Protein AF-A0A522AUU2-F1 (afdb_monomer_lite)

Structure (mmCIF, N/CA/C/O backbone):
data_AF-A0A522AUU2-F1
#
_entry.id   AF-A0A522AUU2-F1
#
loop_
_atom_site.group_PDB
_atom_site.id
_atom_site.type_symbol
_atom_site.label_atom_id
_atom_site.label_alt_id
_atom_site.label_comp_id
_atom_site.label_asym_id
_atom_site.label_entity_id
_atom_site.label_seq_id
_atom_site.pdbx_PDB_ins_code
_atom_site.Cartn_x
_atom_site.Cartn_y
_atom_site.Cartn_z
_atom_site.occupancy
_atom_site.B_iso_or_equiv
_atom_site.auth_seq_id
_atom_site.auth_comp_id
_atom_site.auth_asym_id
_atom_site.auth_atom_id
_atom_site.pdbx_PDB_model_num
ATOM 1 N N . MET A 1 1 ? 30.616 30.793 -28.431 1.00 46.03 1 MET A N 1
ATOM 2 C CA . MET A 1 1 ? 31.075 29.558 -27.750 1.00 46.03 1 MET A CA 1
ATOM 3 C C . MET A 1 1 ? 31.546 28.563 -28.805 1.00 46.03 1 MET A C 1
ATOM 5 O O . MET A 1 1 ? 30.794 28.316 -29.737 1.00 46.03 1 MET A O 1
ATOM 9 N N . ARG A 1 2 ? 32.777 28.035 -28.727 1.00 56.31 2 ARG A N 1
ATOM 10 C CA . ARG A 1 2 ? 33.235 26.977 -29.653 1.00 56.31 2 ARG A CA 1
ATOM 11 C C . ARG A 1 2 ? 32.504 25.676 -29.306 1.00 56.31 2 ARG A C 1
ATOM 13 O O . ARG A 1 2 ? 32.642 25.189 -28.190 1.00 56.31 2 ARG A O 1
ATOM 20 N N . THR A 1 3 ? 31.721 25.136 -30.235 1.00 73.31 3 THR A N 1
ATOM 21 C CA . THR A 1 3 ? 31.010 23.863 -30.052 1.00 73.31 3 THR A CA 1
ATOM 22 C C . THR A 1 3 ? 32.007 22.707 -29.971 1.00 73.31 3 THR A C 1
ATOM 24 O O . THR A 1 3 ? 32.912 22.613 -30.803 1.00 73.31 3 THR A O 1
ATOM 27 N N . ILE A 1 4 ? 31.853 21.822 -28.983 1.00 82.50 4 ILE A N 1
ATOM 28 C CA . ILE A 1 4 ? 32.684 20.619 -28.849 1.00 82.50 4 ILE A CA 1
ATOM 29 C C . ILE A 1 4 ? 32.423 19.707 -30.065 1.00 82.50 4 ILE A C 1
ATOM 31 O O . ILE A 1 4 ? 31.263 19.405 -30.344 1.00 82.50 4 ILE A O 1
ATOM 35 N N . PRO A 1 5 ? 33.459 19.251 -30.797 1.00 89.62 5 PRO A N 1
ATOM 36 C CA . PRO A 1 5 ? 33.283 18.320 -31.909 1.00 89.62 5 PRO A CA 1
ATOM 37 C C . PRO A 1 5 ? 32.636 17.007 -31.457 1.00 89.62 5 PRO A C 1
ATOM 39 O O . PRO A 1 5 ? 32.978 16.486 -30.392 1.00 89.62 5 PRO A O 1
ATOM 42 N N . ALA A 1 6 ? 31.773 16.432 -32.298 1.00 89.12 6 ALA A N 1
ATOM 43 C CA . ALA A 1 6 ? 31.030 15.211 -31.986 1.00 89.12 6 ALA A CA 1
ATOM 44 C C . ALA A 1 6 ? 31.909 14.043 -31.486 1.00 89.12 6 ALA A C 1
ATOM 46 O O . ALA A 1 6 ? 31.535 13.447 -30.476 1.00 89.12 6 ALA A O 1
ATOM 47 N N . PRO A 1 7 ? 33.108 13.762 -32.050 1.00 92.44 7 PRO A N 1
ATOM 48 C CA . PRO A 1 7 ? 33.981 12.708 -31.524 1.00 92.44 7 PRO A CA 1
ATOM 49 C C . PRO A 1 7 ? 34.425 12.942 -30.077 1.00 92.44 7 PRO A C 1
ATOM 51 O O . PRO A 1 7 ? 34.419 12.019 -29.269 1.00 92.44 7 PRO A O 1
ATOM 54 N N . ARG A 1 8 ? 34.777 14.187 -29.726 1.00 90.88 8 ARG A N 1
ATOM 55 C CA . ARG A 1 8 ? 35.211 14.540 -28.365 1.00 90.88 8 ARG A CA 1
ATOM 56 C C . ARG A 1 8 ? 34.049 14.481 -27.382 1.00 90.88 8 ARG A C 1
ATOM 58 O O . ARG A 1 8 ? 34.225 14.021 -26.261 1.00 90.88 8 ARG A O 1
ATOM 65 N N . MET A 1 9 ? 32.869 14.919 -27.810 1.00 91.50 9 MET A N 1
ATOM 66 C CA . MET A 1 9 ? 31.676 14.857 -26.975 1.00 91.50 9 MET A CA 1
ATOM 67 C C . MET A 1 9 ? 31.236 13.410 -26.731 1.00 91.50 9 MET A C 1
ATOM 69 O O . MET A 1 9 ? 30.991 13.032 -25.590 1.00 91.50 9 MET A O 1
ATOM 73 N N . LEU A 1 10 ? 31.220 12.577 -27.775 1.00 91.44 10 LEU A N 1
ATOM 74 C CA . LEU A 1 10 ? 30.924 11.152 -27.652 1.00 91.44 10 LEU A CA 1
ATOM 75 C C . LEU A 1 10 ? 31.962 10.436 -26.779 1.00 91.44 10 LEU A C 1
ATOM 77 O O . LEU A 1 10 ? 31.587 9.591 -25.977 1.00 91.44 10 LEU A O 1
ATOM 81 N N . ALA A 1 11 ? 33.246 10.804 -26.869 1.00 92.75 11 ALA A N 1
ATOM 82 C CA . ALA A 1 11 ? 34.281 10.248 -26.000 1.00 92.75 11 ALA A CA 1
ATOM 83 C C . ALA A 1 11 ? 34.003 10.523 -24.515 1.00 92.75 11 ALA A C 1
ATOM 85 O O . ALA A 1 11 ? 34.092 9.605 -23.702 1.00 92.75 11 ALA A O 1
ATOM 86 N N . LEU A 1 12 ? 33.631 11.763 -24.170 1.00 91.69 12 LEU A N 1
ATOM 87 C CA . LEU A 1 12 ? 33.265 12.139 -22.800 1.00 91.69 12 LEU A CA 1
ATOM 88 C C . LEU A 1 12 ? 32.044 11.355 -22.309 1.00 91.69 12 LEU A C 1
ATOM 90 O O . LEU A 1 12 ? 32.043 10.864 -21.185 1.00 91.69 12 LEU A O 1
ATOM 94 N N . LEU A 1 13 ? 31.033 11.196 -23.163 1.00 90.62 13 LEU A N 1
ATOM 95 C CA . LEU A 1 13 ? 29.809 10.465 -22.834 1.00 90.62 13 LEU A CA 1
ATOM 96 C C . LEU A 1 13 ? 30.055 8.962 -22.667 1.00 90.62 13 LEU A C 1
ATOM 98 O O . LEU A 1 13 ? 29.554 8.369 -21.717 1.00 90.62 13 LEU A O 1
ATOM 102 N N . CYS A 1 14 ? 30.866 8.348 -23.532 1.00 91.38 14 CYS A N 1
ATOM 103 C CA . CYS A 1 14 ? 31.283 6.958 -23.370 1.00 91.38 14 CYS A CA 1
ATOM 104 C C . CYS A 1 14 ? 32.102 6.770 -22.084 1.00 91.38 14 CYS A C 1
ATOM 106 O O . CYS A 1 14 ? 31.863 5.817 -21.350 1.00 91.38 14 CYS A O 1
ATOM 108 N N . ALA A 1 15 ? 33.020 7.686 -21.767 1.00 91.81 15 ALA A N 1
ATOM 109 C CA . ALA A 1 15 ? 33.781 7.625 -20.521 1.00 91.81 15 ALA A CA 1
ATOM 110 C C . ALA A 1 15 ? 32.863 7.739 -19.290 1.00 91.81 15 ALA A C 1
ATOM 112 O O . ALA A 1 15 ? 32.934 6.898 -18.397 1.00 91.81 15 ALA A O 1
ATOM 113 N N . ALA A 1 16 ? 31.955 8.720 -19.275 1.00 89.62 16 ALA A N 1
ATOM 114 C CA . ALA A 1 16 ? 30.982 8.901 -18.199 1.00 89.62 16 ALA A CA 1
ATOM 115 C C . ALA A 1 16 ? 30.048 7.688 -18.050 1.00 89.62 16 ALA A C 1
ATOM 117 O O . ALA A 1 16 ? 29.827 7.217 -16.939 1.00 89.62 16 ALA A O 1
ATOM 118 N N . GLY A 1 17 ? 29.551 7.136 -19.161 1.00 88.00 17 GLY A N 1
ATOM 119 C CA . GLY A 1 17 ? 28.723 5.930 -19.162 1.00 88.00 17 GLY A CA 1
ATOM 120 C C . GLY A 1 17 ? 29.472 4.691 -18.665 1.00 88.00 17 GLY A C 1
ATOM 121 O O . GLY A 1 17 ? 28.894 3.875 -17.953 1.00 88.00 17 GLY A O 1
ATOM 122 N N . GLY A 1 18 ? 30.766 4.568 -18.979 1.00 90.31 18 GLY A N 1
ATOM 123 C CA . GLY A 1 18 ? 31.617 3.502 -18.449 1.00 90.31 18 GLY A CA 1
ATOM 124 C C . GLY A 1 18 ? 31.819 3.614 -16.937 1.00 90.31 18 GLY A C 1
ATOM 125 O O . GLY A 1 18 ? 31.682 2.619 -16.231 1.00 90.31 18 GLY A O 1
ATOM 126 N N . VAL A 1 19 ? 32.065 4.828 -16.429 1.00 91.25 19 VAL A N 1
ATOM 127 C CA . VAL A 1 19 ? 32.132 5.101 -14.981 1.00 91.25 19 VAL A CA 1
ATOM 128 C C . VAL A 1 19 ? 30.802 4.777 -14.307 1.00 91.25 19 VAL A C 1
ATOM 130 O O . VAL A 1 19 ? 30.793 4.095 -13.288 1.00 91.25 19 VAL A O 1
ATOM 133 N N . PHE A 1 20 ? 29.681 5.202 -14.893 1.00 87.81 20 PHE A N 1
ATOM 134 C CA . PHE A 1 20 ? 28.349 4.887 -14.381 1.00 87.81 20 PHE A CA 1
ATOM 135 C C . PHE A 1 20 ? 28.094 3.376 -14.331 1.00 87.81 20 PHE A C 1
ATOM 137 O O . PHE A 1 20 ? 27.623 2.880 -13.317 1.00 87.81 20 PHE A O 1
ATOM 144 N N . ALA A 1 21 ? 28.442 2.628 -15.383 1.00 89.06 21 ALA A N 1
ATOM 145 C CA . ALA A 1 21 ? 28.270 1.176 -15.409 1.00 89.06 21 ALA A CA 1
ATOM 146 C C . ALA A 1 21 ? 29.114 0.466 -14.333 1.00 89.06 21 ALA A C 1
ATOM 148 O O . ALA A 1 21 ? 28.635 -0.480 -13.709 1.00 89.06 21 ALA A O 1
ATOM 149 N N . LEU A 1 22 ? 30.340 0.937 -14.073 1.00 90.62 22 LEU A N 1
ATOM 150 C CA . LEU A 1 22 ? 31.176 0.420 -12.984 1.00 90.62 22 LEU A CA 1
ATOM 151 C C . LEU A 1 22 ? 30.625 0.783 -11.604 1.00 90.62 22 LEU A C 1
ATOM 153 O O . LEU A 1 22 ? 30.613 -0.074 -10.727 1.00 90.62 22 LEU A O 1
ATOM 157 N N . ALA A 1 23 ? 30.153 2.018 -11.417 1.00 87.44 23 ALA A N 1
ATOM 158 C CA . ALA A 1 23 ? 29.509 2.442 -10.177 1.00 87.44 23 ALA A CA 1
ATOM 159 C C . ALA A 1 23 ? 28.253 1.602 -9.903 1.00 87.44 23 ALA A C 1
ATOM 161 O O . ALA A 1 23 ? 28.112 1.053 -8.820 1.00 87.44 23 ALA A O 1
ATOM 162 N N . ALA A 1 24 ? 27.421 1.389 -10.926 1.00 84.88 24 ALA A N 1
ATOM 163 C CA . ALA A 1 24 ? 26.250 0.522 -10.863 1.00 8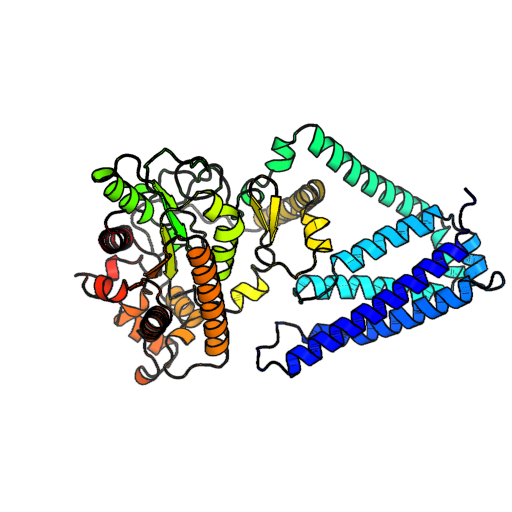4.88 24 ALA A CA 1
ATOM 164 C C . ALA A 1 24 ? 26.607 -0.921 -10.478 1.00 84.88 24 ALA A C 1
ATOM 166 O O . ALA A 1 24 ? 25.944 -1.531 -9.644 1.00 84.88 24 ALA A O 1
ATOM 167 N N . ALA A 1 25 ? 27.673 -1.474 -11.065 1.00 87.19 25 ALA A N 1
ATOM 168 C CA . ALA A 1 25 ? 28.152 -2.803 -10.706 1.00 87.19 25 ALA A CA 1
ATOM 169 C C . ALA A 1 25 ? 28.668 -2.846 -9.258 1.00 87.19 25 ALA A C 1
ATOM 171 O O . ALA A 1 25 ? 28.380 -3.801 -8.540 1.00 87.19 25 ALA A O 1
ATOM 172 N N . GLY A 1 26 ? 29.390 -1.811 -8.822 1.00 86.12 26 GLY A N 1
ATOM 173 C CA . GLY A 1 26 ? 29.866 -1.656 -7.448 1.00 86.12 26 GLY A CA 1
ATOM 174 C C . GLY A 1 26 ? 28.723 -1.598 -6.437 1.00 86.12 26 GLY A C 1
ATOM 175 O O . GLY A 1 26 ? 28.745 -2.345 -5.462 1.00 86.12 26 GLY A O 1
ATOM 176 N N . ASP A 1 27 ? 27.694 -0.799 -6.714 1.00 82.94 27 ASP A N 1
ATOM 177 C CA . ASP A 1 27 ? 26.495 -0.695 -5.880 1.00 82.94 27 ASP A CA 1
ATOM 178 C C . ASP A 1 27 ? 25.755 -2.037 -5.791 1.00 82.94 27 ASP A C 1
ATOM 180 O O . ASP A 1 27 ? 25.343 -2.441 -4.705 1.00 82.94 27 ASP A O 1
ATOM 184 N N . ILE A 1 28 ? 25.634 -2.775 -6.904 1.00 81.75 28 ILE A N 1
ATOM 185 C CA . ILE A 1 28 ? 25.037 -4.120 -6.904 1.00 81.75 28 ILE A CA 1
ATOM 186 C C . ILE A 1 28 ? 25.871 -5.090 -6.059 1.00 81.75 28 ILE A C 1
ATOM 188 O O . ILE A 1 28 ? 25.307 -5.849 -5.275 1.00 81.75 28 ILE A O 1
ATOM 192 N N . VAL A 1 29 ? 27.202 -5.079 -6.185 1.00 85.06 29 VAL A N 1
ATOM 193 C CA . VAL A 1 29 ? 28.083 -5.935 -5.371 1.00 85.06 29 VAL A CA 1
ATOM 194 C C . VAL A 1 29 ? 27.948 -5.597 -3.890 1.00 85.06 29 VAL A C 1
ATOM 196 O O . VAL A 1 29 ? 27.773 -6.506 -3.080 1.00 85.06 29 VAL A O 1
ATOM 199 N N . TRP A 1 30 ? 27.983 -4.311 -3.538 1.00 82.62 30 TRP A N 1
ATOM 200 C CA . TRP A 1 30 ? 27.801 -3.847 -2.164 1.00 82.62 30 TRP A CA 1
ATOM 201 C C . TRP A 1 30 ? 26.438 -4.269 -1.604 1.00 82.62 30 TRP A C 1
ATOM 203 O O . TRP A 1 30 ? 26.350 -4.779 -0.486 1.00 82.62 30 TRP A O 1
ATOM 213 N N . TYR A 1 31 ? 25.378 -4.139 -2.402 1.00 75.31 31 TYR A N 1
ATOM 214 C CA . TYR A 1 31 ? 24.036 -4.563 -2.026 1.00 75.31 31 TYR A CA 1
ATOM 215 C C . TYR A 1 31 ? 23.951 -6.081 -1.796 1.00 75.31 31 TYR A C 1
ATOM 217 O O . TYR A 1 31 ? 23.452 -6.521 -0.762 1.00 75.31 31 TYR A O 1
ATOM 225 N N . LEU A 1 32 ? 24.499 -6.892 -2.708 1.00 76.12 32 LEU A N 1
ATOM 226 C CA . LEU A 1 32 ? 24.535 -8.354 -2.577 1.00 76.12 32 LEU A CA 1
ATOM 227 C C . LEU A 1 32 ? 25.362 -8.815 -1.364 1.00 76.12 32 LEU A C 1
ATOM 229 O O . LEU A 1 32 ? 24.996 -9.791 -0.713 1.00 76.12 32 LEU A O 1
ATOM 233 N N . GLN A 1 33 ? 26.457 -8.120 -1.039 1.00 78.25 33 GLN A N 1
ATOM 234 C CA . GLN A 1 33 ? 27.243 -8.369 0.176 1.00 78.25 33 GLN A CA 1
ATOM 235 C C . GLN A 1 33 ? 26.441 -8.031 1.433 1.00 78.25 33 GLN A C 1
ATOM 237 O O . GLN A 1 33 ? 26.334 -8.860 2.331 1.00 78.25 33 GLN A O 1
ATOM 242 N N . THR A 1 34 ? 25.796 -6.865 1.451 1.00 70.44 34 THR A N 1
ATOM 243 C CA . THR A 1 34 ? 24.940 -6.442 2.566 1.00 70.44 34 THR A CA 1
ATOM 244 C C . THR A 1 34 ? 23.800 -7.434 2.805 1.00 70.44 34 THR A C 1
ATOM 246 O O . THR A 1 34 ? 23.513 -7.772 3.950 1.00 70.44 34 THR A O 1
ATOM 249 N N . LEU A 1 35 ? 23.184 -7.958 1.739 1.00 66.12 35 LEU A N 1
ATOM 250 C CA . LEU A 1 35 ? 22.170 -9.011 1.834 1.00 66.12 35 LEU A CA 1
ATOM 251 C C . LEU A 1 35 ? 22.725 -10.338 2.357 1.00 66.12 35 LEU A C 1
ATOM 253 O O . LEU A 1 35 ? 22.024 -11.039 3.073 1.00 66.12 35 LEU A O 1
ATOM 257 N N . ARG A 1 36 ? 23.961 -10.703 2.001 1.00 65.19 36 ARG A N 1
ATOM 258 C CA . ARG A 1 36 ? 24.611 -11.918 2.512 1.00 65.19 36 ARG A CA 1
ATOM 259 C C . ARG A 1 36 ? 24.893 -11.821 4.012 1.00 65.19 36 ARG A C 1
ATOM 261 O O . ARG A 1 36 ? 24.769 -12.819 4.719 1.00 65.19 36 ARG A O 1
ATOM 268 N N . ASP A 1 37 ? 25.282 -10.637 4.472 1.00 60.53 37 ASP A N 1
ATOM 269 C CA . ASP A 1 37 ? 25.620 -10.376 5.873 1.00 60.53 37 ASP A CA 1
ATOM 270 C C . ASP A 1 37 ? 24.362 -10.158 6.733 1.00 60.53 37 ASP A C 1
ATOM 272 O O . ASP A 1 37 ? 24.333 -10.487 7.923 1.00 60.53 37 ASP A O 1
ATOM 276 N N . ALA A 1 38 ? 23.284 -9.657 6.127 1.00 51.25 38 ALA A N 1
ATOM 277 C CA . ALA A 1 38 ? 21.976 -9.572 6.749 1.00 51.25 38 ALA A CA 1
ATOM 278 C C . ALA A 1 38 ? 21.305 -10.957 6.773 1.00 51.25 38 ALA A C 1
ATOM 280 O O . ALA A 1 38 ? 21.004 -11.539 5.740 1.00 51.25 38 ALA A O 1
ATOM 281 N N . LYS A 1 39 ? 20.953 -11.474 7.959 1.00 43.34 39 LYS A N 1
ATOM 282 C CA . LYS A 1 39 ? 20.047 -12.639 8.111 1.00 43.34 39 LYS A CA 1
ATOM 283 C C . LYS A 1 39 ? 18.590 -12.290 7.744 1.00 43.34 39 LYS A C 1
ATOM 285 O O . LYS A 1 39 ? 17.667 -12.589 8.500 1.00 43.34 39 LYS A O 1
ATOM 290 N N . GLN A 1 40 ? 18.385 -11.534 6.672 1.00 47.31 40 GLN A N 1
ATOM 291 C CA . GLN A 1 40 ? 17.079 -11.129 6.172 1.00 47.31 40 GLN A CA 1
ATOM 292 C C . GLN A 1 40 ? 16.753 -11.931 4.919 1.00 47.31 40 GLN A C 1
ATOM 294 O O . GLN A 1 40 ? 17.643 -12.437 4.237 1.00 47.31 40 GLN A O 1
ATOM 299 N N . ALA A 1 41 ? 15.467 -12.059 4.631 1.00 51.94 41 ALA A N 1
ATOM 300 C CA . ALA A 1 41 ? 15.024 -12.709 3.420 1.00 51.94 41 ALA A CA 1
ATOM 301 C C . ALA A 1 41 ? 15.514 -11.960 2.182 1.00 51.94 41 ALA A C 1
ATOM 303 O O . ALA A 1 41 ? 15.468 -10.729 2.110 1.00 51.94 41 ALA A O 1
ATOM 304 N N . VAL A 1 42 ? 16.023 -12.732 1.228 1.00 55.03 42 VAL A N 1
ATOM 305 C CA . VAL A 1 42 ? 16.520 -12.234 -0.049 1.00 55.03 42 VAL A CA 1
ATOM 306 C C . VAL A 1 42 ? 15.312 -11.765 -0.861 1.00 55.03 42 VAL A C 1
ATOM 308 O O . VAL A 1 42 ? 14.445 -12.596 -1.128 1.00 55.03 42 VAL A O 1
ATOM 311 N N . PRO A 1 43 ? 15.234 -10.488 -1.285 1.00 55.19 43 PRO A N 1
ATOM 312 C CA . PRO A 1 43 ? 14.098 -10.015 -2.069 1.00 55.19 43 PRO A CA 1
ATOM 313 C C . PRO A 1 43 ? 13.862 -10.865 -3.330 1.00 55.19 43 PRO A C 1
ATOM 315 O O . PRO A 1 43 ? 14.836 -11.383 -3.912 1.00 55.19 43 PRO A O 1
ATOM 318 N N . PRO A 1 44 ? 12.608 -10.999 -3.799 1.00 50.06 44 PRO A N 1
ATOM 319 C CA . PRO A 1 44 ? 12.282 -11.763 -4.996 1.00 50.06 44 PRO A CA 1
ATOM 320 C C . PRO A 1 44 ? 13.168 -11.381 -6.187 1.00 50.06 44 PRO A C 1
ATOM 322 O O . PRO A 1 44 ? 13.437 -10.210 -6.450 1.00 50.06 44 PRO A O 1
ATOM 325 N N . ARG A 1 45 ? 13.656 -12.388 -6.924 1.00 57.62 45 ARG A N 1
ATOM 326 C CA . ARG A 1 45 ? 14.526 -12.224 -8.108 1.00 57.62 45 ARG A CA 1
ATOM 327 C C . ARG A 1 45 ? 15.837 -11.455 -7.882 1.00 57.62 45 ARG A C 1
ATOM 329 O O . ARG A 1 45 ? 16.468 -11.070 -8.862 1.00 57.62 45 ARG A O 1
ATOM 336 N N . THR A 1 46 ? 16.340 -11.331 -6.649 1.00 64.06 46 THR A N 1
ATOM 337 C CA . THR A 1 46 ? 17.723 -10.858 -6.382 1.00 64.06 46 THR A CA 1
ATOM 338 C C . THR A 1 46 ? 18.771 -11.611 -7.221 1.00 64.06 46 THR A C 1
ATOM 340 O O . THR A 1 46 ? 19.773 -11.032 -7.637 1.00 64.06 46 THR A O 1
ATOM 343 N N . GLY A 1 47 ? 18.508 -12.878 -7.571 1.00 67.44 47 GLY A N 1
ATOM 344 C CA . GLY A 1 47 ? 19.328 -13.654 -8.508 1.00 67.44 47 GLY A CA 1
ATOM 345 C C . GLY A 1 47 ? 19.523 -12.995 -9.885 1.00 67.44 47 GLY A C 1
ATOM 346 O O . GLY A 1 47 ? 20.576 -13.174 -10.492 1.00 67.44 47 GLY A O 1
ATOM 347 N N . ASN A 1 48 ? 18.580 -12.165 -10.348 1.00 73.12 48 ASN A N 1
ATOM 348 C CA . ASN A 1 48 ? 18.699 -11.414 -11.602 1.00 73.12 48 ASN A CA 1
ATOM 349 C C . ASN A 1 48 ? 19.854 -10.404 -11.561 1.00 73.12 48 ASN A C 1
ATOM 351 O O . ASN A 1 48 ? 20.510 -10.191 -12.579 1.00 73.12 48 ASN A O 1
ATOM 355 N N . LEU A 1 49 ? 20.165 -9.833 -10.390 1.00 75.69 49 LEU A N 1
ATOM 356 C CA . LEU A 1 49 ? 21.263 -8.872 -10.238 1.00 75.69 49 LEU A CA 1
ATOM 357 C C . LEU A 1 49 ? 22.628 -9.500 -10.543 1.00 75.69 49 LEU A C 1
ATOM 359 O O . LEU A 1 49 ? 23.505 -8.832 -11.090 1.00 75.69 49 LEU A O 1
ATOM 363 N N . VAL A 1 50 ? 22.788 -10.800 -10.282 1.00 79.12 50 VAL A N 1
ATOM 364 C CA . VAL A 1 50 ? 24.008 -11.546 -10.627 1.00 79.12 50 VAL A CA 1
ATOM 365 C C . VAL A 1 50 ? 24.225 -11.573 -12.143 1.00 79.12 50 VAL A C 1
ATOM 367 O O . VAL A 1 50 ? 25.362 -11.473 -12.599 1.00 79.12 50 VAL A O 1
ATOM 370 N N . PHE A 1 51 ? 23.151 -11.629 -12.936 1.00 80.44 51 PHE A N 1
ATOM 371 C CA . PHE A 1 51 ? 23.227 -11.578 -14.400 1.00 80.44 51 PHE A CA 1
ATOM 372 C C . PHE A 1 51 ? 23.444 -10.158 -14.945 1.00 80.44 51 PHE A C 1
ATOM 374 O O . PHE A 1 51 ? 23.965 -10.003 -16.050 1.00 80.44 51 PHE A O 1
ATOM 381 N N . VAL A 1 52 ? 23.108 -9.117 -14.176 1.00 83.62 52 VAL A N 1
ATOM 382 C CA . VAL A 1 52 ? 23.352 -7.712 -14.551 1.00 83.62 52 VAL A CA 1
ATOM 383 C C . VAL A 1 52 ? 24.842 -7.360 -14.461 1.00 83.62 52 VAL A C 1
ATOM 385 O O . VAL A 1 52 ? 25.357 -6.648 -15.322 1.00 83.62 52 VAL A O 1
ATOM 388 N N . LEU A 1 53 ? 25.562 -7.891 -13.467 1.00 86.81 53 LEU A N 1
ATOM 389 C CA . LEU A 1 53 ? 26.992 -7.623 -13.254 1.00 86.81 53 LEU A CA 1
ATOM 390 C C . LEU A 1 53 ? 27.881 -7.851 -14.493 1.00 86.81 53 LEU A C 1
ATOM 392 O O . LEU A 1 53 ? 28.584 -6.915 -14.884 1.00 86.81 53 LEU A O 1
ATOM 396 N N . PRO A 1 54 ? 27.868 -9.025 -15.160 1.00 90.62 54 PRO A N 1
ATOM 397 C CA . PRO A 1 54 ? 28.694 -9.232 -16.346 1.00 90.62 54 PRO A CA 1
ATOM 398 C C . PRO A 1 54 ? 28.301 -8.289 -17.491 1.00 90.62 54 PRO A C 1
ATOM 400 O O . PRO A 1 54 ? 29.181 -7.808 -18.203 1.00 90.62 54 PRO A O 1
ATOM 403 N N . VAL A 1 55 ? 27.011 -7.963 -17.642 1.00 90.94 55 VAL A N 1
ATOM 404 C CA . VAL A 1 55 ? 26.543 -7.000 -18.653 1.00 90.94 55 VAL A CA 1
ATOM 405 C C . VAL A 1 55 ? 27.129 -5.614 -18.388 1.00 90.94 55 VAL A C 1
ATOM 407 O O . VAL A 1 55 ? 27.641 -4.993 -19.316 1.00 90.94 55 VAL A O 1
ATOM 410 N N . LEU A 1 56 ? 27.125 -5.148 -17.138 1.00 90.69 56 LEU A N 1
ATOM 411 C CA . LEU A 1 56 ? 27.685 -3.846 -16.765 1.00 90.69 56 LEU A CA 1
ATOM 412 C C . LEU A 1 56 ? 29.206 -3.782 -16.926 1.00 90.69 56 LEU A C 1
ATOM 414 O O . LEU A 1 56 ? 29.719 -2.777 -17.415 1.00 90.69 56 LEU A O 1
ATOM 418 N N . VAL A 1 57 ? 29.929 -4.850 -16.584 1.00 92.44 57 VAL A N 1
ATOM 419 C CA . VAL A 1 57 ? 31.389 -4.918 -16.774 1.00 92.44 57 VAL A CA 1
ATOM 420 C C . VAL A 1 57 ? 31.747 -4.884 -18.261 1.00 92.44 57 VAL A C 1
ATOM 422 O O . VAL A 1 57 ? 32.615 -4.113 -18.675 1.00 92.44 57 VAL A O 1
ATOM 425 N N . LEU A 1 58 ? 31.055 -5.676 -19.085 1.00 94.00 58 LEU A N 1
ATOM 426 C CA . LEU A 1 58 ? 31.258 -5.674 -20.535 1.00 94.00 58 LEU A CA 1
ATOM 427 C C . LEU A 1 58 ? 30.876 -4.327 -21.155 1.00 94.00 58 LEU A C 1
ATOM 429 O O . LEU A 1 58 ? 31.586 -3.826 -22.029 1.00 94.00 58 LEU A O 1
ATOM 433 N N . LEU A 1 59 ? 29.788 -3.717 -20.679 1.00 92.62 59 LEU A N 1
ATOM 434 C CA . LEU A 1 59 ? 29.352 -2.391 -21.104 1.00 92.62 59 LEU A CA 1
ATOM 435 C C . LEU A 1 59 ? 30.413 -1.341 -20.770 1.00 92.62 59 LEU A C 1
ATOM 437 O O . LEU A 1 59 ? 30.804 -0.573 -21.648 1.00 92.62 59 LEU A O 1
ATOM 441 N N . ALA A 1 60 ? 30.936 -1.349 -19.543 1.00 93.38 60 ALA A N 1
ATOM 442 C CA . ALA A 1 60 ? 31.999 -0.449 -19.118 1.00 93.38 60 ALA A CA 1
ATOM 443 C C . ALA A 1 60 ? 33.261 -0.604 -19.975 1.00 93.38 60 ALA A C 1
ATOM 445 O O . ALA A 1 60 ? 33.806 0.392 -20.451 1.00 93.38 60 ALA A O 1
ATOM 446 N N . ALA A 1 61 ? 33.693 -1.842 -20.232 1.00 93.44 61 ALA A N 1
ATOM 447 C CA . ALA A 1 61 ? 34.857 -2.122 -21.068 1.00 93.44 61 ALA A CA 1
ATOM 448 C C . ALA A 1 61 ? 34.658 -1.638 -22.516 1.00 93.44 61 ALA A C 1
ATOM 450 O O . ALA A 1 61 ? 35.535 -0.980 -23.083 1.00 93.44 61 ALA A O 1
ATOM 451 N N . SER A 1 62 ? 33.490 -1.913 -23.102 1.00 93.44 62 SER A N 1
ATOM 452 C CA . SER A 1 62 ? 33.123 -1.488 -24.458 1.00 93.44 62 SER A CA 1
ATOM 453 C C . SER A 1 62 ? 33.088 0.040 -24.599 1.00 93.44 62 SER A C 1
ATOM 455 O O . 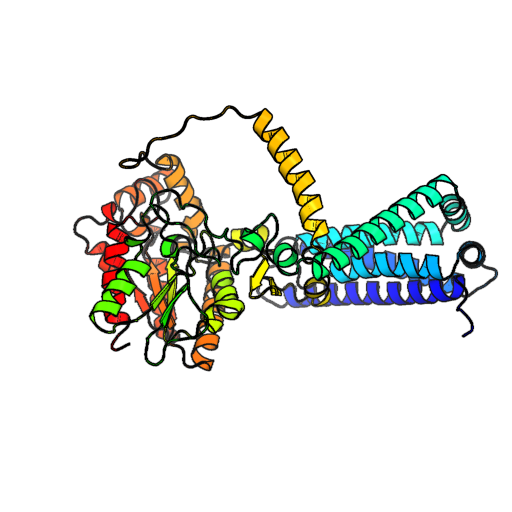SER A 1 62 ? 33.645 0.612 -25.546 1.00 93.44 62 SER A O 1
ATOM 457 N N . LEU A 1 63 ? 32.490 0.726 -23.622 1.00 92.94 63 LEU A N 1
ATOM 458 C CA . LEU A 1 63 ? 32.418 2.183 -23.585 1.00 92.94 63 LEU A CA 1
ATOM 459 C C . LEU A 1 63 ? 33.795 2.820 -23.360 1.00 92.94 63 LEU A C 1
ATOM 461 O O . LEU A 1 63 ? 34.148 3.754 -24.080 1.00 92.94 63 LEU A O 1
ATOM 465 N N . ALA A 1 64 ? 34.612 2.291 -22.446 1.00 92.44 64 ALA A N 1
ATOM 466 C CA . ALA A 1 64 ? 35.975 2.772 -22.214 1.00 92.44 64 ALA A CA 1
ATOM 467 C C . ALA A 1 64 ? 36.863 2.600 -23.459 1.00 92.44 64 ALA A C 1
ATOM 469 O O . ALA A 1 64 ? 37.567 3.529 -23.864 1.00 92.44 64 ALA A O 1
ATOM 470 N N . GLY A 1 65 ? 36.776 1.443 -24.123 1.00 91.75 65 GLY A N 1
ATOM 471 C CA . GLY A 1 65 ? 37.477 1.186 -25.380 1.00 91.75 65 GLY A CA 1
ATOM 472 C C . GLY A 1 65 ? 37.047 2.139 -26.498 1.00 91.75 65 GLY A C 1
ATOM 473 O O . GLY A 1 65 ? 37.889 2.644 -27.247 1.00 91.75 65 GLY A O 1
ATOM 474 N N . SER A 1 66 ? 35.748 2.432 -26.589 1.00 91.62 66 SER A N 1
ATOM 475 C CA . SER A 1 66 ? 35.202 3.401 -27.545 1.00 91.62 66 SER A CA 1
ATOM 476 C C . SER A 1 66 ? 35.680 4.824 -27.246 1.00 91.62 66 SER A C 1
ATOM 478 O O . SER A 1 66 ? 36.164 5.502 -28.154 1.00 91.62 66 SER A O 1
ATOM 480 N N . ALA A 1 67 ? 35.636 5.252 -25.981 1.00 92.56 67 ALA A N 1
ATOM 481 C CA . ALA A 1 67 ? 36.113 6.562 -25.541 1.00 92.56 67 ALA A CA 1
ATOM 482 C C . ALA A 1 67 ? 37.596 6.770 -25.878 1.00 92.56 67 ALA A C 1
ATOM 484 O O . ALA A 1 67 ? 37.965 7.781 -26.475 1.00 92.56 67 ALA A O 1
ATOM 485 N N . TRP A 1 68 ? 38.440 5.780 -25.574 1.00 92.25 68 TRP A N 1
ATOM 486 C CA . TRP A 1 68 ? 39.875 5.844 -25.851 1.00 92.25 68 TRP A CA 1
ATOM 487 C C . TRP A 1 68 ? 40.185 6.013 -27.342 1.00 92.25 68 TRP A C 1
ATOM 489 O O . TRP A 1 68 ? 41.051 6.808 -27.719 1.00 92.25 68 TRP A O 1
ATOM 499 N N . ARG A 1 69 ? 39.457 5.297 -28.209 1.00 91.25 69 ARG A N 1
ATOM 500 C CA . ARG A 1 69 ? 39.622 5.410 -29.664 1.00 91.25 69 ARG A CA 1
ATOM 501 C C . ARG A 1 69 ? 39.104 6.747 -30.191 1.00 91.25 69 ARG A C 1
ATOM 503 O O . ARG A 1 69 ? 39.787 7.366 -30.999 1.00 91.25 69 ARG A O 1
ATOM 510 N N . LEU A 1 70 ? 37.970 7.239 -29.694 1.00 91.88 70 LEU A N 1
ATOM 511 C CA . LEU A 1 70 ? 37.359 8.506 -30.119 1.00 91.88 70 LEU A CA 1
ATOM 512 C C . LEU A 1 70 ? 38.222 9.748 -29.848 1.00 91.88 70 LEU A C 1
ATOM 514 O O . LEU A 1 70 ? 38.153 10.717 -30.603 1.00 91.88 70 LEU A O 1
ATOM 518 N N . VAL A 1 71 ? 39.066 9.723 -28.811 1.00 87.69 71 VAL A N 1
ATOM 519 C CA . VAL A 1 71 ? 40.027 10.810 -28.539 1.00 87.69 71 VAL A CA 1
ATOM 520 C C . VAL A 1 71 ? 41.126 10.884 -29.613 1.00 87.69 71 VAL A C 1
ATOM 522 O O . VAL A 1 71 ? 41.748 11.932 -29.779 1.00 87.69 71 VAL A O 1
ATOM 525 N N . ARG A 1 72 ? 41.342 9.810 -30.388 1.00 87.81 72 ARG A N 1
ATOM 526 C CA . ARG A 1 72 ? 42.318 9.742 -31.485 1.00 87.81 72 ARG A CA 1
ATOM 527 C C . ARG A 1 72 ? 41.629 10.058 -32.822 1.00 87.81 72 ARG A C 1
ATOM 529 O O . ARG A 1 72 ? 40.886 9.209 -33.319 1.00 87.81 72 ARG A O 1
ATOM 536 N N . PRO A 1 73 ? 41.891 11.223 -33.449 1.00 69.88 73 PRO A N 1
ATOM 537 C CA . PRO A 1 73 ? 41.195 11.646 -34.671 1.00 69.88 73 PRO A CA 1
ATOM 538 C C . PRO A 1 73 ? 41.394 10.704 -35.864 1.00 69.88 73 PRO A C 1
ATOM 540 O O . PRO A 1 73 ? 40.538 10.629 -36.736 1.00 69.88 73 PRO A O 1
ATOM 543 N N . THR A 1 74 ? 42.511 9.973 -35.893 1.00 85.31 74 THR A N 1
ATOM 544 C CA . THR A 1 74 ? 42.864 9.012 -36.948 1.00 85.31 74 THR A CA 1
ATOM 545 C C . THR A 1 74 ? 42.207 7.643 -36.773 1.00 85.31 74 THR A C 1
ATOM 547 O O . THR A 1 74 ? 42.387 6.765 -37.616 1.00 85.31 74 THR A O 1
ATOM 550 N N . SER A 1 75 ? 41.466 7.418 -35.684 1.00 92.31 75 SER A N 1
ATOM 551 C CA . SER A 1 75 ? 40.783 6.145 -35.477 1.00 92.31 75 SER A CA 1
ATOM 552 C C . SER A 1 75 ? 39.552 6.015 -36.386 1.00 92.31 75 SER A C 1
ATOM 554 O O . SER A 1 75 ? 38.872 7.010 -36.654 1.00 92.31 75 SER A O 1
ATOM 556 N N . PRO A 1 76 ? 39.184 4.789 -36.800 1.00 90.56 76 PRO A N 1
ATOM 557 C CA . PRO A 1 76 ? 37.934 4.548 -37.520 1.00 90.56 76 PRO A CA 1
ATOM 558 C C . PRO A 1 76 ? 36.689 5.041 -36.763 1.00 90.56 76 PRO A C 1
ATOM 560 O O . PRO A 1 76 ? 35.725 5.479 -37.381 1.00 90.56 76 PRO A O 1
ATOM 563 N N . GLN A 1 77 ? 36.708 4.999 -35.428 1.00 92.38 77 GLN A N 1
ATOM 564 C CA . GLN A 1 77 ? 35.642 5.498 -34.554 1.00 92.38 77 GLN A CA 1
ATOM 565 C C . GLN A 1 77 ? 35.568 7.029 -34.586 1.00 92.38 77 GLN A C 1
ATOM 567 O O . GLN A 1 77 ? 34.479 7.585 -34.690 1.00 92.38 77 GLN A O 1
ATOM 572 N N . GLY A 1 78 ? 36.718 7.711 -34.533 1.00 90.44 78 GLY A N 1
ATOM 573 C CA . GLY A 1 78 ? 36.809 9.166 -34.657 1.00 90.44 78 GLY A CA 1
ATOM 574 C C . GLY A 1 78 ? 36.336 9.657 -36.025 1.00 90.44 78 GLY A C 1
ATOM 575 O O . GLY A 1 78 ? 35.579 10.622 -36.095 1.00 90.44 78 GLY A O 1
ATOM 576 N N . ALA A 1 79 ? 36.710 8.946 -37.093 1.00 90.12 79 ALA A N 1
ATOM 577 C CA . ALA A 1 79 ? 36.279 9.228 -38.461 1.00 90.12 79 ALA A CA 1
ATOM 578 C C . ALA A 1 79 ? 34.789 8.929 -38.709 1.00 90.12 79 ALA A C 1
ATOM 580 O O . ALA A 1 79 ? 34.150 9.614 -39.501 1.00 90.12 79 ALA A O 1
ATOM 581 N N . ALA A 1 80 ? 34.219 7.919 -38.047 1.00 89.94 80 ALA A N 1
ATOM 582 C CA . ALA A 1 80 ? 32.782 7.658 -38.086 1.00 89.94 80 ALA A CA 1
ATOM 583 C C . ALA A 1 80 ? 32.002 8.745 -37.328 1.00 89.94 80 ALA A C 1
ATOM 585 O O . ALA A 1 80 ? 31.061 9.325 -37.861 1.00 89.94 80 ALA A O 1
ATOM 586 N N . ALA A 1 81 ? 32.432 9.077 -36.107 1.00 89.19 81 ALA A N 1
ATOM 587 C CA . ALA A 1 81 ? 31.757 10.062 -35.265 1.00 89.19 81 ALA A CA 1
ATOM 588 C C . ALA A 1 81 ? 31.879 11.503 -35.786 1.00 89.19 81 ALA A C 1
ATOM 590 O O . ALA A 1 81 ? 31.044 12.342 -35.454 1.00 89.19 81 ALA A O 1
ATOM 591 N N . SER A 1 82 ? 32.895 11.820 -36.597 1.00 89.19 82 SER A N 1
ATOM 592 C CA . SER A 1 82 ? 33.042 13.149 -37.207 1.00 89.19 82 SER A CA 1
ATOM 593 C C . SER A 1 82 ? 31.982 13.441 -38.269 1.00 89.19 82 SER A C 1
ATOM 595 O O . SER A 1 82 ? 31.761 14.608 -38.587 1.00 89.19 82 SER A O 1
ATOM 597 N N . ARG A 1 83 ? 31.300 12.406 -38.778 1.00 87.62 83 ARG A N 1
ATOM 598 C CA . ARG A 1 83 ? 30.157 12.544 -39.690 1.00 87.62 83 ARG A CA 1
ATOM 599 C C . ARG A 1 83 ? 28.880 12.992 -38.976 1.00 87.62 83 ARG A C 1
ATOM 601 O O . ARG A 1 83 ? 27.914 13.388 -39.623 1.00 87.62 83 ARG A O 1
ATOM 608 N N . TRP A 1 84 ? 28.852 12.926 -37.646 1.00 87.81 84 TRP A N 1
ATOM 609 C CA . TRP A 1 84 ? 27.671 13.234 -36.847 1.00 87.81 84 TRP A CA 1
ATOM 610 C C . TRP A 1 84 ? 27.711 14.661 -36.313 1.00 87.81 84 TRP A C 1
ATOM 612 O O . TRP A 1 84 ? 28.769 15.214 -36.008 1.00 87.81 84 TRP A O 1
ATOM 622 N N . SER A 1 85 ? 26.534 15.264 -36.146 1.00 87.50 85 SER A N 1
ATOM 623 C CA . SER A 1 85 ? 26.439 16.545 -35.453 1.00 87.50 85 SER A CA 1
ATOM 624 C C . SER A 1 85 ? 26.607 16.341 -33.941 1.00 87.50 85 SER A C 1
ATOM 626 O O . SER A 1 85 ? 26.168 15.320 -33.400 1.00 87.50 85 SER A O 1
ATOM 628 N N . PRO A 1 86 ? 27.186 17.312 -33.211 1.00 86.00 86 PRO A N 1
ATOM 629 C CA . PRO A 1 86 ? 27.188 17.266 -31.752 1.00 86.00 86 PRO A CA 1
ATOM 630 C C . PRO A 1 86 ? 25.764 17.132 -31.193 1.00 86.00 86 PRO A C 1
ATOM 632 O O . PRO A 1 86 ? 25.527 16.342 -30.294 1.00 86.00 86 PRO A O 1
ATOM 635 N N . TRP A 1 87 ? 24.773 17.799 -31.783 1.00 83.50 87 TRP A N 1
ATOM 636 C CA . TRP A 1 87 ? 23.379 17.707 -31.336 1.00 83.50 87 TRP A CA 1
ATOM 637 C C . TRP A 1 87 ? 22.781 16.302 -31.443 1.00 83.50 87 TRP A C 1
ATOM 639 O O . TRP A 1 87 ? 22.067 15.881 -30.538 1.00 83.50 87 TRP A O 1
ATOM 649 N N . PHE A 1 88 ? 23.113 15.555 -32.500 1.00 84.06 88 PHE A N 1
ATOM 650 C CA . PHE A 1 88 ? 22.704 14.157 -32.636 1.00 84.06 88 PHE A CA 1
ATOM 651 C C . PHE A 1 88 ? 23.253 13.305 -31.486 1.00 84.06 88 PHE A C 1
ATOM 653 O O . PHE A 1 88 ? 22.511 12.552 -30.859 1.00 84.06 88 PHE A O 1
ATOM 660 N N . VAL A 1 89 ? 24.539 13.473 -31.167 1.00 86.19 89 VAL A N 1
ATOM 661 C CA . VAL A 1 89 ? 25.190 12.750 -30.067 1.00 86.19 89 VAL A CA 1
ATOM 662 C C . VAL A 1 89 ? 24.585 13.141 -28.712 1.00 86.19 89 VAL A C 1
ATOM 664 O O . VAL A 1 89 ? 24.331 12.266 -27.889 1.00 86.19 89 VAL A O 1
ATOM 667 N N . ALA A 1 90 ? 24.312 14.431 -28.486 1.00 84.56 90 ALA A N 1
ATOM 668 C CA . ALA A 1 90 ? 23.705 14.913 -27.243 1.00 84.56 90 ALA A CA 1
ATOM 669 C C . ALA A 1 90 ? 22.296 14.343 -27.031 1.00 84.56 90 ALA A C 1
ATOM 671 O O . ALA A 1 90 ? 21.984 13.882 -25.935 1.00 84.56 90 ALA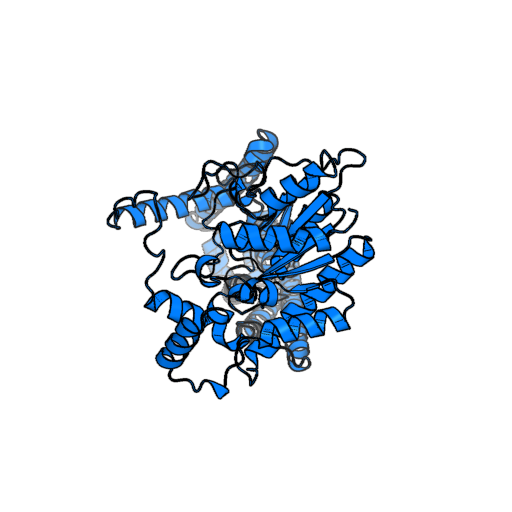 A O 1
ATOM 672 N N . LEU A 1 91 ? 21.462 14.343 -28.076 1.00 82.75 91 LEU A N 1
ATOM 673 C CA . LEU A 1 91 ? 20.086 13.852 -28.009 1.00 82.75 91 LEU A CA 1
ATOM 674 C C . LEU A 1 91 ? 20.034 12.373 -27.609 1.00 82.75 91 LEU A C 1
ATOM 676 O O . LEU A 1 91 ? 19.353 12.014 -26.651 1.00 82.75 91 LEU A O 1
ATOM 680 N N . TRP A 1 92 ? 20.775 11.515 -28.313 1.00 79.94 92 TRP A N 1
ATOM 681 C CA . TRP A 1 92 ? 20.767 10.079 -28.029 1.00 79.94 92 TRP A CA 1
ATOM 682 C C . TRP A 1 92 ? 21.385 9.748 -26.672 1.00 79.94 92 TRP A C 1
ATOM 684 O O . TRP A 1 92 ? 20.879 8.873 -25.971 1.00 79.94 92 TRP A O 1
ATOM 694 N N . ALA A 1 93 ? 22.421 10.479 -26.258 1.00 83.81 93 ALA A N 1
ATOM 695 C CA . ALA A 1 93 ? 22.989 10.325 -24.926 1.00 83.81 93 ALA A CA 1
ATOM 696 C C . ALA A 1 93 ? 22.004 10.722 -23.819 1.00 83.81 93 ALA A C 1
ATOM 698 O O . ALA A 1 93 ? 21.936 10.034 -22.804 1.00 83.81 93 ALA A O 1
ATOM 699 N N . ALA A 1 94 ? 21.206 11.774 -24.025 1.00 81.50 94 ALA A N 1
ATOM 700 C CA . ALA A 1 94 ? 20.159 12.163 -23.087 1.00 81.50 94 ALA A CA 1
ATOM 701 C C . ALA A 1 94 ? 19.066 11.089 -22.978 1.00 81.50 94 ALA A C 1
ATOM 703 O O . ALA A 1 94 ? 18.704 10.713 -21.868 1.00 81.50 94 ALA A O 1
ATOM 704 N N . VAL A 1 95 ? 18.589 10.542 -24.104 1.00 77.88 95 VAL A N 1
ATOM 705 C CA . VAL A 1 95 ? 17.559 9.482 -24.122 1.00 77.88 95 VAL A CA 1
ATOM 706 C C . VAL A 1 95 ? 18.049 8.210 -23.426 1.00 77.88 95 VAL A C 1
ATOM 708 O O . VAL A 1 95 ? 17.358 7.664 -22.566 1.00 77.88 95 VAL A O 1
ATOM 711 N N . ILE A 1 96 ? 19.253 7.746 -23.769 1.00 80.50 96 ILE A N 1
ATOM 712 C CA . ILE A 1 96 ? 19.838 6.525 -23.199 1.00 80.50 96 ILE A CA 1
ATOM 713 C C . ILE A 1 96 ? 20.172 6.722 -21.717 1.00 80.50 96 ILE A C 1
ATOM 715 O O . ILE A 1 96 ? 19.841 5.870 -20.892 1.00 80.50 96 ILE A O 1
ATOM 719 N N . GLY A 1 97 ? 20.801 7.849 -21.369 1.00 81.81 97 GLY A N 1
ATOM 720 C CA . GLY A 1 97 ? 21.135 8.189 -19.988 1.00 81.81 97 GLY A CA 1
ATOM 721 C C . GLY A 1 97 ? 19.889 8.289 -19.116 1.00 81.81 97 GLY A C 1
ATOM 722 O O . GLY A 1 97 ? 19.855 7.711 -18.034 1.00 81.81 97 GLY A O 1
ATOM 723 N N . TYR A 1 98 ? 18.833 8.932 -19.621 1.00 79.81 98 TYR A N 1
ATOM 724 C CA . TYR A 1 98 ? 17.532 8.973 -18.963 1.00 79.81 98 TYR A CA 1
ATOM 725 C C . TYR A 1 98 ? 16.972 7.564 -18.734 1.00 79.81 98 TYR A C 1
ATOM 727 O O . TYR A 1 98 ? 16.645 7.232 -17.601 1.00 79.81 98 TYR A O 1
ATOM 735 N N . ALA A 1 99 ? 16.928 6.706 -19.759 1.00 75.50 99 ALA A N 1
ATOM 736 C CA . ALA A 1 99 ? 16.385 5.353 -19.631 1.00 75.50 99 ALA A CA 1
ATOM 737 C C . ALA A 1 99 ? 17.140 4.489 -18.601 1.00 75.50 99 ALA A C 1
ATOM 739 O O . ALA A 1 99 ? 16.510 3.729 -17.861 1.00 75.50 99 ALA A O 1
ATOM 740 N N . LEU A 1 100 ? 18.469 4.612 -18.527 1.00 79.44 100 LEU A N 1
ATOM 741 C CA . LEU A 1 100 ? 19.297 3.879 -17.564 1.00 79.44 100 LEU A CA 1
ATOM 742 C C . LEU A 1 100 ? 19.159 4.423 -16.136 1.00 79.44 100 LEU A C 1
ATOM 744 O O . LEU A 1 100 ? 19.014 3.635 -15.207 1.00 79.44 100 LEU A O 1
ATOM 748 N N . LEU A 1 101 ? 19.171 5.747 -15.953 1.00 79.38 101 LEU A N 1
ATOM 749 C CA . LEU A 1 101 ? 19.022 6.381 -14.635 1.00 79.38 101 LEU A CA 1
ATOM 750 C C . LEU A 1 101 ? 17.625 6.158 -14.052 1.00 79.38 101 LEU A C 1
ATOM 752 O O . LEU A 1 101 ? 17.470 5.854 -12.871 1.00 79.38 101 LEU A O 1
ATOM 756 N N . LEU A 1 102 ? 16.604 6.264 -14.901 1.00 72.62 102 LEU A N 1
ATOM 757 C CA . LEU A 1 102 ? 15.213 6.046 -14.533 1.00 72.62 102 LEU A CA 1
ATOM 758 C C . LEU A 1 102 ? 14.969 4.617 -14.036 1.00 72.62 102 LEU A C 1
ATOM 760 O O . LEU A 1 102 ? 14.210 4.406 -13.099 1.00 72.62 102 LEU A O 1
ATOM 764 N N . ASN A 1 103 ? 15.603 3.627 -14.660 1.00 74.06 103 ASN A N 1
ATOM 765 C CA . ASN A 1 103 ? 15.435 2.229 -14.271 1.00 74.06 103 ASN A CA 1
ATOM 766 C C . ASN A 1 103 ? 16.542 1.741 -13.332 1.00 74.06 103 ASN A C 1
ATOM 768 O O . ASN A 1 103 ? 16.624 0.545 -13.082 1.00 74.06 103 ASN A O 1
ATOM 772 N N . TYR A 1 104 ? 17.377 2.642 -12.806 1.00 74.94 104 TYR A N 1
ATOM 773 C CA . TYR A 1 104 ? 18.491 2.273 -11.942 1.00 74.94 104 TYR A CA 1
ATOM 774 C C . TYR A 1 104 ? 18.018 1.375 -10.778 1.00 74.94 104 TYR A C 1
ATOM 776 O O . TYR A 1 104 ? 17.065 1.749 -10.088 1.00 74.94 104 TYR A O 1
ATOM 784 N N . PRO A 1 105 ? 18.624 0.187 -10.582 1.00 65.81 105 PRO A N 1
ATOM 785 C CA . PRO A 1 105 ? 17.923 -0.954 -9.992 1.00 65.81 105 PRO A CA 1
ATOM 786 C C . PRO A 1 105 ? 17.982 -1.070 -8.457 1.00 65.81 105 PRO A C 1
ATOM 788 O O . PRO A 1 105 ? 17.816 -2.183 -7.964 1.00 65.81 105 PRO A O 1
ATOM 791 N N . LEU A 1 106 ? 18.231 -0.004 -7.679 1.00 60.53 106 LEU A N 1
ATOM 792 C CA . LEU A 1 106 ? 18.478 -0.160 -6.232 1.00 60.53 106 LEU A CA 1
ATOM 793 C C . LEU A 1 106 ? 17.770 0.848 -5.298 1.00 60.53 106 LEU A C 1
ATOM 795 O O . LEU A 1 106 ? 17.952 2.053 -5.495 1.00 60.53 106 LEU A O 1
ATOM 799 N N . PRO A 1 107 ? 17.111 0.351 -4.214 1.00 54.75 107 PRO A N 1
ATOM 800 C CA . PRO A 1 107 ? 16.780 -1.061 -3.933 1.00 54.75 107 PRO A CA 1
ATOM 801 C C . PRO A 1 107 ? 15.860 -1.724 -4.985 1.00 54.75 107 PRO A C 1
ATOM 803 O O . PRO A 1 107 ? 15.103 -1.038 -5.674 1.00 54.75 107 PRO A O 1
ATOM 806 N N . PRO A 1 108 ? 15.965 -3.057 -5.158 1.00 53.28 108 PRO A N 1
ATOM 807 C CA . PRO A 1 108 ? 15.453 -3.761 -6.326 1.00 53.28 108 PRO A CA 1
ATOM 808 C C . PRO A 1 108 ? 13.930 -3.865 -6.312 1.00 53.28 108 PRO A C 1
ATOM 810 O O . PRO A 1 108 ? 13.355 -4.711 -5.636 1.00 53.28 108 PRO A O 1
ATOM 813 N N . HIS A 1 109 ? 13.280 -3.058 -7.148 1.00 55.62 109 HIS A N 1
ATOM 814 C CA . HIS A 1 109 ? 11.928 -3.357 -7.616 1.00 55.62 109 HIS A CA 1
ATOM 815 C C . HIS A 1 109 ? 12.014 -4.244 -8.856 1.00 55.62 109 HIS A C 1
ATOM 817 O O . HIS A 1 109 ? 12.676 -3.898 -9.840 1.00 55.62 109 HIS A O 1
ATOM 823 N N . VAL A 1 110 ? 11.299 -5.367 -8.825 1.00 55.78 110 VAL A N 1
ATOM 824 C CA . VAL A 1 110 ? 11.376 -6.473 -9.796 1.00 55.78 110 VAL A CA 1
ATOM 825 C C . VAL A 1 110 ? 11.286 -5.998 -11.255 1.00 55.78 110 VAL A C 1
ATOM 827 O O . VAL A 1 110 ? 12.101 -6.375 -12.096 1.00 55.78 110 VAL A O 1
ATOM 830 N N . HIS A 1 111 ? 10.356 -5.089 -11.562 1.00 60.44 111 HIS A N 1
ATOM 831 C CA . HIS A 1 111 ? 10.169 -4.567 -12.920 1.00 60.44 111 HIS A CA 1
ATOM 832 C C . HIS A 1 111 ? 11.257 -3.592 -13.394 1.00 60.44 111 HIS A C 1
ATOM 834 O O . HIS A 1 111 ? 11.419 -3.409 -14.601 1.00 60.44 111 HIS A O 1
ATOM 840 N N . HIS A 1 112 ? 11.988 -2.947 -12.483 1.00 68.69 112 HIS A N 1
ATOM 841 C CA . HIS A 1 112 ? 13.055 -2.009 -12.843 1.00 68.69 112 HIS A CA 1
ATOM 842 C C . HIS A 1 112 ? 14.346 -2.740 -13.176 1.00 68.69 112 HIS A C 1
ATOM 844 O O . HIS A 1 112 ? 15.015 -2.351 -14.126 1.00 68.69 112 HIS A O 1
ATOM 850 N N . VAL A 1 113 ? 14.639 -3.843 -12.480 1.00 73.50 113 VAL A N 1
ATOM 851 C CA . VAL A 1 113 ? 15.789 -4.706 -12.785 1.00 73.50 113 VAL A CA 1
ATOM 852 C C . VAL A 1 113 ? 15.698 -5.237 -14.216 1.00 73.50 113 VAL A C 1
ATOM 854 O O . VAL A 1 113 ? 16.651 -5.100 -14.981 1.00 73.50 113 VAL A O 1
ATOM 857 N N . ASP A 1 114 ? 14.534 -5.759 -14.612 1.00 75.75 114 ASP A N 1
ATOM 858 C CA . ASP A 1 114 ? 14.325 -6.294 -15.962 1.00 75.75 114 ASP A CA 1
ATOM 859 C C . ASP A 1 114 ? 14.453 -5.188 -17.031 1.00 75.75 114 ASP A C 1
ATOM 861 O O . ASP A 1 114 ? 15.166 -5.348 -18.025 1.00 75.75 114 ASP A O 1
ATOM 865 N N . LYS A 1 115 ? 13.828 -4.020 -16.813 1.00 77.38 115 LYS A N 1
ATOM 866 C CA . LYS A 1 115 ? 13.918 -2.868 -17.732 1.00 77.38 115 LYS A CA 1
ATOM 867 C C . LYS A 1 115 ? 15.337 -2.312 -17.835 1.00 77.38 115 LYS A C 1
ATOM 869 O O . LYS A 1 115 ? 15.787 -1.975 -18.930 1.00 77.38 115 LYS A O 1
ATOM 874 N N . PHE A 1 116 ? 16.044 -2.224 -16.713 1.00 82.19 116 PHE A N 1
ATOM 875 C CA . PHE A 1 116 ? 17.429 -1.778 -16.662 1.00 82.19 116 PHE A CA 1
ATOM 876 C C . PHE A 1 116 ? 18.347 -2.739 -17.397 1.00 82.19 116 PHE A C 1
ATOM 878 O O . PHE A 1 116 ? 19.164 -2.292 -18.193 1.00 82.19 116 PHE A O 1
ATOM 885 N N . LEU A 1 117 ? 18.180 -4.048 -17.191 1.00 84.06 117 LEU A N 1
ATOM 886 C CA . LEU A 1 117 ? 18.943 -5.070 -17.897 1.00 84.06 117 LEU A CA 1
ATOM 887 C C . LEU A 1 117 ? 18.722 -4.978 -19.410 1.00 84.06 117 LEU A C 1
ATOM 889 O O . LEU A 1 117 ? 19.693 -4.980 -20.164 1.00 84.06 117 LEU A O 1
ATOM 893 N N . ILE A 1 118 ? 17.469 -4.835 -19.855 1.00 83.81 118 ILE A N 1
ATOM 894 C CA . ILE A 1 118 ? 17.140 -4.639 -21.276 1.00 83.81 118 ILE A CA 1
ATOM 895 C C . ILE A 1 118 ? 17.829 -3.378 -21.818 1.00 83.81 118 ILE A C 1
ATOM 897 O O . ILE A 1 118 ? 18.468 -3.430 -22.871 1.00 83.81 118 ILE A O 1
ATOM 901 N N . GLY A 1 119 ? 17.748 -2.260 -21.089 1.00 84.94 119 GLY A N 1
ATOM 902 C CA . GLY A 1 119 ? 18.411 -1.010 -21.458 1.00 84.94 119 GLY A CA 1
ATOM 903 C C . GLY A 1 119 ? 19.933 -1.153 -21.538 1.00 84.94 119 GLY A C 1
ATOM 904 O O . GLY A 1 119 ? 20.535 -0.813 -22.554 1.00 84.94 119 GLY A O 1
ATOM 905 N N . ALA A 1 120 ? 20.561 -1.713 -20.506 1.00 87.75 120 ALA A N 1
ATOM 906 C CA . ALA A 1 120 ? 22.002 -1.932 -20.437 1.00 87.75 120 ALA A CA 1
ATOM 907 C C . ALA A 1 120 ? 22.490 -2.870 -21.550 1.00 87.75 120 ALA A C 1
ATOM 909 O O . ALA A 1 120 ? 23.513 -2.594 -22.178 1.00 87.75 120 ALA A O 1
ATOM 910 N N . LEU A 1 121 ? 21.738 -3.934 -21.853 1.00 89.81 121 LEU A N 1
ATOM 911 C CA . LEU A 1 121 ? 22.051 -4.858 -22.939 1.00 89.81 121 LEU A CA 1
ATOM 912 C C . LEU A 1 121 ? 21.954 -4.175 -24.308 1.00 89.81 121 LEU A C 1
ATOM 914 O O . LEU A 1 121 ? 22.842 -4.356 -25.140 1.00 89.81 121 LEU A O 1
ATOM 918 N N . ALA A 1 122 ? 20.929 -3.352 -24.539 1.00 87.81 122 ALA A N 1
ATOM 919 C CA . ALA A 1 122 ? 20.801 -2.593 -25.781 1.00 87.81 122 ALA A CA 1
ATOM 920 C C . ALA A 1 122 ? 21.999 -1.648 -25.991 1.00 87.81 122 ALA A C 1
ATOM 922 O O . ALA A 1 122 ? 22.573 -1.602 -27.082 1.00 87.81 122 ALA A O 1
ATOM 923 N N . VAL A 1 123 ? 22.436 -0.950 -24.937 1.00 87.69 123 VAL A N 1
ATOM 924 C CA . VAL A 1 123 ? 23.618 -0.071 -24.995 1.00 87.69 123 VAL A CA 1
ATOM 925 C C . VAL A 1 123 ? 24.908 -0.878 -25.147 1.00 87.69 123 VAL A C 1
ATOM 927 O O . VAL A 1 123 ? 25.817 -0.454 -25.861 1.00 87.69 123 VAL A O 1
ATOM 930 N N . LEU A 1 124 ? 25.003 -2.062 -24.539 1.00 91.81 124 LEU A N 1
ATOM 931 C CA . LEU A 1 124 ? 26.143 -2.959 -24.720 1.00 91.81 124 LEU A CA 1
ATOM 932 C C . LEU A 1 124 ? 26.253 -3.401 -26.181 1.00 91.81 124 LEU A C 1
ATOM 934 O O . LEU A 1 124 ? 27.312 -3.242 -26.779 1.00 91.81 124 LEU A O 1
ATOM 938 N N . VAL A 1 125 ? 25.163 -3.885 -26.777 1.00 91.12 125 VAL A N 1
ATOM 939 C CA . VAL A 1 125 ? 25.133 -4.288 -28.191 1.00 91.12 125 VAL A CA 1
ATOM 940 C C . VAL A 1 125 ? 25.515 -3.115 -29.090 1.00 91.12 125 VAL A C 1
ATOM 942 O O . VAL A 1 125 ? 26.363 -3.262 -29.972 1.00 91.12 125 VAL A O 1
ATOM 945 N N . TRP A 1 126 ? 24.944 -1.937 -28.836 1.00 88.38 126 TRP A N 1
ATOM 946 C CA . TRP A 1 126 ? 25.242 -0.739 -29.613 1.00 88.38 126 TRP A CA 1
ATOM 947 C C . TRP A 1 126 ? 26.712 -0.317 -29.488 1.00 88.38 126 TRP A C 1
ATOM 949 O O . TRP A 1 126 ? 27.392 -0.116 -30.495 1.00 88.38 126 TRP A O 1
ATOM 959 N N . SER A 1 127 ? 27.235 -0.239 -28.261 1.00 88.81 127 SER A N 1
ATOM 960 C CA . SER A 1 127 ? 28.625 0.149 -28.000 1.00 88.81 127 SER A CA 1
ATOM 961 C C . SER A 1 127 ? 29.615 -0.868 -28.568 1.00 88.81 127 SER A C 1
ATOM 963 O O . SER A 1 127 ? 30.608 -0.472 -29.175 1.00 88.81 127 SER A O 1
ATOM 965 N N . ALA A 1 128 ? 29.323 -2.167 -28.464 1.00 91.75 128 ALA A N 1
ATOM 966 C CA . ALA A 1 128 ? 30.149 -3.225 -29.032 1.00 91.75 128 ALA A CA 1
ATOM 967 C C . ALA A 1 128 ? 30.155 -3.162 -30.566 1.00 91.75 128 ALA A C 1
ATOM 969 O O . ALA A 1 128 ? 31.212 -3.292 -31.188 1.00 91.75 128 ALA A O 1
ATOM 970 N N . TRP A 1 129 ? 29.005 -2.899 -31.198 1.00 92.56 129 TRP A N 1
ATOM 971 C CA . TRP A 1 129 ? 28.935 -2.705 -32.646 1.00 92.56 129 TRP A CA 1
ATOM 972 C C . TRP A 1 129 ? 29.745 -1.479 -33.078 1.00 92.56 129 TRP A C 1
ATOM 974 O O . TRP A 1 129 ? 30.585 -1.586 -33.976 1.00 92.56 129 TRP A O 1
ATOM 984 N N . PHE A 1 130 ? 29.582 -0.340 -32.401 1.00 90.88 130 PHE A N 1
ATOM 985 C CA . PHE A 1 130 ? 30.382 0.851 -32.680 1.00 90.88 130 PHE A CA 1
ATOM 986 C C . PHE A 1 130 ? 31.885 0.590 -32.498 1.00 90.88 130 PHE A C 1
ATOM 988 O O . PHE A 1 130 ? 32.701 0.992 -33.329 1.00 90.88 130 PHE A O 1
ATOM 995 N N . PHE A 1 131 ? 32.266 -0.145 -31.454 1.00 89.38 131 PHE A N 1
ATOM 996 C CA . PHE A 1 131 ? 33.655 -0.493 -31.188 1.00 89.38 131 PHE A CA 1
ATOM 997 C C . PHE A 1 131 ? 34.258 -1.389 -32.284 1.00 89.38 131 PHE A C 1
ATOM 999 O O . PHE A 1 131 ? 35.376 -1.129 -32.744 1.00 89.38 131 PHE A O 1
ATOM 1006 N N . LEU A 1 132 ? 33.525 -2.419 -32.722 1.00 92.00 132 LEU A N 1
ATOM 1007 C CA . LEU A 1 132 ? 34.008 -3.448 -33.650 1.00 92.00 132 LEU A CA 1
ATOM 1008 C C . LEU A 1 132 ? 33.884 -3.056 -35.129 1.00 92.00 132 LEU A C 1
ATOM 1010 O O . LEU A 1 132 ? 34.763 -3.391 -35.926 1.00 92.00 132 LEU A O 1
ATOM 1014 N N . LYS A 1 133 ? 32.791 -2.392 -35.524 1.00 93.44 133 LYS A N 1
ATOM 1015 C CA . LYS A 1 133 ? 32.462 -2.057 -36.924 1.00 93.44 133 LYS A CA 1
ATOM 1016 C C . LYS A 1 133 ? 31.898 -0.623 -37.048 1.00 93.44 133 LYS A C 1
ATOM 1018 O O . LYS A 1 133 ? 30.782 -0.458 -37.544 1.00 93.44 133 LYS A O 1
ATOM 1023 N N . PRO A 1 134 ? 32.669 0.419 -36.678 1.00 91.31 134 PRO A N 1
ATOM 1024 C CA . PRO A 1 134 ? 32.180 1.802 -36.625 1.00 91.31 134 PRO A CA 1
ATOM 1025 C C . PRO A 1 134 ? 31.688 2.333 -37.977 1.00 91.31 134 PRO A C 1
ATOM 1027 O O . PRO A 1 134 ? 30.666 3.006 -38.025 1.00 91.31 134 PRO A O 1
ATOM 1030 N N . ALA A 1 135 ? 32.370 1.992 -39.077 1.00 89.62 135 ALA A N 1
ATOM 1031 C CA . ALA A 1 135 ? 31.985 2.438 -40.418 1.00 89.62 135 ALA A CA 1
ATOM 1032 C C . ALA A 1 135 ? 30.610 1.896 -40.836 1.00 89.62 135 ALA A C 1
ATOM 1034 O O . ALA A 1 135 ? 29.746 2.668 -41.223 1.00 89.62 135 ALA A O 1
ATOM 1035 N N . ARG A 1 136 ? 30.362 0.590 -40.648 1.00 90.94 136 ARG A N 1
ATOM 1036 C CA . ARG A 1 136 ? 29.062 -0.022 -40.978 1.00 90.94 136 ARG A CA 1
ATOM 1037 C C . ARG A 1 136 ? 27.917 0.579 -40.169 1.00 90.94 136 ARG A C 1
ATOM 1039 O O . ARG A 1 136 ? 26.818 0.723 -40.692 1.00 90.94 136 ARG A O 1
ATOM 1046 N N . LEU A 1 137 ? 28.168 0.897 -38.897 1.00 87.88 137 LEU A N 1
ATOM 1047 C CA . LEU A 1 137 ? 27.170 1.556 -38.063 1.00 87.88 137 LEU A CA 1
ATOM 1048 C C . LEU A 1 137 ? 26.908 2.986 -38.555 1.00 87.88 137 LEU A C 1
ATOM 1050 O O . LEU A 1 137 ? 25.752 3.363 -38.691 1.00 87.88 137 LEU A O 1
ATOM 1054 N N . ALA A 1 138 ? 27.949 3.760 -38.878 1.00 86.94 138 ALA A N 1
ATOM 1055 C CA . ALA A 1 138 ? 27.781 5.101 -39.440 1.00 86.94 138 ALA A CA 1
ATOM 1056 C C . ALA A 1 138 ? 26.997 5.080 -40.759 1.00 86.94 138 ALA A C 1
ATOM 1058 O O . ALA A 1 138 ? 26.044 5.840 -40.906 1.00 86.94 138 ALA A O 1
ATOM 1059 N N . ASP A 1 139 ? 27.333 4.161 -41.666 1.00 90.06 139 ASP A N 1
ATOM 1060 C CA . ASP A 1 139 ? 26.652 4.028 -42.954 1.00 90.06 139 ASP A CA 1
ATOM 1061 C C . ASP A 1 139 ? 25.159 3.691 -42.763 1.00 90.06 139 ASP A C 1
ATOM 1063 O O . ASP A 1 139 ? 24.308 4.283 -43.424 1.00 90.06 139 ASP A O 1
ATOM 1067 N N . LEU A 1 140 ? 24.815 2.811 -41.808 1.00 88.12 140 LEU A N 1
ATOM 1068 C CA . LEU A 1 140 ? 23.422 2.511 -41.448 1.00 88.12 140 LEU A CA 1
ATOM 1069 C C . LEU A 1 140 ? 22.673 3.759 -40.954 1.00 88.12 140 LEU A C 1
ATOM 1071 O O . LEU A 1 140 ? 21.562 4.030 -41.414 1.00 88.12 140 LEU A O 1
ATOM 1075 N N . LEU A 1 141 ? 23.277 4.516 -40.032 1.00 84.38 141 LEU A N 1
ATOM 1076 C CA . LEU A 1 141 ? 22.683 5.725 -39.444 1.00 84.38 141 LEU A CA 1
ATOM 1077 C C . LEU A 1 141 ? 22.531 6.866 -40.467 1.00 84.38 141 LEU A C 1
ATOM 1079 O O . LEU A 1 141 ? 21.724 7.778 -40.287 1.00 84.38 141 LEU A O 1
ATOM 1083 N N . GLU A 1 142 ? 23.292 6.822 -41.558 1.00 83.12 142 GLU A N 1
ATOM 1084 C CA . GLU A 1 142 ? 23.222 7.793 -42.648 1.00 83.12 142 GLU A CA 1
ATOM 1085 C C . GLU A 1 142 ? 22.221 7.412 -43.742 1.00 83.12 142 GLU A C 1
ATOM 1087 O O . GLU A 1 142 ? 21.891 8.259 -44.579 1.00 83.12 142 GLU A O 1
ATOM 1092 N N . THR A 1 143 ? 21.682 6.187 -43.719 1.00 88.81 143 THR A N 1
ATOM 1093 C CA . THR A 1 143 ? 20.668 5.770 -44.691 1.00 88.81 143 THR A CA 1
ATOM 1094 C C . THR A 1 143 ? 19.422 6.661 -44.624 1.00 88.81 143 THR A C 1
ATOM 1096 O O . THR A 1 143 ? 18.995 7.068 -43.535 1.00 88.81 143 THR A O 1
ATOM 1099 N N . PRO A 1 144 ? 18.764 6.930 -45.769 1.00 87.19 144 PRO A N 1
ATOM 1100 C CA . PRO A 1 144 ? 17.512 7.680 -45.789 1.00 87.19 144 PRO A CA 1
ATOM 1101 C C . PRO A 1 144 ? 16.449 7.065 -44.873 1.00 87.19 144 PRO A C 1
ATOM 1103 O O . PRO A 1 144 ? 15.783 7.793 -44.145 1.00 87.19 144 PRO A O 1
ATOM 1106 N N . GLY A 1 145 ? 16.334 5.732 -44.850 1.00 87.38 145 GLY A N 1
ATOM 1107 C CA . GLY A 1 145 ? 15.384 5.020 -43.990 1.00 87.38 145 GLY A CA 1
ATOM 1108 C C . GLY A 1 145 ? 15.597 5.306 -42.502 1.00 87.38 145 GLY A C 1
ATOM 1109 O O . GLY A 1 145 ? 14.649 5.670 -41.809 1.00 87.38 145 GLY A O 1
ATOM 1110 N N . TYR A 1 146 ? 16.840 5.229 -42.015 1.00 82.94 146 TYR A N 1
ATOM 1111 C CA . TYR A 1 146 ? 17.145 5.550 -40.618 1.00 82.94 146 TYR A CA 1
ATOM 1112 C C . TYR A 1 146 ? 16.892 7.027 -40.291 1.00 82.94 146 TYR A C 1
ATOM 1114 O O . TYR A 1 146 ? 16.363 7.350 -39.224 1.00 82.94 146 TYR A O 1
ATOM 1122 N N . ARG A 1 147 ? 17.224 7.938 -41.215 1.00 81.75 147 ARG A N 1
ATOM 1123 C CA . ARG A 1 147 ? 16.945 9.373 -41.055 1.00 81.75 147 ARG A CA 1
ATOM 1124 C C . ARG A 1 147 ? 15.444 9.642 -40.947 1.00 81.75 147 ARG A C 1
ATOM 1126 O O . ARG A 1 147 ? 15.044 10.367 -40.043 1.00 81.75 147 ARG A O 1
ATOM 1133 N N . TRP A 1 148 ? 14.619 9.014 -41.787 1.00 83.50 148 TRP A N 1
ATOM 1134 C CA . TRP A 1 148 ? 13.157 9.104 -41.700 1.00 83.50 148 TRP A CA 1
ATOM 1135 C C . TRP A 1 148 ? 12.620 8.571 -40.373 1.00 83.50 148 TRP A C 1
ATOM 1137 O O . TRP A 1 148 ? 11.821 9.251 -39.734 1.00 83.50 148 TRP A O 1
ATOM 1147 N N . ILE A 1 149 ? 13.102 7.410 -39.917 1.00 82.81 149 ILE A N 1
ATOM 1148 C CA . ILE A 1 149 ? 12.733 6.854 -38.606 1.00 82.81 149 ILE A CA 1
ATOM 1149 C C . ILE A 1 149 ? 13.120 7.822 -37.484 1.00 82.81 149 ILE A C 1
ATOM 1151 O O . ILE A 1 149 ? 12.309 8.106 -36.610 1.00 82.81 149 ILE A O 1
ATOM 1155 N N . THR A 1 150 ? 14.333 8.376 -37.521 1.00 76.75 150 THR A N 1
ATOM 1156 C CA . THR A 1 150 ? 14.811 9.324 -36.505 1.00 76.75 150 THR A CA 1
ATOM 1157 C C . THR A 1 150 ? 13.957 10.588 -36.483 1.00 76.75 150 THR A C 1
ATOM 1159 O O . THR A 1 150 ? 13.533 11.019 -35.417 1.00 76.75 150 THR A O 1
ATOM 1162 N N . VAL A 1 151 ? 13.660 11.168 -37.649 1.00 81.50 151 VAL A N 1
ATOM 1163 C CA . VAL A 1 151 ? 12.787 12.344 -37.765 1.00 81.50 151 VAL A CA 1
ATOM 1164 C C . VAL A 1 151 ? 11.385 12.027 -37.248 1.00 81.50 151 VAL A C 1
ATOM 1166 O O . VAL A 1 151 ? 10.834 12.827 -36.497 1.00 81.50 151 VAL A O 1
ATOM 1169 N N . ALA A 1 152 ? 10.819 10.867 -37.586 1.00 80.50 152 ALA A N 1
ATOM 1170 C CA . ALA A 1 152 ? 9.519 10.445 -37.076 1.00 80.50 152 ALA A CA 1
ATOM 1171 C C . ALA A 1 152 ? 9.530 10.310 -35.545 1.00 80.50 152 ALA A C 1
ATOM 1173 O O . ALA A 1 152 ? 8.676 10.888 -34.883 1.00 80.50 152 ALA A O 1
ATOM 1174 N N . LEU A 1 153 ? 10.530 9.632 -34.971 1.00 77.25 153 LEU A N 1
ATOM 1175 C CA . LEU A 1 153 ? 10.674 9.475 -33.520 1.00 77.25 153 LEU A CA 1
ATOM 1176 C C . LEU A 1 153 ? 10.860 10.816 -32.803 1.00 77.25 153 LEU A C 1
ATOM 1178 O O . LEU A 1 153 ? 10.248 11.037 -31.763 1.00 77.25 153 LEU A O 1
ATOM 1182 N N . VAL A 1 154 ? 11.659 11.730 -33.362 1.00 79.25 154 VAL A N 1
ATOM 1183 C CA . VAL A 1 154 ? 11.842 13.080 -32.810 1.00 79.25 154 VAL A CA 1
ATOM 1184 C C . VAL A 1 154 ? 10.543 13.877 -32.873 1.00 79.25 154 VAL A C 1
ATOM 1186 O O . VAL A 1 154 ? 10.195 14.522 -31.893 1.00 79.25 154 VAL A O 1
ATOM 1189 N N . ASN A 1 155 ? 9.792 13.810 -33.974 1.00 80.31 155 ASN A N 1
ATOM 1190 C CA . ASN A 1 155 ? 8.495 14.484 -34.071 1.00 80.31 155 ASN A CA 1
ATOM 1191 C C . ASN A 1 155 ? 7.461 13.884 -33.116 1.00 80.31 155 ASN A C 1
ATOM 1193 O O . ASN A 1 155 ? 6.716 14.635 -32.499 1.00 80.31 155 ASN A O 1
ATOM 1197 N N . VAL A 1 156 ? 7.448 12.560 -32.935 1.00 77.38 156 VAL A N 1
ATOM 1198 C CA . VAL A 1 156 ? 6.618 11.899 -31.917 1.00 77.38 156 VAL A CA 1
ATOM 1199 C C . VAL A 1 156 ? 7.014 12.378 -30.523 1.00 77.38 156 VAL A C 1
ATOM 1201 O O . VAL A 1 156 ? 6.144 12.747 -29.746 1.00 77.38 156 VAL A O 1
ATOM 1204 N N . LEU A 1 157 ? 8.311 12.447 -30.211 1.00 72.62 157 LEU A N 1
ATOM 1205 C CA . LEU A 1 157 ? 8.786 12.951 -28.924 1.00 72.62 157 LEU A CA 1
ATOM 1206 C C . LEU A 1 157 ? 8.407 14.423 -28.708 1.00 72.62 157 LEU A C 1
ATOM 1208 O O . LEU A 1 157 ? 7.922 14.769 -27.637 1.00 72.62 157 LEU A O 1
ATOM 1212 N N . ILE A 1 158 ? 8.582 15.280 -29.719 1.00 79.94 158 ILE A N 1
ATOM 1213 C CA . ILE A 1 158 ? 8.169 16.689 -29.671 1.00 79.94 158 ILE A CA 1
ATOM 1214 C C . ILE A 1 158 ? 6.660 16.788 -29.473 1.00 79.94 158 ILE A C 1
ATOM 1216 O O . ILE A 1 158 ? 6.223 17.557 -28.627 1.00 79.94 158 ILE A O 1
ATOM 1220 N N . PHE A 1 159 ? 5.866 16.003 -30.201 1.00 77.75 159 PHE A N 1
ATOM 1221 C CA . PHE A 1 159 ? 4.416 15.959 -30.038 1.00 77.75 159 PHE A CA 1
ATOM 1222 C C . PHE A 1 159 ? 4.030 15.530 -28.621 1.00 77.75 159 PHE A C 1
ATOM 1224 O O . PHE A 1 159 ? 3.166 16.157 -28.017 1.00 77.75 159 PHE A O 1
ATOM 1231 N N . ILE A 1 160 ? 4.709 14.521 -28.065 1.00 70.12 160 ILE A N 1
ATOM 1232 C CA . ILE A 1 160 ? 4.481 14.072 -26.692 1.00 70.12 160 ILE A CA 1
ATOM 1233 C C . ILE A 1 160 ? 4.790 15.195 -25.702 1.00 70.12 160 ILE A C 1
ATOM 1235 O O . ILE A 1 160 ? 3.941 15.533 -24.886 1.00 70.12 160 ILE A O 1
ATOM 1239 N N . VAL A 1 161 ? 5.972 15.806 -25.793 1.00 72.00 161 VAL A N 1
ATOM 1240 C CA . VAL A 1 161 ? 6.426 16.836 -24.847 1.00 72.00 161 VAL A CA 1
ATOM 1241 C C . VAL A 1 161 ? 5.617 18.130 -24.979 1.00 72.00 161 VAL A C 1
ATOM 1243 O O . VAL A 1 161 ? 5.214 18.714 -23.976 1.00 72.00 161 VAL A O 1
ATOM 1246 N N . ALA A 1 162 ? 5.361 18.591 -26.203 1.00 77.69 162 ALA A N 1
ATOM 1247 C CA . ALA A 1 162 ? 4.582 19.797 -26.455 1.00 77.69 162 ALA A CA 1
ATOM 1248 C C . ALA A 1 162 ? 3.101 19.586 -26.124 1.00 77.69 162 ALA A C 1
ATOM 1250 O O . ALA A 1 162 ? 2.493 20.457 -25.510 1.00 77.69 162 ALA A O 1
ATOM 1251 N N . GLY A 1 163 ? 2.536 18.426 -26.472 1.00 72.75 163 GLY A N 1
ATOM 1252 C CA . GLY A 1 163 ? 1.176 18.043 -26.101 1.00 72.75 163 GLY A CA 1
ATOM 1253 C C . GLY A 1 163 ? 1.005 17.985 -24.586 1.00 72.75 163 GLY A C 1
ATOM 1254 O O . GLY A 1 163 ? 0.084 18.597 -24.056 1.00 72.75 163 GLY A O 1
ATOM 1255 N N . GLU A 1 164 ? 1.944 17.352 -23.880 1.00 67.06 164 GLU A N 1
ATOM 1256 C CA . GLU A 1 164 ? 2.004 17.339 -22.414 1.00 67.06 164 GLU A CA 1
ATOM 1257 C C . GLU A 1 164 ? 2.024 18.760 -21.832 1.00 67.06 164 GLU A C 1
ATOM 1259 O O . GLU A 1 164 ? 1.248 19.074 -20.930 1.00 67.06 164 GLU A O 1
ATOM 1264 N N . ALA A 1 165 ? 2.891 19.635 -22.354 1.00 68.50 165 ALA A N 1
ATOM 1265 C CA . ALA A 1 165 ? 3.004 21.013 -21.887 1.00 68.50 165 ALA A CA 1
ATOM 1266 C C . ALA A 1 165 ? 1.702 21.794 -22.120 1.00 68.50 165 ALA A C 1
ATOM 1268 O O . ALA A 1 165 ? 1.172 22.389 -21.184 1.00 68.50 165 ALA A O 1
ATOM 1269 N N . VAL A 1 166 ? 1.155 21.754 -23.338 1.00 74.12 166 VAL A N 1
ATOM 1270 C CA . VAL A 1 166 ? -0.096 22.442 -23.689 1.00 74.12 166 VAL A CA 1
ATOM 1271 C C . VAL A 1 166 ? -1.249 21.955 -22.819 1.00 74.12 166 VAL A C 1
ATOM 1273 O O . VAL A 1 166 ? -1.975 22.785 -22.287 1.00 74.12 166 VAL A O 1
ATOM 1276 N N . LEU A 1 167 ? -1.394 20.645 -22.612 1.00 62.91 167 LEU A N 1
ATOM 1277 C CA . LEU A 1 167 ? -2.465 20.084 -21.783 1.00 62.91 167 LEU A CA 1
ATOM 1278 C C . LEU A 1 167 ? -2.346 20.522 -20.320 1.00 62.91 167 LEU A C 1
ATOM 1280 O O . LEU A 1 167 ? -3.340 20.923 -19.719 1.00 62.91 167 LEU A O 1
ATOM 1284 N N . ARG A 1 168 ? -1.127 20.539 -19.765 1.00 61.59 168 ARG A N 1
ATOM 1285 C CA . ARG A 1 168 ? -0.880 21.038 -18.402 1.00 61.59 168 ARG A CA 1
ATOM 1286 C C . ARG A 1 168 ? -1.198 22.522 -18.236 1.00 61.59 168 ARG A C 1
ATOM 1288 O O . ARG A 1 168 ? -1.615 22.920 -17.151 1.00 61.59 168 ARG A O 1
ATOM 1295 N N . PHE A 1 169 ? -0.978 23.328 -19.275 1.00 63.59 169 PHE A N 1
ATOM 1296 C CA . PHE A 1 169 ? -1.273 24.762 -19.252 1.00 63.59 169 PHE A CA 1
ATOM 1297 C C . PHE A 1 169 ? -2.750 25.074 -19.515 1.00 63.59 169 PHE A C 1
ATOM 1299 O O . PHE A 1 169 ? -3.311 25.933 -18.841 1.00 63.59 169 PHE A O 1
ATOM 1306 N N . ALA A 1 170 ? -3.365 24.406 -20.492 1.00 63.56 170 ALA A N 1
ATOM 1307 C CA . ALA A 1 170 ? -4.712 24.708 -20.966 1.00 63.56 170 ALA A CA 1
ATOM 1308 C C . ALA A 1 170 ? -5.799 24.206 -20.015 1.00 63.56 170 ALA A C 1
ATOM 1310 O O . ALA A 1 170 ? -6.810 24.882 -19.842 1.00 63.56 170 ALA A O 1
ATOM 1311 N N . ASP A 1 171 ? -5.589 23.050 -19.383 1.00 48.44 171 ASP A N 1
ATOM 1312 C CA . ASP A 1 171 ? -6.534 22.522 -18.409 1.00 48.44 171 ASP A CA 1
ATOM 1313 C C . ASP A 1 171 ? -5.798 21.823 -17.258 1.00 48.44 171 ASP A C 1
ATOM 1315 O O . ASP A 1 171 ? -5.635 20.597 -17.238 1.00 48.44 171 ASP A O 1
ATOM 1319 N N . PRO A 1 172 ? -5.355 22.601 -16.253 1.00 53.56 172 PRO A N 1
ATOM 1320 C CA . PRO A 1 172 ? -4.707 22.061 -15.070 1.00 53.56 172 PRO A CA 1
ATOM 1321 C C . PRO A 1 172 ? -5.604 21.109 -14.280 1.00 53.56 172 PRO A C 1
ATOM 1323 O O . PRO A 1 172 ? -5.078 20.410 -13.417 1.00 53.56 172 PRO A O 1
ATOM 1326 N N . VAL A 1 173 ? -6.926 21.120 -14.501 1.00 42.81 173 VAL A N 1
ATOM 1327 C CA . VAL A 1 173 ? -7.883 20.232 -13.840 1.00 42.81 173 VAL A CA 1
ATOM 1328 C C . VAL A 1 173 ? -7.970 18.924 -14.609 1.00 42.81 173 VAL A C 1
ATOM 1330 O O . VAL A 1 173 ? -7.684 17.915 -13.994 1.00 42.81 173 VAL A O 1
ATOM 1333 N N . LEU A 1 174 ? -8.201 18.906 -15.926 1.00 46.94 174 LEU A N 1
ATOM 1334 C CA . LEU A 1 174 ? -8.178 17.691 -16.760 1.00 46.94 174 LEU A CA 1
ATOM 1335 C C . LEU A 1 174 ? -6.808 16.992 -16.734 1.00 46.94 174 LEU A C 1
ATOM 1337 O O . LEU A 1 174 ? -6.737 15.767 -16.632 1.00 46.94 174 LEU A O 1
ATOM 1341 N N . ALA A 1 175 ? -5.716 17.762 -16.722 1.00 47.06 175 ALA A N 1
ATOM 1342 C CA . ALA A 1 175 ? -4.362 17.248 -16.508 1.00 47.06 175 ALA A CA 1
ATOM 1343 C C . ALA A 1 175 ? -4.175 16.629 -15.106 1.00 47.06 175 ALA A C 1
ATOM 1345 O O . ALA A 1 175 ? -3.366 15.716 -14.934 1.00 47.06 175 ALA A O 1
ATOM 1346 N N . ARG A 1 176 ? -4.937 17.102 -14.107 1.00 45.47 176 ARG A N 1
ATOM 1347 C CA . ARG A 1 176 ? -4.992 16.566 -12.735 1.00 45.47 176 ARG A CA 1
ATOM 1348 C C . ARG A 1 176 ? -6.106 15.547 -12.495 1.00 45.47 176 ARG A C 1
ATOM 1350 O O . ARG A 1 176 ? -6.049 14.917 -11.447 1.00 45.47 176 ARG A O 1
ATOM 1357 N N . SER A 1 177 ? -7.080 15.398 -13.399 1.00 37.00 177 SER A N 1
ATOM 1358 C CA . SER A 1 177 ? -8.335 14.664 -13.168 1.00 37.00 177 SER A CA 1
ATOM 1359 C C . SER A 1 177 ? -8.644 13.556 -14.180 1.00 37.00 177 SER A C 1
ATOM 1361 O O . SER A 1 177 ? -9.492 12.739 -13.850 1.00 37.00 177 SER A O 1
ATOM 1363 N N . GLY A 1 178 ? -7.943 13.496 -15.329 1.00 39.81 178 GLY A N 1
ATOM 1364 C CA . GLY A 1 178 ? -7.786 12.345 -16.239 1.00 39.81 178 GLY A CA 1
ATOM 1365 C C . GLY A 1 178 ? -9.046 11.567 -16.681 1.00 39.81 178 GLY A C 1
ATOM 1366 O O . GLY A 1 178 ? -10.064 11.483 -16.014 1.00 39.81 178 GLY A O 1
ATOM 1367 N N . LEU A 1 179 ? -8.968 10.821 -17.787 1.00 39.66 179 LEU A N 1
ATOM 1368 C CA . LEU A 1 179 ? -9.953 9.756 -18.098 1.00 39.66 179 LEU A CA 1
ATOM 1369 C C . LEU A 1 179 ? -9.888 8.560 -17.108 1.00 39.66 179 LEU A C 1
ATOM 1371 O O . LEU A 1 179 ? -10.626 7.582 -17.243 1.00 39.66 179 LEU A O 1
ATOM 1375 N N . PHE A 1 180 ? -9.006 8.651 -16.106 1.00 47.62 180 PHE A N 1
ATOM 1376 C CA . PHE A 1 180 ? -8.651 7.664 -15.088 1.00 47.62 180 PHE A CA 1
ATOM 1377 C C . PHE A 1 180 ? -8.823 8.243 -13.678 1.00 47.62 180 PHE A C 1
ATOM 1379 O O . PHE A 1 180 ? -7.876 8.247 -12.893 1.00 47.62 180 PHE A O 1
ATOM 1386 N N . GLY A 1 181 ? -10.012 8.758 -13.357 1.00 42.97 181 GLY A N 1
ATOM 1387 C CA . GLY A 1 181 ? -10.271 9.430 -12.078 1.00 42.97 181 GLY A CA 1
ATOM 1388 C C . GLY A 1 181 ? -9.902 8.620 -10.825 1.00 42.97 181 GLY A C 1
ATOM 1389 O O . GLY A 1 181 ? -9.754 9.214 -9.768 1.00 42.97 181 GLY A O 1
ATOM 1390 N N . ASP A 1 182 ? -9.690 7.296 -10.919 1.00 50.50 182 ASP A N 1
ATOM 1391 C CA . ASP A 1 182 ? -9.069 6.524 -9.838 1.00 50.50 182 ASP A CA 1
ATOM 1392 C C . ASP A 1 182 ? -7.649 6.988 -9.535 1.00 50.50 182 ASP A C 1
ATOM 1394 O O . ASP A 1 182 ? -7.365 7.344 -8.400 1.00 50.50 182 ASP A O 1
ATOM 1398 N N . LYS A 1 183 ? -6.761 7.021 -10.531 1.00 52.31 183 LYS A N 1
ATOM 1399 C CA . LYS A 1 183 ? -5.315 7.235 -10.349 1.00 52.31 183 LYS A CA 1
ATOM 1400 C C . LYS A 1 183 ? -4.918 8.601 -9.788 1.00 52.31 183 LYS A C 1
ATOM 1402 O O . LYS A 1 183 ? -3.743 8.790 -9.502 1.00 52.31 183 LYS A O 1
ATOM 1407 N N . GLN A 1 184 ? -5.845 9.546 -9.660 1.00 57.75 184 GLN A N 1
ATOM 1408 C CA . GLN A 1 184 ? -5.578 10.875 -9.096 1.00 57.75 184 GLN A CA 1
ATOM 1409 C C . GLN A 1 184 ? -6.132 11.070 -7.692 1.00 57.75 184 GLN A C 1
ATOM 1411 O O . GLN A 1 184 ? -5.976 12.144 -7.110 1.00 57.75 184 GLN A O 1
ATOM 1416 N N . THR A 1 185 ? -6.743 10.031 -7.139 1.00 70.06 185 THR A N 1
ATOM 1417 C CA . THR A 1 185 ? -7.101 10.018 -5.733 1.00 70.06 185 THR A CA 1
ATOM 1418 C C . THR A 1 185 ? -5.955 9.474 -4.880 1.00 70.06 185 THR A C 1
ATOM 1420 O O . THR A 1 185 ? -5.065 8.770 -5.380 1.00 70.06 185 THR A O 1
ATOM 1423 N N . PRO A 1 186 ? -5.983 9.742 -3.565 1.00 74.06 186 PRO A N 1
ATOM 1424 C CA . PRO A 1 186 ? -4.951 9.289 -2.643 1.00 74.06 186 PRO A CA 1
ATOM 1425 C C . PRO A 1 186 ? -4.766 7.777 -2.583 1.00 74.06 186 PRO A C 1
ATOM 1427 O O . PRO A 1 186 ? -3.734 7.353 -2.097 1.00 74.06 186 PRO A O 1
ATOM 1430 N N . ALA A 1 187 ? -5.724 6.969 -3.040 1.00 78.19 187 ALA A N 1
ATOM 1431 C CA . ALA A 1 187 ? -5.675 5.508 -2.947 1.00 78.19 187 ALA A CA 1
ATOM 1432 C C . ALA A 1 187 ? -5.888 4.795 -4.293 1.00 78.19 187 ALA A C 1
ATOM 1434 O O . ALA A 1 187 ? -6.129 3.588 -4.328 1.00 78.19 187 ALA A O 1
ATOM 1435 N N . ALA A 1 188 ? -5.808 5.526 -5.410 1.00 73.44 188 ALA A N 1
ATOM 1436 C CA . ALA A 1 188 ? -6.167 5.013 -6.729 1.00 73.44 188 ALA A CA 1
ATOM 1437 C C . ALA A 1 188 ? -7.613 4.456 -6.793 1.00 73.44 188 ALA A C 1
ATOM 1439 O O . ALA A 1 188 ? -7.893 3.488 -7.502 1.00 73.44 188 ALA A O 1
ATOM 1440 N N . LEU A 1 189 ? -8.533 5.036 -6.016 1.00 75.31 189 LEU A N 1
ATOM 1441 C CA . LEU A 1 189 ? -9.946 4.670 -5.965 1.00 75.31 189 LEU A CA 1
ATOM 1442 C C . LEU A 1 189 ? -10.774 5.652 -6.786 1.00 75.31 189 LEU A C 1
ATOM 1444 O O . LEU A 1 189 ? -10.523 6.852 -6.782 1.00 75.31 189 LEU A O 1
ATOM 1448 N N . ARG A 1 190 ? -11.772 5.163 -7.521 1.00 71.75 190 ARG A N 1
ATOM 1449 C CA . ARG A 1 190 ? -12.556 6.036 -8.403 1.00 71.75 190 ARG A CA 1
ATOM 1450 C C . ARG A 1 190 ? -13.492 6.932 -7.591 1.00 71.75 190 ARG A C 1
ATOM 1452 O O . ARG A 1 190 ? -14.238 6.390 -6.774 1.00 71.75 190 ARG A O 1
ATOM 1459 N N . PRO A 1 191 ? -13.526 8.250 -7.844 1.00 74.62 191 PRO A N 1
ATOM 1460 C CA . PRO A 1 191 ? -14.494 9.144 -7.230 1.00 74.62 191 PRO A CA 1
ATOM 1461 C C . PRO A 1 191 ? -15.890 8.916 -7.809 1.00 74.62 191 PRO A C 1
ATOM 1463 O O . PRO A 1 191 ? -16.043 8.537 -8.973 1.00 74.62 191 PRO A O 1
ATOM 1466 N N . HIS A 1 192 ? -16.908 9.163 -6.989 1.00 74.19 192 HIS A N 1
ATOM 1467 C CA . HIS A 1 192 ? -18.323 9.135 -7.358 1.00 74.19 192 HIS A CA 1
ATOM 1468 C C . HIS A 1 192 ? -18.805 7.827 -8.007 1.00 74.19 192 HIS A C 1
ATOM 1470 O O . HIS A 1 192 ? -19.751 7.820 -8.799 1.00 74.19 192 HIS A O 1
ATOM 1476 N N . VAL A 1 193 ? -18.179 6.698 -7.664 1.00 69.56 193 VAL A N 1
ATOM 1477 C CA . VAL A 1 193 ? -18.579 5.383 -8.171 1.00 69.56 193 VAL A CA 1
ATOM 1478 C C . VAL A 1 193 ? -19.618 4.755 -7.247 1.00 69.56 193 VAL A C 1
ATOM 1480 O O . VAL A 1 193 ? -19.380 4.677 -6.039 1.00 69.56 193 VAL A O 1
ATOM 1483 N N . PRO A 1 194 ? -20.751 4.267 -7.792 1.00 66.00 194 PRO A N 1
ATOM 1484 C CA . PRO A 1 194 ? -21.698 3.469 -7.028 1.00 66.00 194 PRO A CA 1
ATOM 1485 C C . PRO A 1 194 ? -21.017 2.223 -6.463 1.00 66.00 194 PRO A C 1
ATOM 1487 O O . PRO A 1 194 ? -20.440 1.425 -7.206 1.00 66.00 194 PRO A O 1
ATOM 1490 N N . VAL A 1 195 ? -21.105 2.034 -5.150 1.00 61.66 195 VAL A N 1
ATOM 1491 C CA . VAL A 1 195 ? -20.566 0.837 -4.499 1.00 61.66 195 VAL A CA 1
ATOM 1492 C C . VAL A 1 195 ? -21.628 -0.262 -4.530 1.00 61.66 195 VAL A C 1
ATOM 1494 O O . VAL A 1 195 ? -22.772 -0.057 -4.122 1.00 61.66 195 VAL A O 1
ATOM 1497 N N . ARG A 1 196 ? -21.267 -1.444 -5.046 1.00 50.84 196 ARG A N 1
ATOM 1498 C CA . ARG A 1 196 ? -22.186 -2.588 -5.164 1.00 50.84 196 ARG A CA 1
ATOM 1499 C C . ARG A 1 196 ? -22.727 -2.958 -3.773 1.00 50.84 196 ARG A C 1
ATOM 1501 O O . ARG A 1 196 ? -21.935 -3.234 -2.880 1.00 50.84 196 ARG A O 1
ATOM 1508 N N . GLY A 1 197 ? -24.056 -2.970 -3.613 1.00 50.53 197 GLY A N 1
ATOM 1509 C CA . GLY A 1 197 ? -24.739 -3.344 -2.364 1.00 50.53 197 GLY A CA 1
ATOM 1510 C C . GLY A 1 197 ? -25.464 -2.216 -1.611 1.00 50.53 197 GLY A C 1
ATOM 1511 O O . GLY A 1 197 ? -26.146 -2.522 -0.642 1.00 50.53 197 GLY A O 1
ATOM 1512 N N . SER A 1 198 ? -25.391 -0.939 -2.031 1.00 41.75 198 SER A N 1
ATOM 1513 C CA . SER A 1 198 ? -26.144 0.153 -1.369 1.00 41.75 198 SER A CA 1
ATOM 1514 C C . SER A 1 198 ? -26.294 1.447 -2.175 1.00 41.75 198 SER A C 1
ATOM 1516 O O . SER A 1 198 ? -25.512 1.689 -3.089 1.00 41.75 198 SER A O 1
ATOM 1518 N N . ILE A 1 199 ? -27.234 2.321 -1.780 1.00 40.38 199 ILE A N 1
ATOM 1519 C CA . ILE A 1 199 ? -27.316 3.719 -2.240 1.00 40.38 199 ILE A CA 1
ATOM 1520 C C . ILE A 1 199 ? -26.194 4.522 -1.560 1.00 40.38 199 ILE A C 1
ATOM 1522 O O . ILE A 1 199 ? -26.268 4.837 -0.378 1.00 40.38 199 ILE A O 1
ATOM 1526 N N . GLY A 1 200 ? -25.139 4.809 -2.320 1.00 60.59 200 GLY A N 1
ATOM 1527 C CA . GLY A 1 200 ? -24.019 5.670 -1.949 1.00 60.59 200 GLY A CA 1
ATOM 1528 C C . GLY A 1 200 ? -22.926 5.619 -3.019 1.00 60.59 200 GLY A C 1
ATOM 1529 O O . GLY A 1 200 ? -22.642 4.554 -3.575 1.00 60.59 200 GLY A O 1
ATOM 1530 N N . VAL A 1 201 ? -22.343 6.774 -3.329 1.00 67.38 201 VAL A N 1
ATOM 1531 C CA . VAL A 1 201 ? -21.176 6.912 -4.212 1.00 67.38 201 VAL A CA 1
ATOM 1532 C C . VAL A 1 201 ? -19.937 7.212 -3.369 1.00 67.38 201 VAL A C 1
ATOM 1534 O O . VAL A 1 201 ? -20.065 7.767 -2.280 1.00 67.38 201 VAL A O 1
ATOM 1537 N N . THR A 1 202 ? -18.746 6.851 -3.842 1.00 78.38 202 THR A N 1
ATOM 1538 C CA . THR A 1 202 ? -17.483 7.306 -3.229 1.00 78.38 202 THR A CA 1
ATOM 1539 C C . THR A 1 202 ? -17.351 8.836 -3.289 1.00 78.38 202 THR A C 1
ATOM 1541 O O . THR A 1 202 ? -17.909 9.478 -4.186 1.00 78.38 202 THR A O 1
ATOM 1544 N N . ASN A 1 203 ? -16.614 9.435 -2.350 1.00 83.31 203 ASN A N 1
ATOM 1545 C CA . ASN A 1 203 ? -16.374 10.882 -2.335 1.00 83.31 203 ASN A CA 1
ATOM 1546 C C . ASN A 1 203 ? -15.415 11.328 -3.453 1.00 83.31 203 ASN A C 1
ATOM 1548 O O . ASN A 1 203 ? -14.880 10.508 -4.206 1.00 83.31 203 ASN A O 1
ATOM 1552 N N . ALA A 1 204 ? -15.162 12.633 -3.553 1.00 79.31 204 ALA A N 1
ATOM 1553 C CA . ALA A 1 204 ? -14.248 13.218 -4.536 1.00 79.31 204 ALA A CA 1
ATOM 1554 C C . ALA A 1 204 ? -12.798 12.704 -4.417 1.00 79.31 204 ALA A C 1
ATOM 1556 O O . ALA A 1 204 ? -12.011 12.843 -5.352 1.00 79.31 204 ALA A O 1
ATOM 1557 N N . GLN A 1 205 ? -12.439 12.098 -3.282 1.00 81.88 205 GLN A N 1
ATOM 1558 C CA . GLN A 1 205 ? -11.141 11.467 -3.025 1.00 81.88 205 GLN A CA 1
ATOM 1559 C C . GLN A 1 205 ? -11.185 9.941 -3.220 1.00 81.88 205 GLN A C 1
ATOM 1561 O O . GLN A 1 205 ? -10.242 9.250 -2.853 1.00 81.88 205 GLN A O 1
ATOM 1566 N N . GLY A 1 206 ? -12.268 9.396 -3.780 1.00 81.69 206 GLY A N 1
ATOM 1567 C CA . GLY A 1 206 ? -12.415 7.971 -4.080 1.00 81.69 206 GLY A CA 1
ATOM 1568 C C . GLY A 1 206 ? -12.701 7.080 -2.870 1.00 81.69 206 GLY A C 1
ATOM 1569 O O . GLY A 1 206 ? -12.994 5.899 -3.053 1.00 81.69 206 GLY A O 1
ATOM 1570 N N . PHE A 1 207 ? -12.672 7.619 -1.651 1.00 89.00 207 PHE A N 1
ATOM 1571 C CA . PHE A 1 207 ? -12.979 6.862 -0.444 1.00 89.00 207 PHE A CA 1
ATOM 1572 C C . PHE A 1 207 ? -14.478 6.642 -0.291 1.00 89.00 207 PHE A C 1
ATOM 1574 O O . PHE A 1 207 ? -15.305 7.443 -0.741 1.00 89.00 207 PHE A O 1
ATOM 1581 N N . ARG A 1 208 ? -14.843 5.554 0.387 1.00 87.38 208 ARG A N 1
ATOM 1582 C CA . ARG A 1 208 ? -16.229 5.282 0.759 1.00 87.38 208 ARG A CA 1
ATOM 1583 C C . ARG A 1 208 ? -16.598 6.034 2.035 1.00 87.38 208 ARG A C 1
ATOM 1585 O O . ARG A 1 208 ? -16.824 5.446 3.090 1.00 87.38 208 ARG A O 1
ATOM 1592 N N . ASP A 1 209 ? -16.655 7.347 1.902 1.00 90.62 209 ASP A N 1
ATOM 1593 C CA . ASP A 1 209 ? -17.049 8.264 2.959 1.00 90.62 209 ASP A CA 1
ATOM 1594 C C . ASP A 1 209 ? -17.838 9.447 2.384 1.00 90.62 209 ASP A C 1
ATOM 1596 O O . ASP A 1 209 ? -18.012 9.564 1.170 1.00 90.62 209 ASP A O 1
ATOM 1600 N N . ARG A 1 210 ? -18.318 10.333 3.257 1.00 88.25 210 ARG A N 1
ATOM 1601 C CA . ARG A 1 210 ? -18.825 11.658 2.885 1.00 88.25 210 ARG A CA 1
ATOM 1602 C C . ARG A 1 210 ? -17.688 12.527 2.335 1.00 88.25 210 ARG A C 1
ATOM 1604 O O . ARG A 1 210 ? -16.506 12.191 2.435 1.00 88.25 210 ARG A O 1
ATOM 1611 N N . GLU A 1 211 ? -18.045 13.668 1.757 1.00 87.44 211 GLU A N 1
ATOM 1612 C CA . GLU A 1 211 ? -17.055 14.691 1.421 1.00 87.44 211 GLU A CA 1
ATOM 1613 C C . GLU A 1 211 ? -16.405 15.233 2.699 1.00 87.44 211 GLU A C 1
ATOM 1615 O O . GLU A 1 211 ? -17.096 15.543 3.671 1.00 87.44 211 GLU A O 1
ATOM 1620 N N . ARG A 1 212 ? -15.071 15.335 2.697 1.00 89.38 212 ARG A N 1
ATOM 1621 C CA . ARG A 1 212 ? -14.268 15.788 3.841 1.00 89.38 212 ARG A CA 1
ATOM 1622 C C . ARG A 1 212 ? -13.321 16.899 3.415 1.00 89.38 212 ARG A C 1
ATOM 1624 O O . ARG A 1 212 ? -12.738 16.849 2.332 1.00 89.38 212 ARG A O 1
ATOM 1631 N N . THR A 1 213 ? -13.124 17.876 4.292 1.00 86.69 213 THR A N 1
ATOM 1632 C CA . THR A 1 213 ? -12.159 18.965 4.101 1.00 86.69 213 THR A CA 1
ATOM 1633 C C . THR A 1 213 ? -10.926 18.753 4.972 1.00 86.69 213 THR A C 1
ATOM 1635 O O . THR A 1 213 ? -11.016 18.270 6.100 1.00 86.69 213 THR A O 1
ATOM 1638 N N . PHE A 1 214 ? -9.753 19.170 4.487 1.00 87.81 214 PHE A N 1
ATOM 1639 C CA . PHE A 1 214 ? -8.544 19.195 5.323 1.00 87.81 214 PHE A CA 1
ATOM 1640 C C . PHE A 1 214 ? -8.657 20.217 6.459 1.00 87.81 214 PHE A C 1
ATOM 1642 O O . PHE A 1 214 ? -8.161 19.980 7.559 1.00 87.81 214 PHE A O 1
ATOM 1649 N N . GLU A 1 215 ? -9.356 21.327 6.216 1.00 86.94 215 GLU A N 1
ATOM 1650 C CA . GLU A 1 215 ? -9.690 22.306 7.248 1.00 86.94 215 GLU A CA 1
ATOM 1651 C C . GLU A 1 215 ? -10.638 21.686 8.272 1.00 86.94 215 GLU A C 1
ATOM 1653 O O . GLU A 1 215 ? -11.634 21.053 7.908 1.00 86.94 215 GLU A O 1
ATOM 1658 N N . ARG A 1 216 ? -10.288 21.837 9.551 1.00 85.06 216 ARG A N 1
ATOM 1659 C CA . ARG A 1 216 ? -11.033 21.324 10.700 1.00 85.06 216 ARG A CA 1
ATOM 1660 C C . ARG A 1 216 ? -11.926 22.420 11.274 1.00 85.06 216 ARG A C 1
ATOM 1662 O O . ARG A 1 216 ? -11.471 23.545 11.467 1.00 85.06 216 ARG A O 1
ATOM 1669 N N . ALA A 1 217 ? -13.165 22.071 11.616 1.00 83.75 217 ALA A N 1
ATOM 1670 C CA . ALA A 1 217 ? -14.025 22.944 12.407 1.00 83.75 217 ALA A CA 1
ATOM 1671 C C . ALA A 1 217 ? -13.499 23.049 13.860 1.00 83.75 217 ALA A C 1
ATOM 1673 O O . ALA A 1 217 ? -13.189 22.020 14.468 1.00 83.75 217 ALA A O 1
ATOM 1674 N N . PRO A 1 218 ? -13.388 24.255 14.449 1.00 83.88 218 PRO A N 1
ATOM 1675 C CA . PRO A 1 218 ? -12.864 24.418 15.805 1.00 83.88 218 PRO A CA 1
ATOM 1676 C C . PRO A 1 218 ? -13.615 23.562 16.837 1.00 83.88 218 PRO A C 1
ATOM 1678 O O . PRO A 1 218 ? -14.839 23.603 16.908 1.00 83.88 218 PRO A O 1
ATOM 1681 N N . GLY A 1 219 ? -12.880 22.792 17.645 1.00 83.25 219 GLY A N 1
ATOM 1682 C CA . GLY A 1 219 ? -13.443 21.979 18.735 1.00 83.25 219 GLY A CA 1
ATOM 1683 C C . GLY A 1 219 ? -14.149 20.682 18.314 1.00 83.25 219 GLY A C 1
ATOM 1684 O O . GLY A 1 219 ? -14.627 19.955 19.181 1.00 83.25 219 GLY A O 1
ATOM 1685 N N . VAL A 1 220 ? -14.200 20.363 17.018 1.00 88.25 220 VAL A N 1
ATOM 1686 C CA . VAL A 1 220 ? -14.809 19.128 16.501 1.00 88.25 220 VAL A CA 1
ATOM 1687 C C . VAL A 1 220 ? -13.788 17.991 16.498 1.00 88.25 220 VAL A C 1
ATOM 1689 O O . VAL A 1 220 ? -12.748 18.160 15.860 1.00 88.25 220 VAL A O 1
ATOM 1692 N N . PRO A 1 221 ? -14.021 16.850 17.172 1.00 92.06 221 PRO A N 1
ATOM 1693 C CA . PRO A 1 221 ? -13.080 15.734 17.158 1.00 92.06 221 PRO A CA 1
ATOM 1694 C C . PRO A 1 221 ? -13.082 14.995 15.810 1.00 92.06 221 PRO A C 1
ATOM 1696 O O . PRO A 1 221 ? -14.140 14.801 15.206 1.00 92.06 221 PRO A O 1
ATOM 1699 N N . ARG A 1 222 ? -11.903 14.552 15.364 1.00 95.25 222 ARG A N 1
ATOM 1700 C CA . ARG A 1 222 ? -11.689 13.733 14.163 1.00 95.25 222 ARG A CA 1
ATOM 1701 C C . ARG A 1 222 ? -11.061 12.392 14.511 1.00 95.25 222 ARG A C 1
ATOM 1703 O O . ARG A 1 222 ? -9.940 12.337 15.012 1.00 95.25 222 ARG A O 1
ATOM 1710 N N . VAL A 1 223 ? -11.748 11.313 14.160 1.00 97.31 223 VAL A N 1
ATOM 1711 C CA . VAL A 1 223 ? -11.209 9.951 14.189 1.00 97.31 223 VAL A CA 1
ATOM 1712 C C . VAL A 1 223 ? -10.904 9.525 12.761 1.00 97.31 223 VAL A C 1
ATOM 1714 O O . VAL A 1 223 ? -11.784 9.583 11.909 1.00 97.31 223 VAL A O 1
ATOM 1717 N N . LEU A 1 224 ? -9.677 9.098 12.481 1.00 98.19 224 LEU A N 1
ATOM 1718 C CA . LEU A 1 224 ? -9.311 8.531 11.182 1.00 98.19 224 LEU A CA 1
ATOM 1719 C C . LEU A 1 224 ? -9.276 7.007 11.288 1.00 98.19 224 LEU A C 1
ATOM 1721 O O . LEU A 1 224 ? -8.518 6.486 12.099 1.00 98.19 224 LEU A O 1
ATOM 1725 N N . ALA A 1 225 ? -10.061 6.311 10.470 1.00 98.31 225 ALA A N 1
ATOM 1726 C CA . ALA A 1 225 ? -10.050 4.853 10.375 1.00 98.31 225 ALA A CA 1
ATOM 1727 C C . ALA A 1 225 ? -9.251 4.406 9.141 1.00 98.31 225 ALA A C 1
ATOM 1729 O O . ALA A 1 225 ? -9.674 4.641 8.004 1.00 98.31 225 ALA A O 1
ATOM 1730 N N . LEU A 1 226 ? -8.085 3.805 9.387 1.00 97.44 226 LEU A N 1
ATOM 1731 C CA . LEU A 1 226 ? -7.230 3.132 8.407 1.00 97.44 226 LEU A CA 1
ATOM 1732 C C . LEU A 1 226 ? -7.557 1.640 8.408 1.00 97.44 226 LEU A C 1
ATOM 1734 O O . LEU A 1 226 ? -7.726 1.063 9.477 1.00 97.44 226 LEU A O 1
ATOM 1738 N N . GLY A 1 227 ? -7.583 1.023 7.235 1.00 94.81 227 GLY A N 1
ATOM 1739 C CA . GLY A 1 227 ? -7.738 -0.421 7.126 1.00 94.81 227 GLY A CA 1
ATOM 1740 C C . GLY A 1 227 ? -8.009 -0.858 5.696 1.00 94.81 227 GLY A C 1
ATOM 1741 O O . GLY A 1 227 ? -7.873 -0.086 4.738 1.00 94.81 227 GLY A O 1
ATOM 1742 N N . ASP A 1 228 ? -8.485 -2.084 5.567 1.00 91.44 228 ASP A N 1
ATOM 1743 C CA . ASP A 1 228 ? -8.645 -2.758 4.293 1.00 91.44 228 ASP A CA 1
ATOM 1744 C C . ASP A 1 228 ? -10.120 -2.774 3.813 1.00 91.44 228 ASP A C 1
ATOM 1746 O O . ASP A 1 228 ? -10.895 -1.820 3.976 1.00 91.44 228 ASP A O 1
ATOM 1750 N N . SER A 1 229 ? -10.539 -3.880 3.192 1.00 90.19 229 SER A N 1
ATOM 1751 C CA . SER A 1 229 ? -11.930 -4.165 2.840 1.00 90.19 229 SER A CA 1
ATOM 1752 C C . SER A 1 229 ? -12.905 -4.196 4.026 1.00 90.19 229 SER A C 1
ATOM 1754 O O . SER A 1 229 ? -14.097 -3.937 3.818 1.00 90.19 229 SER A O 1
ATOM 1756 N N . MET A 1 230 ? -12.436 -4.483 5.245 1.00 93.44 230 MET A N 1
ATOM 1757 C CA . MET A 1 230 ? -13.246 -4.424 6.462 1.00 93.44 230 MET A CA 1
ATOM 1758 C C . MET A 1 230 ? -13.621 -2.984 6.786 1.00 93.44 230 MET A C 1
ATOM 1760 O O . MET A 1 230 ? -14.792 -2.687 7.005 1.00 93.44 230 MET A O 1
ATOM 1764 N N . THR A 1 231 ? -12.661 -2.064 6.728 1.00 96.06 231 THR A N 1
ATOM 1765 C CA . THR A 1 231 ? -12.898 -0.632 6.963 1.00 96.06 231 THR A CA 1
ATOM 1766 C C . THR A 1 231 ? -13.686 -0.004 5.823 1.00 96.06 231 THR A C 1
ATOM 1768 O O . THR A 1 231 ? -14.628 0.752 6.065 1.00 96.06 231 THR A O 1
ATOM 1771 N N . TRP A 1 232 ? -13.438 -0.425 4.579 1.00 91.88 232 TRP A N 1
ATOM 1772 C CA . TRP A 1 232 ? -14.283 -0.079 3.427 1.00 91.88 232 TRP A CA 1
ATOM 1773 C C . TRP A 1 232 ? -15.755 -0.521 3.577 1.00 91.88 232 TRP A C 1
ATOM 1775 O O . TRP A 1 232 ? -16.655 0.058 2.959 1.00 91.88 232 TRP A O 1
ATOM 1785 N N . GLY A 1 233 ? -16.019 -1.567 4.363 1.00 89.06 233 GLY A N 1
ATOM 1786 C CA . GLY A 1 233 ? -17.349 -2.147 4.553 1.00 89.06 233 GLY A CA 1
ATOM 1787 C C . GLY A 1 233 ? -17.851 -2.929 3.342 1.00 89.06 233 GLY A C 1
ATOM 1788 O O . GLY A 1 233 ? -18.978 -2.726 2.880 1.00 89.06 233 GLY A O 1
ATOM 1789 N N . ALA A 1 234 ? -17.001 -3.780 2.764 1.00 84.69 234 ALA A N 1
ATOM 1790 C CA . ALA A 1 234 ? -17.379 -4.613 1.627 1.00 84.69 234 ALA A CA 1
ATOM 1791 C C . ALA A 1 234 ? -18.631 -5.461 1.937 1.00 84.69 234 ALA A C 1
ATOM 1793 O O . ALA A 1 234 ? -18.678 -6.195 2.916 1.00 84.69 234 ALA A O 1
ATOM 1794 N N . GLY A 1 235 ? -19.654 -5.352 1.085 1.00 78.31 235 GLY A N 1
ATOM 1795 C CA . GLY A 1 235 ? -20.889 -6.137 1.195 1.00 78.31 235 GLY A CA 1
ATOM 1796 C C . GLY A 1 235 ? -22.029 -5.492 1.994 1.00 78.31 235 GLY A C 1
ATOM 1797 O O . GLY A 1 235 ? -23.164 -5.933 1.840 1.00 78.31 235 GLY A O 1
ATOM 1798 N N . VAL A 1 236 ? -21.785 -4.429 2.769 1.00 82.06 236 VAL A N 1
ATOM 1799 C CA . VAL A 1 236 ? -22.836 -3.690 3.507 1.00 82.06 236 VAL A CA 1
ATOM 1800 C C . VAL A 1 236 ? -23.100 -2.315 2.907 1.00 82.06 236 VAL A C 1
ATOM 1802 O O . VAL A 1 236 ? -22.335 -1.866 2.053 1.00 82.06 236 VAL A O 1
ATOM 1805 N N . SER A 1 237 ? -24.159 -1.624 3.337 1.00 84.06 237 SER A N 1
ATOM 1806 C CA . SER A 1 237 ? -24.398 -0.224 2.968 1.00 84.06 237 SER A CA 1
ATOM 1807 C C . SER A 1 237 ? -23.526 0.775 3.724 1.00 84.06 237 SER A C 1
ATOM 1809 O O . SER A 1 237 ? -22.955 0.446 4.758 1.00 84.06 237 SER A O 1
ATOM 1811 N N . TYR A 1 238 ? -23.396 2.005 3.200 1.00 85.25 238 TYR A N 1
ATOM 1812 C CA . TYR A 1 238 ? -22.584 3.044 3.854 1.00 85.25 238 TYR A CA 1
ATOM 1813 C C . TYR A 1 238 ? -23.036 3.290 5.300 1.00 85.25 238 TYR A C 1
ATOM 1815 O O . TYR A 1 238 ? -22.214 3.259 6.204 1.00 85.25 238 TYR A O 1
ATOM 1823 N N . ASP A 1 239 ? -24.340 3.454 5.537 1.00 88.44 239 ASP A N 1
ATOM 1824 C CA . ASP A 1 239 ? -24.871 3.692 6.887 1.00 88.44 239 ASP A CA 1
ATOM 1825 C C . ASP A 1 239 ? -24.757 2.473 7.821 1.00 88.44 239 ASP A C 1
ATOM 1827 O O . ASP A 1 239 ? -25.002 2.592 9.022 1.00 88.44 239 ASP A O 1
ATOM 1831 N N . GLU A 1 240 ? -24.398 1.306 7.283 1.00 90.25 240 GLU A N 1
ATOM 1832 C CA . GLU A 1 240 ? -24.133 0.086 8.043 1.00 90.25 240 GLU A CA 1
ATOM 1833 C C . GLU A 1 240 ? -22.646 -0.129 8.325 1.00 90.25 240 GLU A C 1
ATOM 1835 O O . GLU A 1 240 ? -22.326 -1.019 9.112 1.00 90.25 240 GLU A O 1
ATOM 1840 N N . THR A 1 241 ? -21.733 0.650 7.728 1.00 92.81 241 THR A N 1
ATOM 1841 C CA . THR A 1 241 ? -20.310 0.526 8.055 1.00 92.81 241 THR A CA 1
ATOM 1842 C C . THR A 1 241 ? -20.079 0.923 9.506 1.00 92.81 241 THR A C 1
ATOM 1844 O O . THR A 1 241 ? -20.728 1.821 10.052 1.00 92.81 241 THR A O 1
ATOM 1847 N N . PHE A 1 242 ? -19.104 0.282 10.151 1.00 97.19 242 PHE A N 1
ATOM 1848 C CA . PHE A 1 242 ? -18.819 0.591 11.550 1.00 97.19 242 PHE A CA 1
ATOM 1849 C C . PHE A 1 242 ? -18.359 2.048 11.708 1.00 97.19 242 PHE A C 1
ATOM 1851 O O . PHE A 1 242 ? -18.645 2.653 12.732 1.00 97.19 242 PHE A O 1
ATOM 1858 N N . THR A 1 243 ? -17.710 2.629 10.692 1.00 96.62 243 THR A N 1
ATOM 1859 C CA . THR A 1 243 ? -17.273 4.032 10.673 1.00 96.62 243 THR A CA 1
ATOM 1860 C C . THR A 1 243 ? -18.453 5.004 10.665 1.00 96.62 243 THR A C 1
ATOM 1862 O O . THR A 1 243 ? -18.471 5.930 11.473 1.00 96.62 243 THR A O 1
ATOM 1865 N N . ALA A 1 244 ? -19.481 4.765 9.842 1.00 94.69 244 ALA A N 1
ATOM 1866 C CA . ALA A 1 244 ? -20.687 5.595 9.814 1.00 94.69 244 ALA A CA 1
ATOM 1867 C C . ALA A 1 244 ? -21.517 5.452 11.101 1.00 94.69 244 ALA A C 1
ATOM 1869 O O . ALA A 1 244 ? -22.050 6.432 11.629 1.00 94.69 244 ALA A O 1
ATOM 1870 N N . LEU A 1 245 ? -21.601 4.232 11.640 1.00 96.56 245 LEU A N 1
ATOM 1871 C CA . LEU A 1 245 ? -22.260 3.963 12.918 1.00 96.56 245 LEU A CA 1
ATOM 1872 C C . LEU A 1 245 ? -21.526 4.640 14.085 1.00 96.56 245 LEU A C 1
ATOM 1874 O O . LEU A 1 245 ? -22.167 5.261 14.933 1.00 96.56 245 LEU A O 1
ATOM 1878 N N . LEU A 1 246 ? -20.194 4.571 14.097 1.00 96.31 246 LEU A N 1
ATOM 1879 C CA . LEU A 1 246 ? -19.340 5.215 15.092 1.00 96.31 246 LEU A CA 1
ATOM 1880 C C . LEU A 1 246 ? -19.454 6.742 15.025 1.00 96.31 246 LEU A C 1
ATOM 1882 O O . LEU A 1 246 ? -19.592 7.378 16.067 1.00 96.31 246 LEU A O 1
ATOM 1886 N N . GLU A 1 247 ? -19.476 7.326 13.821 1.00 95.69 247 GLU A N 1
ATOM 1887 C CA . GLU A 1 247 ? -19.707 8.763 13.627 1.00 95.69 247 GLU A CA 1
ATOM 1888 C C . GLU A 1 247 ? -21.042 9.191 14.232 1.00 95.69 247 GLU A C 1
ATOM 1890 O O . GLU A 1 247 ? -21.095 10.138 15.017 1.00 95.69 247 GLU A O 1
ATOM 1895 N N . ARG A 1 248 ? -22.117 8.448 13.943 1.00 94.94 248 ARG A N 1
ATOM 1896 C CA . ARG A 1 248 ? -23.448 8.718 14.498 1.00 94.94 248 ARG A CA 1
ATOM 1897 C C . ARG A 1 248 ? -23.454 8.653 16.027 1.00 94.94 248 ARG A C 1
ATOM 1899 O O . ARG A 1 248 ? -24.055 9.510 16.673 1.00 94.94 248 ARG A O 1
ATOM 1906 N N . SER A 1 249 ? -22.782 7.660 16.614 1.00 94.25 249 SER A N 1
ATOM 1907 C CA . SER A 1 249 ? -22.649 7.536 18.070 1.00 94.25 249 SER A CA 1
ATOM 1908 C C . SER A 1 249 ? -21.855 8.688 18.688 1.00 94.25 249 SER A C 1
ATOM 1910 O O . SER A 1 249 ? -22.255 9.207 19.731 1.00 94.25 249 SER A O 1
ATOM 1912 N N . LEU A 1 250 ? -20.767 9.130 18.051 1.00 93.19 250 LEU A N 1
ATOM 1913 C CA . LEU A 1 250 ? -19.988 10.274 18.526 1.00 93.19 250 LEU A CA 1
ATOM 1914 C C . LEU A 1 250 ? -20.783 11.574 18.419 1.00 93.19 250 LEU A C 1
ATOM 1916 O O . LEU A 1 250 ? -20.843 12.316 19.396 1.00 93.19 250 LEU A O 1
ATOM 1920 N N . GLN A 1 251 ? -21.470 11.820 17.302 1.00 93.31 251 GLN A N 1
ATOM 1921 C CA . GLN A 1 251 ? -22.275 13.031 17.104 1.00 93.31 251 GLN A CA 1
ATOM 1922 C C . GLN A 1 251 ? -23.400 13.190 18.131 1.00 93.31 251 GLN A C 1
ATOM 1924 O O . GLN A 1 251 ? -23.741 14.318 18.484 1.00 93.31 251 GLN A O 1
ATOM 1929 N N . ALA A 1 252 ? -23.933 12.084 18.665 1.00 92.31 252 ALA A N 1
ATOM 1930 C CA . ALA A 1 252 ? -24.930 12.115 19.735 1.00 92.31 252 ALA A CA 1
ATOM 1931 C C . ALA A 1 252 ? -24.400 12.724 21.048 1.00 92.31 252 ALA A C 1
ATOM 1933 O O . ALA A 1 252 ? -25.184 13.208 21.861 1.00 92.31 252 ALA A O 1
ATOM 1934 N N . THR A 1 253 ? -23.081 12.707 21.264 1.00 89.31 253 THR A N 1
ATOM 1935 C CA . THR A 1 253 ? -22.434 13.254 22.472 1.00 89.31 253 THR A CA 1
ATOM 1936 C C . THR A 1 253 ? -21.571 14.482 22.189 1.00 89.31 253 THR A C 1
ATOM 1938 O O . THR A 1 253 ? -21.427 15.342 23.056 1.00 89.31 253 THR A O 1
ATOM 1941 N N . ARG A 1 254 ? -21.029 14.593 20.973 1.00 89.75 254 ARG A N 1
ATOM 1942 C CA . ARG A 1 254 ? -20.194 15.691 20.487 1.00 89.75 254 ARG A CA 1
ATOM 1943 C C . ARG A 1 254 ? -20.651 16.108 19.088 1.00 89.75 254 ARG A C 1
ATOM 1945 O O . ARG A 1 254 ? -20.141 15.585 18.094 1.00 89.75 254 ARG A O 1
ATOM 1952 N N . PRO A 1 255 ? -21.619 17.035 18.992 1.00 91.38 255 PRO A N 1
ATOM 1953 C CA . PRO A 1 255 ? -22.111 17.526 17.713 1.00 91.38 255 PRO A CA 1
ATOM 1954 C C . PRO A 1 255 ? -20.971 17.983 16.800 1.00 91.38 255 PRO A C 1
ATOM 1956 O O . PRO A 1 255 ? -20.079 18.717 17.220 1.00 91.38 255 PRO A O 1
ATOM 1959 N N . GLY A 1 256 ? -21.008 17.528 15.551 1.00 90.25 256 GLY A N 1
ATOM 1960 C CA . GLY A 1 256 ? -19.989 17.818 14.547 1.00 90.25 256 GLY A CA 1
ATOM 1961 C C . GLY A 1 256 ? -18.855 16.798 14.463 1.00 90.25 256 GLY A C 1
ATOM 1962 O O . GLY A 1 256 ? -18.161 16.827 13.459 1.00 90.25 256 GLY A O 1
ATOM 1963 N N . ALA A 1 257 ? -18.685 15.894 15.441 1.00 93.75 257 ALA A N 1
ATOM 1964 C CA . ALA A 1 257 ? -17.654 14.851 15.407 1.00 93.75 257 ALA A CA 1
ATOM 1965 C C . ALA A 1 257 ? -17.615 14.094 14.068 1.00 93.75 257 ALA A C 1
ATOM 1967 O O . ALA A 1 257 ? -18.661 13.741 13.511 1.00 93.75 257 ALA A O 1
ATOM 1968 N N . GLU A 1 258 ? -16.404 13.819 13.588 1.00 95.50 258 GLU A N 1
ATOM 1969 C CA . GLU A 1 258 ? -16.164 13.169 12.300 1.00 95.50 258 GLU A CA 1
ATOM 1970 C C . GLU A 1 258 ? -15.421 11.843 12.493 1.00 95.50 258 GLU A C 1
ATOM 1972 O O . GLU A 1 258 ? -14.411 11.783 13.200 1.00 95.50 258 GLU A O 1
ATOM 1977 N N . VAL A 1 259 ? -15.890 10.789 11.822 1.00 96.56 259 VAL A N 1
ATOM 1978 C CA . VAL A 1 259 ? -15.140 9.536 11.652 1.00 96.56 259 VAL A CA 1
ATOM 1979 C C . VAL A 1 259 ? -14.860 9.365 10.171 1.00 96.56 259 VAL A C 1
ATOM 1981 O O . VAL A 1 259 ? -15.754 9.075 9.380 1.00 96.56 259 VAL A O 1
ATOM 1984 N N . ILE A 1 260 ? -13.604 9.576 9.799 1.00 96.62 260 ILE A N 1
ATOM 1985 C CA . ILE A 1 260 ? -13.158 9.603 8.413 1.00 96.62 260 ILE A CA 1
ATOM 1986 C C . ILE A 1 260 ? -12.700 8.203 8.023 1.00 96.62 260 ILE A C 1
ATOM 1988 O O . ILE A 1 260 ? -11.717 7.686 8.558 1.00 96.62 260 ILE A O 1
ATOM 1992 N N . ASN A 1 261 ? -13.414 7.605 7.075 1.00 96.44 261 ASN A N 1
ATOM 1993 C CA . ASN A 1 261 ? -13.107 6.284 6.546 1.00 96.44 261 ASN A CA 1
ATOM 1994 C C . ASN A 1 261 ? -12.152 6.395 5.354 1.00 96.44 261 ASN A C 1
ATOM 1996 O O . ASN A 1 261 ? -12.542 6.877 4.290 1.00 96.44 261 ASN A O 1
ATOM 2000 N N . VAL A 1 262 ? -10.918 5.920 5.521 1.00 95.56 262 VAL A N 1
ATOM 2001 C CA . VAL A 1 262 ? -9.921 5.844 4.441 1.00 95.56 262 VAL A CA 1
ATOM 2002 C C . VAL A 1 262 ? -9.507 4.401 4.146 1.00 95.56 262 VAL A C 1
ATOM 2004 O O . VAL A 1 262 ? -8.399 4.161 3.670 1.00 95.56 262 VAL A O 1
ATOM 2007 N N . GLY A 1 263 ? -10.396 3.442 4.427 1.00 93.19 263 GLY A N 1
ATOM 2008 C CA . GLY A 1 263 ? -10.163 2.029 4.156 1.00 93.19 263 GLY A CA 1
ATOM 2009 C C . GLY A 1 263 ? -10.003 1.747 2.663 1.00 93.19 263 GLY A C 1
ATOM 2010 O O . GLY A 1 263 ? -10.683 2.362 1.837 1.00 93.19 263 GLY A O 1
ATOM 2011 N N . VAL A 1 264 ? -9.116 0.822 2.296 1.00 89.25 264 VAL A N 1
ATOM 2012 C CA . VAL A 1 264 ? -8.840 0.486 0.893 1.00 89.25 264 VAL A CA 1
ATOM 2013 C C . VAL A 1 264 ? -8.839 -1.032 0.703 1.00 89.25 264 VAL A C 1
ATOM 2015 O O . VAL A 1 264 ? -7.975 -1.716 1.243 1.00 89.25 264 VAL A O 1
ATOM 2018 N N . PRO A 1 265 ? -9.768 -1.600 -0.090 1.00 84.75 265 PRO A N 1
ATOM 2019 C CA . PRO A 1 265 ? -9.847 -3.043 -0.281 1.00 84.75 265 PRO A CA 1
ATOM 2020 C C . PRO A 1 265 ? -8.536 -3.671 -0.747 1.00 84.75 265 PRO A C 1
ATOM 2022 O O . PRO A 1 265 ? -7.967 -3.282 -1.775 1.00 84.75 265 PRO A O 1
ATOM 2025 N N . GLY A 1 266 ? -8.108 -4.694 -0.008 1.00 78.06 266 GLY A N 1
ATOM 2026 C CA . GLY A 1 266 ? -6.872 -5.404 -0.283 1.00 78.06 266 GLY A CA 1
ATOM 2027 C C . GLY A 1 266 ? -5.663 -4.484 -0.222 1.00 78.06 266 GLY A C 1
ATOM 2028 O O . GLY A 1 266 ? -4.857 -4.545 -1.148 1.00 78.06 266 GLY A O 1
ATOM 2029 N N . TRP A 1 267 ? -5.569 -3.658 0.820 1.00 84.44 267 TRP A N 1
ATOM 2030 C CA . TRP A 1 267 ? -4.343 -3.067 1.368 1.00 84.44 267 TRP A CA 1
ATOM 2031 C C . TRP A 1 267 ? -4.012 -3.733 2.703 1.00 84.44 267 TRP A C 1
ATOM 2033 O O . TRP A 1 267 ? -4.887 -4.381 3.263 1.00 84.44 267 TRP A O 1
ATOM 2043 N N . GLY A 1 268 ? -2.765 -3.603 3.158 1.00 85.88 268 GLY A N 1
ATOM 2044 C CA . GLY A 1 268 ? -2.378 -3.959 4.517 1.00 85.88 268 GLY A CA 1
ATOM 2045 C C . GLY A 1 268 ? -1.597 -2.826 5.197 1.00 85.88 268 GLY A C 1
ATOM 2046 O O . GLY A 1 268 ? -1.478 -1.718 4.652 1.00 85.88 268 GLY A O 1
ATOM 2047 N N . PRO A 1 269 ? -0.974 -3.098 6.360 1.00 88.19 269 PRO A N 1
ATOM 2048 C CA . PRO A 1 269 ? -0.404 -2.061 7.222 1.00 88.19 269 PRO A CA 1
ATOM 2049 C C . PRO A 1 269 ? 0.663 -1.186 6.555 1.00 88.19 269 PRO A C 1
ATOM 2051 O O . PRO A 1 269 ? 0.860 -0.035 6.944 1.00 88.19 269 PRO A O 1
ATOM 2054 N N . HIS A 1 270 ? 1.382 -1.719 5.559 1.00 84.19 270 HIS A N 1
ATOM 2055 C CA . HIS A 1 270 ? 2.420 -0.967 4.853 1.00 84.19 270 HIS A CA 1
ATOM 2056 C C . HIS A 1 270 ? 1.811 0.132 3.974 1.00 84.19 270 HIS A C 1
ATOM 2058 O O . HIS A 1 270 ? 2.214 1.297 4.055 1.00 84.19 270 HIS A O 1
ATOM 2064 N N . GLU A 1 271 ? 0.828 -0.223 3.145 1.00 83.62 271 GLU A N 1
ATOM 2065 C CA . GLU A 1 271 ? 0.121 0.724 2.288 1.00 83.62 271 GLU A CA 1
ATOM 2066 C C . GLU A 1 271 ? -0.671 1.744 3.116 1.00 83.62 271 GLU A C 1
ATOM 2068 O O . GLU A 1 271 ? -0.612 2.949 2.849 1.00 83.62 271 GLU A O 1
ATOM 2073 N N . GLU A 1 272 ? -1.343 1.279 4.169 1.00 90.69 272 GLU A N 1
ATOM 2074 C CA . GLU A 1 272 ? -2.090 2.116 5.111 1.00 90.69 272 GLU A CA 1
ATOM 2075 C C . GLU A 1 272 ? -1.189 3.142 5.803 1.00 90.69 272 GLU A C 1
ATOM 2077 O O . GLU A 1 272 ? -1.527 4.330 5.864 1.00 90.69 272 GLU A O 1
ATOM 2082 N N . PHE A 1 273 ? 0.002 2.729 6.256 1.00 91.12 273 PHE A N 1
ATOM 2083 C CA . PHE A 1 273 ? 0.971 3.648 6.847 1.00 91.12 273 PHE A CA 1
ATOM 2084 C C . PHE A 1 273 ? 1.450 4.700 5.840 1.00 91.12 273 PHE A C 1
ATOM 2086 O O . PHE A 1 273 ? 1.606 5.879 6.178 1.00 91.12 273 PHE A O 1
ATOM 2093 N N . HIS A 1 274 ? 1.678 4.314 4.584 1.00 84.81 274 HIS A N 1
ATOM 2094 C CA . HIS A 1 274 ? 2.050 5.276 3.553 1.00 84.81 274 HIS A CA 1
ATOM 2095 C C . HIS A 1 274 ? 0.931 6.296 3.303 1.00 84.81 274 HIS A C 1
ATOM 2097 O O . HIS A 1 274 ? 1.199 7.500 3.292 1.00 84.81 274 HIS A O 1
ATOM 2103 N N . LEU A 1 275 ? -0.320 5.844 3.172 1.00 88.69 275 LEU A N 1
ATOM 2104 C CA . LEU A 1 275 ? -1.477 6.725 2.998 1.00 88.69 275 LEU A CA 1
ATOM 2105 C C . LEU A 1 275 ? -1.670 7.666 4.186 1.00 88.69 275 LEU A C 1
ATOM 2107 O O . LEU A 1 275 ? -1.933 8.853 3.979 1.00 88.69 275 LEU A O 1
ATOM 2111 N N . LEU A 1 276 ? -1.459 7.191 5.414 1.00 93.88 276 LEU A N 1
ATOM 2112 C CA . LEU A 1 276 ? -1.433 8.044 6.598 1.00 93.88 276 LEU A CA 1
ATOM 2113 C C . LEU A 1 276 ? -0.399 9.170 6.448 1.00 93.88 276 LEU A C 1
ATOM 2115 O O . LEU A 1 276 ? -0.740 10.338 6.641 1.00 93.88 276 LEU A O 1
ATOM 2119 N N . LYS A 1 277 ? 0.839 8.848 6.052 1.00 89.31 277 LYS A N 1
ATOM 2120 C CA . LYS A 1 277 ? 1.925 9.834 5.909 1.00 89.31 277 LYS A CA 1
ATOM 2121 C C . LYS A 1 277 ? 1.632 10.904 4.859 1.00 89.31 277 LYS A C 1
ATOM 2123 O O . LYS A 1 277 ? 1.960 12.072 5.076 1.00 89.31 277 LYS A O 1
ATOM 2128 N N . VAL A 1 278 ? 1.064 10.521 3.713 1.00 81.19 278 VAL A N 1
ATOM 2129 C CA . VAL A 1 278 ? 0.925 11.433 2.561 1.00 81.19 278 VAL A CA 1
ATOM 2130 C C . VAL A 1 278 ? -0.445 12.101 2.461 1.00 81.19 278 VAL A C 1
ATOM 2132 O O . VAL A 1 278 ? -0.545 13.179 1.865 1.00 81.19 278 VAL A O 1
ATOM 2135 N N . TYR A 1 279 ? -1.481 11.508 3.059 1.00 88.88 279 TYR A N 1
ATOM 2136 C CA . TYR A 1 279 ? -2.864 11.985 3.018 1.00 88.88 279 TYR A CA 1
ATOM 2137 C C . TYR A 1 279 ? -3.499 12.072 4.409 1.00 88.88 279 TYR A C 1
ATOM 2139 O O . TYR A 1 279 ? -3.899 13.161 4.816 1.00 88.88 279 TYR A O 1
ATOM 2147 N N . GLY A 1 280 ? -3.561 10.960 5.149 1.00 93.31 280 GLY A N 1
ATOM 2148 C CA . GLY A 1 280 ? -4.357 10.848 6.376 1.00 93.31 280 GLY A CA 1
ATOM 2149 C C . GLY A 1 280 ? -3.990 11.877 7.446 1.00 93.31 280 GLY A C 1
ATOM 2150 O O . GLY A 1 280 ? -4.866 12.507 8.031 1.00 93.31 280 GLY A O 1
ATOM 2151 N N . ILE A 1 281 ? -2.697 12.143 7.642 1.00 94.50 281 ILE A N 1
ATOM 2152 C CA . ILE A 1 281 ? -2.232 13.103 8.649 1.00 94.50 281 ILE A CA 1
ATOM 2153 C C . ILE A 1 281 ? -2.651 14.548 8.335 1.00 94.50 281 ILE A C 1
ATOM 2155 O O . ILE A 1 281 ? -2.835 15.352 9.247 1.00 94.50 281 ILE A O 1
ATOM 2159 N N . LYS A 1 282 ? -2.860 14.886 7.052 1.00 92.06 282 LYS A N 1
ATOM 2160 C CA . LYS A 1 282 ? -3.298 16.225 6.617 1.00 92.06 282 LYS A CA 1
ATOM 2161 C C . LYS A 1 282 ? -4.741 16.524 7.031 1.00 92.06 282 LYS A C 1
ATOM 2163 O O . LYS A 1 282 ? -5.127 17.688 7.056 1.00 92.06 282 LYS A O 1
ATOM 2168 N N . LEU A 1 283 ? -5.523 15.496 7.373 1.00 93.25 283 LEU A N 1
ATOM 2169 C CA . LEU A 1 283 ? -6.874 15.640 7.919 1.00 93.25 283 LEU A CA 1
ATOM 2170 C C . LEU A 1 283 ? -6.874 16.049 9.401 1.00 93.25 283 LEU A C 1
ATOM 2172 O O . LEU A 1 283 ? -7.941 16.339 9.933 1.00 93.25 283 LEU A O 1
ATOM 2176 N N . GLN A 1 284 ? -5.701 16.127 10.044 1.00 94.88 284 GLN A N 1
ATOM 2177 C CA . GLN A 1 284 ? -5.535 16.529 11.447 1.00 94.88 284 GLN A CA 1
ATOM 2178 C C . GLN A 1 284 ? -6.365 15.660 12.417 1.00 94.88 284 GLN A C 1
ATOM 2180 O O . GLN A 1 284 ? -7.202 16.200 13.146 1.00 94.88 284 GLN A O 1
ATOM 2185 N N . PRO A 1 285 ? -6.192 14.320 12.403 1.00 96.12 285 PRO A N 1
ATOM 2186 C CA . PRO A 1 285 ? -6.934 13.436 13.296 1.00 96.12 285 PRO A CA 1
ATOM 2187 C C . PRO A 1 285 ? -6.526 13.633 14.760 1.00 96.12 285 PRO A C 1
ATOM 2189 O O . PRO A 1 285 ? -5.344 13.784 15.064 1.00 96.12 285 PRO A O 1
ATOM 2192 N N . ASP A 1 286 ? -7.503 13.563 15.663 1.00 95.69 286 ASP A N 1
ATOM 2193 C CA . ASP A 1 286 ? -7.266 13.500 17.107 1.00 95.69 286 ASP A CA 1
ATOM 2194 C C . ASP A 1 286 ? -6.961 12.071 17.563 1.00 95.69 286 ASP A C 1
ATOM 2196 O O . ASP A 1 286 ? -6.292 11.899 18.570 1.00 95.69 286 ASP A O 1
ATOM 2200 N N . ILE A 1 287 ? -7.446 11.050 16.845 1.00 96.62 287 ILE A N 1
ATOM 2201 C CA . ILE A 1 287 ? -7.140 9.627 17.066 1.00 96.62 287 ILE A CA 1
ATOM 2202 C C . ILE A 1 287 ? -7.077 8.914 15.713 1.00 96.62 287 ILE A C 1
ATOM 2204 O O . ILE A 1 287 ? -7.884 9.188 14.821 1.00 96.62 287 ILE A O 1
ATOM 2208 N N . VAL A 1 288 ? -6.151 7.964 15.579 1.00 98.38 288 VAL A N 1
ATOM 2209 C CA . VAL A 1 288 ? -6.103 7.022 14.455 1.00 98.38 288 VAL A CA 1
ATOM 2210 C C . VAL A 1 288 ? -6.500 5.628 14.936 1.00 98.38 288 VAL A C 1
ATOM 2212 O O . VAL A 1 288 ? -5.904 5.095 15.874 1.00 98.38 288 VAL A O 1
ATOM 2215 N N . LEU A 1 289 ? -7.499 5.046 14.278 1.00 98.38 289 LEU A N 1
ATOM 2216 C CA . LEU A 1 289 ? -7.819 3.626 14.349 1.00 98.38 289 LEU A CA 1
ATOM 2217 C C . LEU A 1 289 ? -7.074 2.926 13.213 1.00 98.38 289 LEU A C 1
ATOM 2219 O O . LEU A 1 289 ? -7.208 3.326 12.057 1.00 98.38 289 LEU A O 1
ATOM 2223 N N . LEU A 1 290 ? -6.272 1.923 13.554 1.00 98.06 290 LEU A N 1
ATOM 2224 C CA . LEU A 1 290 ? -5.722 0.978 12.592 1.00 98.06 290 LEU A CA 1
ATOM 2225 C C . LEU A 1 290 ? -6.516 -0.316 12.729 1.00 98.06 290 LEU A C 1
ATOM 2227 O O . LEU A 1 290 ? -6.322 -1.067 13.688 1.00 98.06 290 LEU A O 1
ATOM 2231 N N . ASP A 1 291 ? -7.445 -0.528 11.810 1.00 97.06 291 ASP A N 1
ATOM 2232 C CA . ASP A 1 291 ? -8.270 -1.722 11.762 1.00 97.06 291 ASP A CA 1
ATOM 2233 C C . ASP A 1 291 ? -7.474 -2.834 11.085 1.00 97.06 291 ASP A C 1
ATOM 2235 O O . ASP A 1 291 ? -7.265 -2.814 9.878 1.00 97.06 291 ASP A O 1
ATOM 2239 N N . PHE A 1 292 ? -7.009 -3.785 11.890 1.00 97.06 292 PHE A N 1
ATOM 2240 C CA . PHE A 1 292 ? -6.143 -4.871 11.457 1.00 97.06 292 PHE A CA 1
ATOM 2241 C C . PHE A 1 292 ? -6.957 -6.161 11.357 1.00 97.06 292 PHE A C 1
ATOM 2243 O O . PHE A 1 292 ? -7.339 -6.760 12.374 1.00 97.06 292 PHE A O 1
ATOM 2250 N N . PHE A 1 293 ? -7.221 -6.613 10.135 1.00 95.69 293 PHE A N 1
ATOM 2251 C CA . PHE A 1 293 ? -7.838 -7.898 9.862 1.00 95.69 293 PHE A CA 1
ATOM 2252 C C . PHE A 1 293 ? -6.793 -9.016 9.862 1.00 95.69 293 PHE A C 1
ATOM 2254 O O . PHE A 1 293 ? -5.934 -9.127 8.988 1.00 95.69 293 PHE A O 1
ATOM 2261 N N . VAL A 1 294 ? -6.888 -9.923 10.839 1.00 92.94 294 VAL A N 1
ATOM 2262 C CA . VAL A 1 294 ? -5.843 -10.943 11.024 1.00 92.94 294 VAL A CA 1
ATOM 2263 C C . VAL A 1 294 ? -5.689 -11.904 9.843 1.00 92.94 294 VAL A C 1
ATOM 2265 O O . VAL A 1 294 ? -4.642 -12.531 9.717 1.00 92.94 294 VAL A O 1
ATOM 2268 N N . GLY A 1 295 ? -6.712 -12.038 8.993 1.00 87.00 295 GLY A N 1
ATOM 2269 C CA . GLY A 1 295 ? -6.704 -12.965 7.864 1.00 87.00 295 GLY A CA 1
ATOM 2270 C C . GLY A 1 295 ? -5.827 -12.525 6.684 1.00 87.00 295 GLY A C 1
ATOM 2271 O O . GLY A 1 295 ? -5.429 -13.369 5.884 1.00 87.00 295 GLY A O 1
ATOM 2272 N N . ASN A 1 296 ? -5.509 -11.241 6.529 1.00 84.81 296 ASN A N 1
ATOM 2273 C CA . ASN A 1 296 ? -4.767 -10.747 5.357 1.00 84.81 296 ASN A CA 1
ATOM 2274 C C . ASN A 1 296 ? -3.752 -9.629 5.652 1.00 84.81 296 ASN A C 1
ATOM 2276 O O . ASN A 1 296 ? -2.879 -9.422 4.807 1.00 84.81 296 ASN A O 1
ATOM 2280 N N . ASP A 1 297 ? -3.808 -8.985 6.822 1.00 85.19 297 ASP A N 1
ATOM 2281 C CA . ASP A 1 297 ? -2.942 -7.839 7.152 1.00 85.19 297 ASP A CA 1
ATOM 2282 C C . ASP A 1 297 ? -1.560 -8.237 7.679 1.00 85.19 297 ASP A C 1
ATOM 2284 O O . ASP A 1 297 ? -0.666 -7.401 7.838 1.00 85.19 297 ASP A O 1
ATOM 2288 N N . ILE A 1 298 ? -1.334 -9.534 7.899 1.00 86.44 298 ILE A N 1
ATOM 2289 C CA . ILE A 1 298 ? 0.020 -10.065 8.049 1.00 86.44 298 ILE A CA 1
ATOM 2290 C C . ILE A 1 298 ? 0.692 -10.001 6.670 1.00 86.44 298 ILE A C 1
ATOM 2292 O O . ILE A 1 298 ? 0.325 -10.726 5.742 1.00 86.44 298 ILE A O 1
ATOM 2296 N N . GLN A 1 299 ? 1.674 -9.107 6.547 1.00 73.25 299 GLN A N 1
ATOM 2297 C CA . GLN A 1 299 ? 2.343 -8.761 5.292 1.00 73.25 299 GLN A CA 1
ATOM 2298 C C . GLN A 1 299 ? 2.999 -9.982 4.649 1.00 73.25 299 GLN A C 1
ATOM 2300 O O . GLN A 1 299 ? 3.989 -10.482 5.162 1.00 73.25 299 GLN A O 1
ATOM 2305 N N . ASN A 1 300 ? 2.465 -10.427 3.513 1.00 66.25 300 ASN A N 1
ATOM 2306 C CA . ASN A 1 300 ? 2.944 -11.564 2.722 1.00 66.25 300 ASN A CA 1
ATOM 2307 C C . ASN A 1 300 ? 3.519 -11.214 1.320 1.00 66.25 300 ASN A C 1
ATOM 2309 O O . ASN A 1 300 ? 3.445 -10.076 0.862 1.00 66.25 300 ASN A O 1
ATOM 2313 N N . GLU A 1 301 ? 4.045 -12.207 0.594 1.00 56.00 301 GLU A N 1
ATOM 2314 C CA . GLU A 1 301 ? 4.618 -12.043 -0.762 1.00 56.00 301 GLU A CA 1
ATOM 2315 C C . GLU A 1 301 ? 3.642 -11.470 -1.815 1.00 56.00 301 GLU A C 1
ATOM 2317 O O . GLU A 1 301 ? 4.068 -10.860 -2.798 1.00 56.00 301 GLU A O 1
ATOM 2322 N N . ARG A 1 302 ? 2.315 -11.598 -1.633 1.00 52.16 302 ARG A N 1
ATOM 2323 C CA . ARG A 1 302 ? 1.315 -11.011 -2.556 1.00 52.16 302 ARG A CA 1
ATOM 2324 C C . ARG A 1 302 ? 1.486 -9.494 -2.672 1.00 52.16 302 ARG A C 1
ATOM 2326 O O . ARG A 1 302 ? 1.229 -8.912 -3.733 1.00 52.16 302 ARG A O 1
ATOM 2333 N N . TRP A 1 303 ? 1.943 -8.883 -1.584 1.00 51.28 303 TRP A N 1
ATOM 2334 C CA . TRP A 1 303 ? 2.202 -7.457 -1.448 1.00 51.28 303 TRP A CA 1
ATOM 2335 C C . TRP A 1 303 ? 3.546 -7.043 -2.064 1.00 51.28 303 TRP A C 1
ATOM 2337 O O . TRP A 1 303 ? 3.722 -5.869 -2.381 1.00 51.28 303 TRP A O 1
ATOM 2347 N N . GLU A 1 304 ? 4.439 -8.000 -2.345 1.00 49.97 304 GLU A N 1
ATOM 2348 C CA . GLU A 1 304 ? 5.748 -7.777 -2.976 1.00 49.97 304 GLU A CA 1
ATOM 2349 C C . GLU A 1 304 ? 5.729 -7.829 -4.514 1.00 49.97 304 GLU A C 1
ATOM 2351 O O . GLU A 1 304 ? 6.568 -7.207 -5.151 1.00 49.97 304 GLU A O 1
ATOM 2356 N N . ASP A 1 305 ? 4.767 -8.498 -5.155 1.00 42.53 305 ASP A N 1
ATOM 2357 C CA . ASP A 1 305 ? 4.803 -8.638 -6.627 1.00 42.53 305 ASP A CA 1
ATOM 2358 C C . ASP A 1 305 ? 3.703 -7.861 -7.371 1.00 42.53 305 ASP A C 1
ATOM 2360 O O . ASP A 1 305 ? 3.898 -7.472 -8.523 1.00 42.53 305 ASP A O 1
ATOM 2364 N N . THR A 1 306 ? 2.549 -7.581 -6.748 1.00 41.28 306 THR A N 1
ATOM 2365 C CA . THR A 1 306 ? 1.410 -6.947 -7.457 1.00 41.28 306 THR A CA 1
ATOM 2366 C C . THR A 1 306 ? 1.077 -5.519 -7.025 1.00 41.28 306 THR A C 1
ATOM 2368 O O . THR A 1 306 ? 0.479 -4.779 -7.809 1.00 41.28 306 THR A O 1
ATOM 2371 N N . ASN A 1 307 ? 1.508 -5.090 -5.832 1.00 44.56 307 ASN A N 1
ATOM 2372 C CA . ASN A 1 307 ? 1.185 -3.770 -5.274 1.00 44.56 307 ASN A CA 1
ATOM 2373 C C . ASN A 1 307 ? 2.383 -2.816 -5.138 1.00 44.56 307 ASN A C 1
ATOM 2375 O O . ASN A 1 307 ? 2.157 -1.616 -4.969 1.00 44.56 307 ASN A O 1
ATOM 2379 N N . LEU A 1 308 ? 3.621 -3.288 -5.361 1.00 45.53 308 LEU A N 1
ATOM 2380 C CA . LEU A 1 308 ? 4.852 -2.493 -5.204 1.00 45.53 308 LEU A CA 1
ATOM 2381 C C . LEU A 1 308 ? 5.003 -1.273 -6.142 1.00 45.53 308 LEU A C 1
ATOM 2383 O O . LEU A 1 308 ? 6.016 -0.582 -6.121 1.00 45.53 308 LEU A O 1
ATOM 2387 N N . SER A 1 309 ? 4.015 -0.979 -6.985 1.00 49.62 309 SER A N 1
ATOM 2388 C CA . SER A 1 309 ? 4.034 0.152 -7.923 1.00 49.62 309 SER A CA 1
ATOM 2389 C C . SER A 1 309 ? 2.802 1.053 -7.820 1.00 49.62 309 SER A C 1
ATOM 2391 O O . SER A 1 309 ? 2.545 1.857 -8.719 1.00 49.62 309 SER A O 1
ATOM 2393 N N . ARG A 1 310 ? 2.020 0.942 -6.735 1.00 59.22 310 ARG A N 1
ATOM 2394 C CA . ARG A 1 310 ? 0.852 1.809 -6.553 1.00 59.22 310 ARG A CA 1
ATOM 2395 C C . ARG A 1 310 ? 1.290 3.252 -6.309 1.00 59.22 310 ARG A C 1
ATOM 2397 O O . ARG A 1 310 ? 2.122 3.543 -5.449 1.00 59.22 310 ARG A O 1
ATOM 2404 N N . ILE A 1 311 ? 0.702 4.144 -7.097 1.00 59.41 311 ILE A N 1
ATOM 2405 C CA . ILE A 1 311 ? 0.874 5.587 -6.991 1.00 59.41 311 ILE A CA 1
ATOM 2406 C C . ILE A 1 311 ? -0.336 6.130 -6.239 1.00 59.41 311 ILE A C 1
ATOM 2408 O O . ILE A 1 311 ? -1.472 5.945 -6.674 1.00 59.41 311 ILE A O 1
ATOM 2412 N N . LEU A 1 312 ? -0.080 6.800 -5.124 1.00 65.75 312 LEU A N 1
ATOM 2413 C CA . LEU A 1 312 ? -1.046 7.629 -4.422 1.00 65.75 312 LEU A CA 1
ATOM 2414 C C . LEU A 1 312 ? -0.930 9.038 -4.978 1.00 65.75 312 LEU A C 1
ATOM 2416 O O . LEU A 1 312 ? 0.172 9.577 -5.042 1.00 65.75 312 LEU A O 1
ATOM 2420 N N . VAL A 1 313 ? -2.034 9.673 -5.349 1.00 61.66 313 VAL A N 1
ATOM 2421 C CA . VAL A 1 313 ? -1.994 11.076 -5.767 1.00 61.66 313 VAL A CA 1
ATOM 2422 C C . VAL A 1 313 ? -2.674 11.930 -4.718 1.00 61.66 313 VAL A C 1
ATOM 2424 O O . VAL A 1 313 ? -3.861 11.788 -4.449 1.00 61.66 313 VAL A O 1
ATOM 2427 N N . VAL A 1 314 ? -1.917 12.843 -4.115 1.00 60.25 314 VAL A N 1
ATOM 2428 C CA . VAL A 1 314 ? -2.443 13.772 -3.112 1.00 60.25 314 VAL A CA 1
ATOM 2429 C C . VAL A 1 314 ? -2.158 15.192 -3.557 1.00 60.25 314 VAL A C 1
ATOM 2431 O O . VAL A 1 314 ? -1.004 15.569 -3.734 1.00 60.25 314 VAL A O 1
ATOM 2434 N N . ALA A 1 315 ? -3.211 15.992 -3.732 1.00 59.84 315 ALA A N 1
ATOM 2435 C CA . ALA A 1 315 ? -3.107 17.380 -4.192 1.00 59.84 315 ALA A CA 1
ATOM 2436 C C . ALA A 1 315 ? -2.308 17.533 -5.510 1.00 59.84 315 ALA A C 1
ATOM 2438 O O . ALA A 1 315 ? -1.542 18.479 -5.686 1.00 59.84 315 ALA A O 1
ATOM 2439 N N . GLY A 1 316 ? -2.470 16.585 -6.441 1.00 53.84 316 GLY A N 1
ATOM 2440 C CA . GLY A 1 316 ? -1.763 16.569 -7.729 1.00 53.84 316 GLY A CA 1
ATOM 2441 C C . GLY A 1 316 ? -0.297 16.124 -7.659 1.00 53.84 316 GLY A C 1
ATOM 2442 O O . GLY A 1 316 ? 0.403 16.201 -8.665 1.00 53.84 316 GLY A O 1
ATOM 2443 N N . GLN A 1 317 ? 0.179 15.670 -6.496 1.00 53.31 317 GLN A N 1
ATOM 2444 C CA . GLN A 1 317 ? 1.509 15.086 -6.312 1.00 53.31 317 GLN A CA 1
ATOM 2445 C C . GLN A 1 317 ? 1.401 13.559 -6.248 1.00 53.31 317 GLN A C 1
ATOM 2447 O O . GLN A 1 317 ? 0.634 13.038 -5.442 1.00 53.31 317 GLN A O 1
ATOM 2452 N N . SER A 1 318 ? 2.183 12.859 -7.071 1.00 60.25 318 SER A N 1
ATOM 2453 C CA . SER A 1 318 ? 2.285 11.395 -7.074 1.00 60.25 318 SER A CA 1
ATOM 2454 C C . SER A 1 318 ? 3.302 10.911 -6.039 1.00 60.25 318 SER A C 1
ATOM 2456 O O . SER A 1 318 ? 4.484 11.259 -6.122 1.00 60.25 318 SER A O 1
ATOM 2458 N N . TYR A 1 319 ? 2.851 10.073 -5.114 1.00 59.09 319 TYR A N 1
ATOM 2459 C CA . TYR A 1 319 ? 3.630 9.398 -4.086 1.00 59.09 319 TYR A CA 1
ATOM 2460 C C . TYR A 1 319 ? 3.600 7.903 -4.352 1.00 59.09 319 TYR A C 1
ATOM 2462 O O . TYR A 1 319 ? 2.538 7.298 -4.463 1.00 59.09 319 TYR A O 1
ATOM 2470 N N . TYR A 1 320 ? 4.767 7.293 -4.455 1.00 60.59 320 TYR A N 1
ATOM 2471 C CA . TYR A 1 320 ? 4.844 5.850 -4.547 1.00 60.59 320 TYR A CA 1
ATOM 2472 C C . TYR A 1 320 ? 4.667 5.252 -3.169 1.00 60.59 320 TYR A C 1
ATOM 2474 O O . TYR A 1 320 ? 5.458 5.553 -2.277 1.00 60.59 320 TYR A O 1
ATOM 2482 N N . VAL A 1 321 ? 3.700 4.340 -3.031 1.00 57.34 321 VAL A N 1
ATOM 2483 C CA . VAL A 1 321 ? 3.564 3.532 -1.811 1.00 57.34 321 VAL A CA 1
ATOM 2484 C C . VAL A 1 321 ? 4.870 2.789 -1.512 1.00 57.34 321 VAL A C 1
ATOM 2486 O O . VAL A 1 321 ? 5.191 2.529 -0.356 1.00 57.34 321 VAL A O 1
ATOM 2489 N N . HIS A 1 322 ? 5.686 2.579 -2.551 1.00 56.75 322 HIS A N 1
ATOM 2490 C CA . HIS A 1 322 ? 7.011 1.988 -2.477 1.00 56.75 322 HIS A CA 1
ATOM 2491 C C . HIS A 1 322 ? 8.039 2.863 -3.186 1.00 56.75 322 HIS A C 1
ATOM 2493 O O . HIS A 1 322 ? 8.225 2.769 -4.400 1.00 56.75 322 HIS A O 1
ATOM 2499 N N . SER A 1 323 ? 8.768 3.680 -2.431 1.00 47.78 323 SER A N 1
ATOM 2500 C CA . SER A 1 323 ? 10.005 4.240 -2.957 1.00 47.78 323 SER A CA 1
ATOM 2501 C C . SER A 1 323 ? 11.031 3.108 -3.084 1.00 47.78 323 SER A C 1
ATOM 2503 O O . SER A 1 323 ? 11.511 2.565 -2.094 1.00 47.78 323 SER A O 1
ATOM 2505 N N . ASN A 1 324 ? 11.450 2.790 -4.309 1.00 46.88 324 ASN A N 1
ATOM 2506 C CA . ASN A 1 324 ? 12.721 2.085 -4.567 1.00 46.88 324 ASN A CA 1
ATOM 2507 C C . ASN A 1 324 ? 13.932 2.969 -4.240 1.00 46.88 324 ASN A C 1
ATOM 2509 O O . ASN A 1 324 ? 15.001 2.763 -4.795 1.00 46.88 324 ASN A O 1
ATOM 2513 N N . GLY A 1 325 ? 13.771 4.037 -3.456 1.00 49.78 325 GLY A N 1
ATOM 2514 C CA . GLY A 1 325 ? 14.802 5.046 -3.230 1.00 49.78 325 GLY A CA 1
ATOM 2515 C C . GLY A 1 325 ? 15.297 5.777 -4.491 1.00 49.78 325 GLY A C 1
ATOM 2516 O O . GLY A 1 325 ? 16.118 6.687 -4.352 1.00 49.78 325 GLY A O 1
ATOM 2517 N N . ASN A 1 326 ? 14.819 5.452 -5.703 1.00 61.94 326 ASN A N 1
ATOM 2518 C CA . ASN A 1 326 ? 15.287 6.065 -6.941 1.00 61.94 326 ASN A CA 1
ATOM 2519 C C . ASN A 1 326 ? 14.572 7.401 -7.160 1.00 61.94 326 ASN A C 1
ATOM 2521 O O . ASN A 1 326 ? 13.605 7.519 -7.910 1.00 61.94 326 ASN A O 1
ATOM 2525 N N . ARG A 1 327 ? 15.124 8.451 -6.548 1.00 60.22 327 ARG A N 1
ATOM 2526 C CA . ARG A 1 327 ? 14.621 9.827 -6.668 1.00 60.22 327 ARG A CA 1
ATOM 2527 C C . ARG A 1 327 ? 14.500 10.313 -8.115 1.00 60.22 327 ARG A C 1
ATOM 2529 O O . ARG A 1 327 ? 13.680 11.189 -8.375 1.00 60.22 327 ARG A O 1
ATOM 2536 N N . VAL A 1 328 ? 15.298 9.791 -9.051 1.00 64.88 328 VAL A N 1
ATOM 2537 C CA . VAL A 1 328 ? 15.208 10.158 -10.476 1.00 64.88 328 VAL A CA 1
ATOM 2538 C C . VAL A 1 328 ? 13.962 9.543 -11.099 1.00 64.88 328 VAL A C 1
ATOM 2540 O O . VAL A 1 328 ? 13.221 10.260 -11.768 1.00 64.88 328 VAL A O 1
ATOM 2543 N N . HIS A 1 329 ? 13.700 8.260 -10.832 1.00 63.84 329 HIS A N 1
ATOM 2544 C CA . HIS A 1 329 ? 12.445 7.609 -11.203 1.00 63.84 329 HIS A CA 1
ATOM 2545 C C . HIS A 1 329 ? 11.249 8.334 -10.604 1.00 63.84 329 HIS A C 1
ATOM 2547 O O . HIS A 1 329 ? 10.375 8.808 -11.329 1.00 63.84 329 HIS A O 1
ATOM 2553 N N . ASP A 1 330 ? 11.285 8.508 -9.286 1.00 57.06 330 ASP A N 1
ATOM 2554 C CA . ASP A 1 330 ? 10.217 9.152 -8.546 1.00 57.06 330 ASP A CA 1
ATOM 2555 C C . ASP A 1 330 ? 9.979 10.568 -9.033 1.00 57.06 330 ASP A C 1
ATOM 2557 O O . ASP A 1 330 ? 8.865 11.029 -8.910 1.00 57.06 330 ASP A O 1
ATOM 2561 N N . THR A 1 331 ? 10.970 11.274 -9.587 1.00 61.50 331 THR A N 1
ATOM 2562 C CA . THR A 1 331 ? 10.789 12.655 -10.053 1.00 61.50 331 THR A CA 1
ATOM 2563 C C . THR A 1 331 ? 10.382 12.740 -11.521 1.00 61.50 331 THR A C 1
ATOM 2565 O O . THR A 1 331 ? 9.523 13.558 -11.864 1.00 61.50 331 THR A O 1
ATOM 2568 N N . LEU A 1 332 ? 10.993 11.923 -12.382 1.00 64.62 332 LEU A N 1
ATOM 2569 C CA . LEU A 1 332 ? 10.982 12.084 -13.838 1.00 64.62 332 LEU A CA 1
ATOM 2570 C C . LEU A 1 332 ? 10.347 10.906 -14.591 1.00 64.62 332 LEU A C 1
ATOM 2572 O O . LEU A 1 332 ? 10.449 10.868 -15.816 1.00 64.62 332 LEU A O 1
ATOM 2576 N N . GLY A 1 333 ? 9.718 9.955 -13.901 1.00 64.56 333 GLY A N 1
ATOM 2577 C CA . GLY A 1 333 ? 9.109 8.769 -14.501 1.00 64.56 333 GLY A CA 1
ATOM 2578 C C . GLY A 1 333 ? 8.005 9.045 -15.541 1.00 64.56 333 GLY A C 1
ATOM 2579 O O . GLY A 1 333 ? 7.271 10.029 -15.413 1.00 64.56 333 GLY A O 1
ATOM 2580 N N . PRO A 1 334 ? 7.864 8.206 -16.593 1.00 61.09 334 PRO A N 1
ATOM 2581 C CA . PRO A 1 334 ? 6.809 8.326 -17.609 1.00 61.09 334 PRO A CA 1
ATOM 2582 C C . PRO A 1 334 ? 5.392 8.186 -17.041 1.00 61.09 334 PRO A C 1
ATOM 2584 O O . PRO A 1 334 ? 4.434 8.703 -17.601 1.00 61.09 334 PRO A O 1
ATOM 2587 N N . ASP A 1 335 ? 5.250 7.524 -15.899 1.00 55.38 335 ASP A N 1
ATOM 2588 C CA . ASP A 1 335 ? 4.054 7.484 -15.049 1.00 55.38 335 ASP A CA 1
ATOM 2589 C C . ASP A 1 335 ? 3.646 8.861 -14.480 1.00 55.38 335 ASP A C 1
ATOM 2591 O O . ASP A 1 335 ? 2.569 9.009 -13.907 1.00 55.38 335 ASP A O 1
ATOM 2595 N N . ARG A 1 336 ? 4.470 9.892 -14.671 1.00 55.72 336 ARG A N 1
ATOM 2596 C CA . ARG A 1 336 ? 4.099 11.286 -14.417 1.00 55.72 336 ARG A CA 1
ATOM 2597 C C . ARG A 1 336 ? 3.687 12.029 -15.680 1.00 55.72 336 ARG A C 1
ATOM 2599 O O . ARG A 1 336 ? 3.324 13.195 -15.569 1.00 55.72 336 ARG A O 1
ATOM 2606 N N . TRP A 1 337 ? 3.768 11.406 -16.859 1.00 59.62 337 TRP A N 1
ATOM 2607 C CA . TRP A 1 337 ? 3.431 12.019 -18.144 1.00 59.62 337 TRP A CA 1
ATOM 2608 C C . TRP A 1 337 ? 1.979 11.677 -18.495 1.00 59.62 337 TRP A C 1
ATOM 2610 O O . TRP A 1 337 ? 1.601 10.505 -18.578 1.00 59.62 337 TRP A O 1
ATOM 2620 N N . PHE A 1 338 ? 1.154 12.694 -18.712 1.00 57.53 338 PHE A N 1
ATOM 2621 C CA . PHE A 1 338 ? -0.250 12.569 -19.090 1.00 57.53 338 PHE A CA 1
ATOM 2622 C C . PHE A 1 338 ? -0.421 11.736 -20.369 1.00 57.53 338 PHE A C 1
ATOM 2624 O O . PHE A 1 338 ? -1.191 10.776 -20.391 1.00 57.53 338 PHE A O 1
ATOM 2631 N N . LEU A 1 339 ? 0.364 12.007 -21.416 1.00 58.69 339 LEU A N 1
ATOM 2632 C CA . LEU A 1 339 ? 0.187 11.314 -22.699 1.00 58.69 339 LEU A CA 1
ATOM 2633 C C . LEU A 1 339 ? 0.585 9.822 -22.662 1.00 58.69 339 LEU A C 1
ATOM 2635 O O . LEU A 1 339 ? 0.042 9.011 -23.414 1.00 58.69 339 LEU A O 1
ATOM 2639 N N . TYR A 1 340 ? 1.485 9.427 -21.754 1.00 59.06 340 TYR A N 1
ATOM 2640 C CA . TYR A 1 340 ? 1.794 8.012 -21.502 1.00 59.06 340 TYR A CA 1
ATOM 2641 C C . TYR A 1 340 ? 0.570 7.253 -20.963 1.00 59.06 340 TYR A C 1
ATOM 2643 O O . TYR A 1 340 ? 0.369 6.080 -21.292 1.00 59.06 340 TYR A O 1
ATOM 2651 N N . HIS A 1 341 ? -0.278 7.917 -20.174 1.00 52.94 341 HIS A N 1
ATOM 2652 C CA . HIS A 1 341 ? -1.516 7.330 -19.663 1.00 52.94 341 HIS A CA 1
ATOM 2653 C C . HIS A 1 341 ? -2.553 7.155 -20.768 1.00 52.94 341 HIS A C 1
ATOM 2655 O O . HIS A 1 341 ? -3.166 6.093 -20.836 1.00 52.94 341 HIS A O 1
ATOM 2661 N N . ASP A 1 342 ? -2.693 8.130 -21.666 1.00 55.06 342 ASP A N 1
ATOM 2662 C CA . ASP A 1 342 ? -3.630 8.066 -22.796 1.00 55.06 342 ASP A CA 1
ATOM 2663 C C . ASP A 1 342 ? -3.211 7.054 -23.873 1.00 55.06 342 ASP A C 1
ATOM 2665 O O . ASP A 1 342 ? -4.043 6.337 -24.430 1.00 55.06 342 ASP A O 1
ATOM 2669 N N . LEU A 1 343 ? -1.915 6.900 -24.144 1.00 58.69 343 LEU A N 1
ATOM 2670 C CA . LEU A 1 343 ? -1.448 5.844 -25.049 1.00 58.69 343 LEU A CA 1
ATOM 2671 C C . LEU A 1 343 ? -1.674 4.454 -24.442 1.00 58.69 343 LEU A C 1
ATOM 2673 O O . LEU A 1 343 ? -2.200 3.561 -25.111 1.00 58.69 343 LEU A O 1
ATOM 2677 N N . ASN A 1 344 ? -1.368 4.280 -23.152 1.00 50.94 344 ASN A N 1
ATOM 2678 C CA . ASN A 1 344 ? -1.706 3.048 -22.443 1.00 50.94 344 ASN A CA 1
ATOM 2679 C C . ASN A 1 344 ? -3.221 2.823 -22.357 1.00 50.94 344 ASN A C 1
ATOM 2681 O O . ASN A 1 344 ? -3.645 1.670 -22.407 1.00 50.94 344 ASN A O 1
ATOM 2685 N N . TYR A 1 345 ? -4.042 3.875 -22.271 1.00 47.97 345 TYR A N 1
ATOM 2686 C CA . TYR A 1 345 ? -5.503 3.789 -22.352 1.00 47.97 345 TYR A CA 1
ATOM 2687 C C . TYR A 1 345 ? -5.940 3.184 -23.679 1.00 47.97 345 TYR A C 1
ATOM 2689 O O . TYR A 1 345 ? -6.662 2.191 -23.686 1.00 47.97 345 TYR A O 1
ATOM 2697 N N . LEU A 1 346 ? -5.490 3.755 -24.798 1.00 54.28 346 LEU A N 1
ATOM 2698 C CA . LEU A 1 346 ? -5.872 3.296 -26.132 1.00 54.28 346 LEU A CA 1
ATOM 2699 C C . LEU A 1 346 ? -5.486 1.829 -26.339 1.00 54.28 346 LEU A C 1
ATOM 2701 O O . LEU A 1 346 ? -6.295 1.041 -26.832 1.00 54.28 346 LEU A O 1
ATOM 2705 N N . ILE A 1 347 ? -4.295 1.444 -25.874 1.00 61.22 347 ILE A N 1
ATOM 2706 C CA . ILE A 1 347 ? -3.815 0.061 -25.924 1.00 61.22 347 ILE A CA 1
ATOM 2707 C C . ILE A 1 347 ? -4.658 -0.840 -25.013 1.00 61.22 347 ILE A C 1
ATOM 2709 O O . ILE A 1 347 ? -5.143 -1.881 -25.451 1.00 61.22 347 ILE A O 1
ATOM 2713 N N . THR A 1 348 ? -4.880 -0.443 -23.759 1.00 47.91 348 THR A N 1
ATOM 2714 C CA . THR A 1 348 ? -5.556 -1.274 -22.750 1.00 47.91 348 THR A CA 1
ATOM 2715 C C . THR A 1 348 ? -7.045 -1.409 -23.038 1.00 47.91 348 THR A C 1
ATOM 2717 O O . THR A 1 348 ? -7.578 -2.514 -22.990 1.00 47.91 348 THR A O 1
ATOM 2720 N N . VAL A 1 349 ? -7.742 -0.322 -23.373 1.00 47.66 349 VAL A N 1
ATOM 2721 C CA . VAL A 1 349 ? -9.164 -0.338 -23.744 1.00 47.66 349 VAL A CA 1
ATOM 2722 C C . VAL A 1 349 ? -9.366 -1.000 -25.096 1.00 47.66 349 VAL A C 1
ATOM 2724 O O . VAL A 1 349 ? -10.304 -1.785 -25.229 1.00 47.66 349 VAL A O 1
ATOM 2727 N N . GLY A 1 350 ? -8.481 -0.764 -26.066 1.00 55.81 350 GLY A N 1
ATOM 2728 C CA . GLY A 1 350 ? -8.467 -1.509 -27.324 1.00 55.81 350 GLY A CA 1
ATOM 2729 C C . GLY A 1 350 ? -8.360 -3.016 -27.077 1.00 55.81 350 GLY A C 1
ATOM 2730 O O . GLY A 1 350 ? -9.229 -3.775 -27.505 1.00 55.81 350 GLY A O 1
ATOM 2731 N N . ALA A 1 351 ? -7.377 -3.444 -26.279 1.00 55.31 351 ALA A N 1
ATOM 2732 C CA . ALA A 1 351 ? -7.184 -4.842 -25.894 1.00 55.31 351 ALA A CA 1
ATOM 2733 C C . ALA A 1 351 ? -8.363 -5.411 -25.081 1.00 55.31 351 ALA A C 1
ATOM 2735 O O . ALA A 1 351 ? -8.763 -6.556 -25.282 1.00 55.31 351 ALA A O 1
ATOM 2736 N N . SER A 1 352 ? -8.965 -4.613 -24.196 1.00 44.62 352 SER A N 1
ATOM 2737 C CA . SER A 1 352 ? -10.118 -5.012 -23.377 1.00 44.62 352 SER A CA 1
ATOM 2738 C C . SER A 1 352 ? -11.385 -5.181 -24.211 1.00 44.62 352 SER A C 1
ATOM 2740 O O . SER A 1 352 ? -12.151 -6.112 -23.979 1.00 44.62 352 SER A O 1
ATOM 2742 N N . ARG A 1 353 ? -11.619 -4.296 -25.189 1.00 52.34 353 ARG A N 1
ATOM 2743 C CA . ARG A 1 353 ? -12.742 -4.397 -26.133 1.00 52.34 353 ARG A CA 1
ATOM 2744 C C . ARG A 1 353 ? -12.585 -5.618 -27.035 1.00 52.34 353 ARG A C 1
ATOM 2746 O O . ARG A 1 353 ? -13.569 -6.311 -27.263 1.00 52.34 353 ARG A O 1
ATOM 2753 N N . LEU A 1 354 ? -11.357 -5.921 -27.457 1.00 57.25 354 LEU A N 1
ATOM 2754 C CA . LEU A 1 354 ? -11.034 -7.141 -28.200 1.00 57.25 354 LEU A CA 1
ATOM 2755 C C . LEU A 1 354 ? -11.254 -8.407 -27.355 1.00 57.25 354 LEU A C 1
ATOM 2757 O O . LEU A 1 354 ? -11.860 -9.354 -27.841 1.00 57.25 354 LEU A O 1
ATOM 2761 N N . ARG A 1 355 ? -10.845 -8.415 -26.076 1.00 51.41 355 ARG A N 1
ATOM 2762 C CA . ARG A 1 355 ? -11.100 -9.542 -25.156 1.00 51.41 355 ARG A CA 1
ATOM 2763 C C . ARG A 1 355 ? -12.584 -9.746 -24.858 1.00 51.41 355 ARG A C 1
ATOM 2765 O O . ARG A 1 355 ? -13.075 -10.861 -24.965 1.00 51.41 355 ARG A O 1
ATOM 2772 N N . ARG A 1 356 ? -13.320 -8.673 -24.543 1.00 49.06 356 ARG A N 1
ATOM 2773 C CA . ARG A 1 356 ? -14.768 -8.736 -24.262 1.00 49.06 356 ARG A CA 1
ATOM 2774 C C . ARG A 1 356 ? -15.605 -9.130 -25.476 1.00 49.06 356 ARG A C 1
ATOM 2776 O O . ARG A 1 356 ? -16.697 -9.649 -25.292 1.00 49.06 356 ARG A O 1
ATOM 2783 N N . ALA A 1 357 ? -15.117 -8.897 -26.694 1.00 53.31 357 ALA A N 1
ATOM 2784 C CA . ALA A 1 357 ? -15.762 -9.405 -27.901 1.00 53.31 357 ALA A CA 1
ATOM 2785 C C . ALA A 1 357 ? -15.718 -10.946 -27.997 1.00 53.31 357 ALA A C 1
ATOM 2787 O O . ALA A 1 357 ? -16.480 -11.514 -28.773 1.00 53.31 357 ALA A O 1
ATOM 2788 N N . GLY A 1 358 ? -14.867 -11.614 -27.204 1.00 47.69 358 GLY A N 1
ATOM 2789 C CA . GLY A 1 358 ? -14.730 -13.073 -27.161 1.00 47.69 358 GLY A CA 1
ATOM 2790 C C . GLY A 1 358 ? -15.344 -13.772 -25.940 1.00 47.69 358 GLY A C 1
ATOM 2791 O O . GLY A 1 358 ? -15.302 -14.997 -25.891 1.00 47.69 358 GLY A O 1
ATOM 2792 N N . GLU A 1 359 ? -15.907 -13.051 -24.961 1.00 39.31 359 GLU A N 1
ATOM 2793 C CA . GLU A 1 359 ? -16.443 -13.650 -23.725 1.00 39.31 359 GLU A CA 1
ATOM 2794 C C . GLU A 1 359 ? -17.987 -13.679 -23.702 1.00 39.31 359 GLU A C 1
ATOM 2796 O O . GLU A 1 359 ? -18.628 -12.652 -23.956 1.00 39.31 359 GLU A O 1
ATOM 2801 N N . PRO A 1 360 ? -18.625 -14.816 -23.350 1.00 40.28 360 PRO A N 1
ATOM 2802 C CA . PRO A 1 360 ? -20.072 -14.880 -23.157 1.00 40.28 360 PRO A CA 1
ATOM 2803 C C . PRO A 1 360 ? -20.507 -14.019 -21.962 1.00 40.28 360 PRO A C 1
ATOM 2805 O O . PRO A 1 360 ? -19.996 -14.166 -20.852 1.00 40.28 360 PRO A O 1
ATOM 2808 N N . ARG A 1 361 ? -21.487 -13.130 -22.161 1.00 40.50 361 ARG A N 1
ATOM 2809 C CA . ARG A 1 361 ? -22.061 -12.311 -21.081 1.00 40.50 361 ARG A CA 1
ATOM 2810 C C . ARG A 1 361 ? -22.887 -13.182 -20.128 1.00 40.50 361 ARG A C 1
ATOM 2812 O O . ARG A 1 361 ? -23.978 -13.613 -20.488 1.00 40.50 361 ARG A O 1
ATOM 2819 N N . ALA A 1 362 ? -22.402 -13.390 -18.905 1.00 41.44 362 ALA A N 1
ATOM 2820 C CA . ALA A 1 362 ? -23.208 -13.961 -17.828 1.00 41.44 362 ALA A CA 1
ATOM 2821 C C . ALA A 1 362 ? -24.244 -12.932 -17.333 1.00 41.44 362 ALA A C 1
ATOM 2823 O O . ALA A 1 362 ? -23.916 -11.766 -17.099 1.00 41.44 362 ALA A O 1
ATOM 2824 N N . GLY A 1 363 ? -25.503 -13.367 -17.227 1.00 39.00 363 GLY A N 1
ATOM 2825 C CA . GLY A 1 363 ? -26.656 -12.551 -16.845 1.00 39.00 363 GLY A CA 1
ATOM 2826 C C . GLY A 1 363 ? -26.564 -11.974 -15.429 1.00 39.00 363 GLY A C 1
ATOM 2827 O O . GLY A 1 363 ? -25.952 -12.557 -14.536 1.00 39.00 363 GLY A O 1
ATOM 2828 N N . GLY A 1 364 ? -27.175 -10.801 -15.241 1.00 36.75 364 GLY A N 1
ATOM 2829 C CA . GLY A 1 364 ? -27.187 -10.070 -13.977 1.00 36.75 364 GLY A CA 1
ATOM 2830 C C . GLY A 1 364 ? -27.900 -10.830 -12.859 1.00 36.75 364 GLY A C 1
ATOM 2831 O O . GLY A 1 364 ? -29.009 -11.325 -13.037 1.00 36.75 364 GLY A O 1
ATOM 2832 N N . THR A 1 365 ? -27.258 -10.897 -11.696 1.00 38.38 365 THR A N 1
ATOM 2833 C CA . THR A 1 365 ? -27.853 -11.420 -10.462 1.00 38.38 365 THR A CA 1
ATOM 2834 C C . THR A 1 365 ? -28.674 -10.312 -9.783 1.00 38.38 365 THR A C 1
ATOM 2836 O O . THR A 1 365 ? -28.139 -9.208 -9.625 1.00 38.38 365 THR A O 1
ATOM 2839 N N . PRO A 1 366 ? -29.936 -10.555 -9.380 1.00 34.25 366 PRO A N 1
ATOM 2840 C CA . PRO A 1 366 ? -30.743 -9.571 -8.659 1.00 34.25 366 PRO A CA 1
ATOM 2841 C C . PRO A 1 366 ? -30.216 -9.327 -7.239 1.00 34.25 366 PRO A C 1
ATOM 2843 O O . PRO A 1 366 ? -29.582 -10.198 -6.645 1.00 34.25 366 PRO A O 1
ATOM 2846 N N . ALA A 1 367 ? -30.496 -8.141 -6.694 1.00 37.09 367 ALA A N 1
ATOM 2847 C CA . ALA A 1 367 ? -30.192 -7.774 -5.314 1.00 37.09 367 ALA A CA 1
ATOM 2848 C C . ALA A 1 367 ? -31.294 -8.266 -4.358 1.00 37.09 367 ALA A C 1
ATOM 2850 O O . ALA A 1 367 ? -32.470 -7.987 -4.581 1.00 37.09 367 ALA A O 1
ATOM 2851 N N . GLY A 1 368 ? -30.892 -8.967 -3.297 1.00 38.62 368 GLY A N 1
ATOM 2852 C CA . GLY A 1 368 ? -31.755 -9.482 -2.231 1.00 38.62 368 GLY A CA 1
ATOM 2853 C C . GLY A 1 368 ? -31.142 -10.752 -1.642 1.00 38.62 368 GLY A C 1
ATOM 2854 O O . GLY A 1 368 ? -30.847 -11.659 -2.409 1.00 38.62 368 GLY A O 1
ATOM 2855 N N . GLU A 1 369 ? -30.873 -10.737 -0.330 1.00 44.94 369 GLU A N 1
ATOM 2856 C CA . GLU A 1 369 ? -30.340 -11.820 0.528 1.00 44.94 369 GLU A CA 1
ATOM 2857 C C . GLU A 1 369 ? -29.448 -12.848 -0.190 1.00 44.94 369 GLU A C 1
ATOM 2859 O O . GLU A 1 369 ? -29.886 -13.794 -0.841 1.00 44.94 369 GLU A O 1
ATOM 2864 N N . THR A 1 370 ? -28.143 -12.594 -0.113 1.00 49.41 370 THR A N 1
ATOM 2865 C CA . THR A 1 370 ? -27.145 -13.065 -1.071 1.00 49.41 370 THR A CA 1
ATOM 2866 C C . THR A 1 370 ? -27.033 -14.582 -1.142 1.00 49.41 370 THR A C 1
ATOM 2868 O O . THR A 1 370 ? -26.600 -15.232 -0.190 1.00 49.41 370 THR A O 1
ATOM 2871 N N . ALA A 1 371 ? -27.271 -15.121 -2.339 1.00 44.22 371 ALA A N 1
ATOM 2872 C CA . ALA A 1 371 ? -26.591 -16.330 -2.782 1.00 44.22 371 ALA A CA 1
ATOM 2873 C C . ALA A 1 371 ? -25.082 -16.202 -2.477 1.00 44.22 371 ALA A C 1
ATOM 2875 O O . ALA A 1 371 ? -24.527 -15.110 -2.647 1.00 44.22 371 ALA A O 1
ATOM 2876 N N . PRO A 1 372 ? -24.417 -17.276 -2.017 1.00 54.59 372 PRO A N 1
ATOM 2877 C CA . PRO A 1 372 ? -23.034 -17.202 -1.565 1.00 54.59 372 PRO A CA 1
ATOM 2878 C C . PRO A 1 372 ? -22.138 -16.615 -2.666 1.00 54.59 372 PRO A C 1
ATOM 2880 O O . PRO A 1 372 ? -22.201 -17.052 -3.817 1.00 54.59 372 PRO A O 1
ATOM 2883 N N . LEU A 1 373 ? -21.318 -15.616 -2.307 1.00 59.44 373 LEU A N 1
ATOM 2884 C CA . LEU A 1 373 ? -20.435 -14.899 -3.243 1.00 59.44 373 LEU A CA 1
ATOM 2885 C C . LEU A 1 373 ? -19.483 -15.857 -3.967 1.00 59.44 373 LEU A C 1
ATOM 2887 O O . LEU A 1 373 ? -19.149 -15.656 -5.136 1.00 59.44 373 LEU A O 1
ATOM 2891 N N . VAL A 1 374 ? -19.086 -16.920 -3.267 1.00 71.19 374 VAL A N 1
ATOM 2892 C CA . VAL A 1 374 ? -18.283 -18.029 -3.772 1.00 71.19 374 VAL A CA 1
ATOM 2893 C C . VAL A 1 374 ? -18.778 -19.358 -3.197 1.00 71.19 374 VAL A C 1
ATOM 2895 O O . VAL A 1 374 ? -19.439 -19.415 -2.160 1.00 71.19 374 VAL A O 1
ATOM 2898 N N . SER A 1 375 ? -18.452 -20.467 -3.860 1.00 83.88 375 SER A N 1
ATOM 2899 C CA . SER A 1 375 ? -18.775 -21.799 -3.339 1.00 83.88 375 SER A CA 1
ATOM 2900 C C . SER A 1 375 ? -18.021 -22.094 -2.037 1.00 83.88 375 SER A C 1
ATOM 2902 O O . SER A 1 375 ? -16.908 -21.606 -1.824 1.00 83.88 375 SER A O 1
ATOM 2904 N N . ARG A 1 376 ? -18.587 -22.963 -1.187 1.00 87.75 376 ARG A N 1
ATOM 2905 C CA . ARG A 1 376 ? -17.946 -23.407 0.065 1.00 87.75 376 ARG A CA 1
ATOM 2906 C C . ARG A 1 376 ? -16.530 -23.943 -0.166 1.00 87.75 376 ARG A C 1
ATOM 2908 O O . ARG A 1 376 ? -15.603 -23.566 0.541 1.00 87.75 376 ARG A O 1
ATOM 2915 N N . ALA A 1 377 ? -16.347 -24.745 -1.216 1.00 84.56 377 ALA A N 1
ATOM 2916 C CA . ALA A 1 377 ? -15.044 -25.290 -1.593 1.00 84.56 377 ALA A CA 1
ATOM 2917 C C . ALA A 1 377 ? -14.020 -24.195 -1.947 1.00 84.56 377 ALA A C 1
ATOM 2919 O O . ALA A 1 377 ? -12.855 -24.289 -1.561 1.00 84.56 377 ALA A O 1
ATOM 2920 N N . HIS A 1 378 ? -14.446 -23.140 -2.652 1.00 83.19 378 HIS A N 1
ATOM 2921 C CA . HIS A 1 378 ? -13.576 -22.003 -2.955 1.00 83.19 378 HIS A CA 1
ATOM 2922 C C . HIS A 1 378 ? -13.196 -21.245 -1.679 1.00 83.19 378 HIS A C 1
ATOM 2924 O O . HIS A 1 378 ? -12.040 -20.869 -1.507 1.00 83.19 378 HIS A O 1
ATOM 2930 N N . TYR A 1 379 ? -14.141 -21.068 -0.758 1.00 88.06 379 TYR A N 1
ATOM 2931 C CA . TYR A 1 379 ? -13.879 -20.395 0.508 1.00 88.06 379 TYR A CA 1
ATOM 2932 C C . TYR A 1 379 ? -12.887 -21.161 1.396 1.00 88.06 379 TYR A C 1
ATOM 2934 O O . TYR A 1 379 ? -11.935 -20.573 1.906 1.00 88.06 379 TYR A O 1
ATOM 2942 N N . VAL A 1 380 ? -13.024 -22.488 1.498 1.00 89.81 380 VAL A N 1
ATOM 2943 C CA . VAL A 1 380 ? -12.046 -23.338 2.201 1.00 89.81 380 VAL A CA 1
ATOM 2944 C C . VAL A 1 380 ? -10.658 -23.247 1.556 1.00 89.81 380 VAL A C 1
ATOM 2946 O O . VAL A 1 380 ? -9.650 -23.177 2.261 1.00 89.81 380 VAL A O 1
ATOM 2949 N N . LYS A 1 381 ? -10.583 -23.178 0.220 1.00 85.00 381 LYS A N 1
ATOM 2950 C CA . LYS A 1 381 ? -9.317 -22.928 -0.481 1.00 85.00 381 LYS A CA 1
ATOM 2951 C C . LYS A 1 381 ? -8.719 -21.566 -0.105 1.00 85.00 381 LYS A C 1
ATOM 2953 O O . LYS A 1 381 ? -7.520 -21.498 0.137 1.00 85.00 381 LYS A O 1
ATOM 2958 N N . ALA A 1 382 ? -9.529 -20.514 -0.003 1.00 83.94 382 ALA A N 1
ATOM 2959 C CA . ALA A 1 382 ? -9.049 -19.193 0.399 1.00 83.94 382 ALA A CA 1
ATOM 2960 C C . ALA A 1 382 ? -8.473 -19.188 1.828 1.00 83.94 382 ALA A C 1
ATOM 2962 O O . ALA A 1 382 ? -7.516 -18.465 2.088 1.00 83.94 382 ALA A O 1
ATOM 2963 N N . ILE A 1 383 ? -9.015 -19.994 2.752 1.00 90.38 383 ILE A N 1
ATOM 2964 C CA . ILE A 1 383 ? -8.438 -20.169 4.101 1.00 90.38 383 ILE A CA 1
ATOM 2965 C C . ILE A 1 383 ? -7.056 -20.815 4.008 1.00 90.38 383 ILE A C 1
ATOM 2967 O O . ILE A 1 383 ? -6.120 -20.347 4.646 1.00 90.38 383 ILE A O 1
ATOM 2971 N N . ARG A 1 384 ? -6.904 -21.842 3.163 1.00 86.62 384 ARG A N 1
ATOM 2972 C CA . ARG A 1 384 ? -5.613 -22.506 2.927 1.00 86.62 384 ARG A CA 1
ATOM 2973 C C . ARG A 1 384 ? -4.533 -21.552 2.412 1.00 86.62 384 ARG A C 1
ATOM 2975 O O . ARG A 1 384 ? -3.368 -21.749 2.712 1.00 86.62 384 ARG A O 1
ATOM 2982 N N . GLU A 1 385 ? -4.895 -20.527 1.646 1.00 82.12 385 GLU A N 1
ATOM 2983 C CA . GLU A 1 385 ? -3.931 -19.535 1.141 1.00 82.12 385 GLU A CA 1
ATOM 2984 C C . GLU A 1 385 ? -3.335 -18.647 2.250 1.00 82.12 385 GLU A C 1
ATOM 2986 O O . GLU A 1 385 ? -2.336 -17.973 2.015 1.00 82.12 385 GLU A O 1
ATOM 2991 N N . ARG A 1 386 ? -3.918 -18.661 3.457 1.00 86.31 386 ARG A N 1
ATOM 2992 C CA . ARG A 1 386 ? -3.504 -17.848 4.611 1.00 86.31 386 ARG A CA 1
ATOM 2993 C C . ARG A 1 386 ? -3.352 -18.649 5.909 1.00 86.31 386 ARG A C 1
ATOM 2995 O O . ARG A 1 386 ? -3.290 -18.061 6.980 1.00 86.31 386 ARG A O 1
ATOM 3002 N N . ASP A 1 387 ? -3.323 -19.979 5.846 1.00 89.50 387 ASP A N 1
ATOM 3003 C CA . ASP A 1 387 ? -3.421 -20.842 7.031 1.00 89.50 387 ASP A CA 1
ATOM 3004 C C . ASP A 1 387 ? -2.171 -20.852 7.922 1.00 89.50 387 ASP A C 1
ATOM 3006 O O . ASP A 1 387 ? -2.249 -21.205 9.102 1.00 89.50 387 ASP A O 1
ATOM 3010 N N . ASP A 1 388 ? -1.031 -20.433 7.375 1.00 89.31 388 ASP A N 1
ATOM 3011 C CA . ASP A 1 388 ? 0.267 -20.425 8.050 1.00 89.31 388 ASP A CA 1
ATOM 3012 C C . ASP A 1 388 ? 0.250 -19.595 9.346 1.00 89.31 388 ASP A C 1
ATOM 3014 O O . ASP A 1 388 ? 0.913 -19.937 10.327 1.00 89.31 388 ASP A O 1
ATOM 3018 N N . ILE A 1 389 ? -0.611 -18.573 9.404 1.00 91.75 389 ILE A N 1
ATOM 3019 C CA . ILE A 1 389 ? -0.808 -17.713 10.580 1.00 91.75 389 ILE A CA 1
ATOM 3020 C C . ILE A 1 389 ? -1.394 -18.470 11.782 1.00 91.75 389 ILE A C 1
ATOM 3022 O O . ILE A 1 389 ? -1.204 -18.057 12.926 1.00 91.75 389 ILE A O 1
ATOM 3026 N N . TYR A 1 390 ? -2.072 -19.596 11.538 1.00 94.62 390 TYR A N 1
ATOM 3027 C CA . TYR A 1 390 ? -2.706 -20.431 12.560 1.00 94.62 390 TYR A CA 1
ATOM 3028 C C . TYR A 1 390 ? -1.870 -21.654 12.943 1.00 94.62 390 TYR A C 1
ATOM 3030 O O . TYR A 1 390 ? -2.242 -22.389 13.856 1.00 94.62 390 TYR A O 1
ATOM 3038 N N . ARG A 1 391 ? -0.756 -21.935 12.265 1.00 94.00 391 ARG A N 1
ATOM 3039 C CA . ARG A 1 391 ? 0.081 -23.097 12.599 1.00 94.00 391 ARG A CA 1
ATOM 3040 C C . ARG A 1 391 ? 0.842 -22.831 13.893 1.00 94.00 391 ARG A C 1
ATOM 3042 O O . ARG A 1 391 ? 1.393 -21.749 14.073 1.00 94.00 391 ARG A O 1
ATOM 3049 N N . LYS A 1 392 ? 0.895 -23.820 14.792 1.00 94.81 392 LYS A N 1
ATOM 3050 C CA . LYS A 1 392 ? 1.637 -23.705 16.064 1.00 94.81 392 LYS A CA 1
ATOM 3051 C C . LYS A 1 392 ? 3.148 -23.628 15.870 1.00 94.81 392 LYS A C 1
ATOM 3053 O O . LYS A 1 392 ? 3.823 -22.971 16.649 1.00 94.81 392 LYS A O 1
ATOM 3058 N N . ALA A 1 393 ? 3.659 -24.358 14.881 1.00 91.56 393 ALA A N 1
ATOM 3059 C CA . ALA A 1 393 ? 5.051 -24.275 14.471 1.00 91.56 393 ALA A CA 1
ATOM 3060 C C . ALA A 1 393 ? 5.153 -23.257 13.338 1.00 91.56 393 ALA A C 1
ATOM 3062 O O . ALA A 1 393 ? 4.559 -23.466 12.275 1.00 91.56 393 ALA A O 1
ATOM 3063 N N . ASP A 1 394 ? 5.882 -22.179 13.593 1.00 90.06 394 ASP A N 1
ATOM 3064 C CA . ASP A 1 394 ? 6.072 -21.093 12.643 1.00 90.06 394 ASP A CA 1
ATOM 3065 C C . ASP A 1 394 ? 6.881 -21.589 11.443 1.00 90.06 394 ASP A C 1
ATOM 3067 O O . ASP A 1 394 ? 7.862 -22.326 11.581 1.00 90.06 394 ASP A O 1
ATOM 3071 N N . SER A 1 395 ? 6.439 -21.219 10.243 1.00 86.19 395 SER A N 1
ATOM 3072 C CA . SER A 1 395 ? 7.252 -21.401 9.049 1.00 86.19 395 SER A CA 1
ATOM 3073 C C . SER A 1 395 ? 8.253 -20.241 8.939 1.00 86.19 395 SER A C 1
ATOM 3075 O O . SER A 1 395 ? 7.948 -19.135 9.393 1.00 86.19 395 SER A O 1
ATOM 3077 N N . PRO A 1 396 ? 9.411 -20.432 8.281 1.00 82.31 396 PRO A N 1
ATOM 3078 C CA . PRO A 1 396 ? 10.333 -19.327 8.010 1.00 82.31 396 PRO A CA 1
ATOM 3079 C C . PRO A 1 396 ? 9.666 -18.155 7.274 1.00 82.31 396 PRO A C 1
ATOM 3081 O O . PRO A 1 396 ? 9.995 -16.999 7.521 1.00 82.31 396 PRO A O 1
ATOM 3084 N N . LEU A 1 397 ? 8.697 -18.461 6.405 1.00 80.44 397 LEU A N 1
ATOM 3085 C CA . LEU A 1 397 ? 7.937 -17.468 5.656 1.00 80.44 397 LEU A CA 1
ATOM 3086 C C . LEU A 1 397 ? 7.020 -16.653 6.581 1.00 80.44 397 LEU A C 1
ATOM 3088 O O . LEU A 1 397 ? 6.980 -15.429 6.494 1.00 80.44 397 LEU A O 1
ATOM 3092 N N . PHE A 1 398 ? 6.323 -17.310 7.514 1.00 85.88 398 PHE A N 1
ATOM 3093 C CA . PHE A 1 398 ? 5.532 -16.616 8.530 1.00 85.88 398 PHE A CA 1
ATOM 3094 C C . PHE A 1 398 ? 6.409 -15.728 9.411 1.00 85.88 398 PHE A C 1
ATOM 3096 O O . PHE A 1 398 ? 6.047 -14.579 9.636 1.00 85.88 398 PHE A O 1
ATOM 3103 N N . GLU A 1 399 ? 7.560 -16.215 9.885 1.00 86.50 399 GLU A N 1
ATOM 3104 C CA . GLU A 1 399 ? 8.469 -15.418 10.723 1.00 86.50 399 GLU A CA 1
ATOM 3105 C C . GLU A 1 399 ? 8.931 -14.136 10.013 1.00 86.50 399 GLU A C 1
ATOM 3107 O O . GLU A 1 399 ? 8.980 -13.060 10.615 1.00 86.50 399 GLU A O 1
ATOM 3112 N N . GLU A 1 400 ? 9.239 -14.235 8.721 1.00 82.81 400 GLU A N 1
ATOM 3113 C CA . GLU A 1 400 ? 9.613 -13.107 7.871 1.00 82.81 400 GLU A CA 1
ATOM 3114 C C . GLU A 1 400 ? 8.469 -12.093 7.722 1.00 82.81 400 GLU A C 1
ATOM 3116 O O . GLU A 1 400 ? 8.641 -10.907 8.027 1.00 82.81 400 GLU A O 1
ATOM 3121 N N . HIS A 1 401 ? 7.298 -12.569 7.301 1.00 85.06 401 HIS A N 1
ATOM 3122 C CA . HIS A 1 401 ? 6.077 -11.778 7.139 1.00 85.06 401 HIS A CA 1
ATOM 3123 C C . HIS A 1 401 ? 5.668 -11.076 8.436 1.00 85.06 401 HIS A C 1
ATOM 3125 O O . HIS A 1 401 ? 5.355 -9.880 8.473 1.00 85.06 401 HIS A O 1
ATOM 3131 N N . TRP A 1 402 ? 5.742 -11.813 9.537 1.00 90.25 402 TRP A N 1
ATOM 3132 C CA . TRP A 1 402 ? 5.458 -11.327 10.872 1.00 90.25 402 TRP A CA 1
ATOM 3133 C C . TRP A 1 402 ? 6.434 -10.225 11.284 1.00 90.25 402 TRP A C 1
ATOM 3135 O O . TRP A 1 402 ? 6.015 -9.141 11.687 1.00 90.25 402 TRP A O 1
ATOM 3145 N N . LYS A 1 403 ? 7.741 -10.444 11.104 1.00 87.25 403 LYS A N 1
ATOM 3146 C CA . LYS A 1 403 ? 8.773 -9.445 11.408 1.00 87.25 403 LYS A CA 1
ATOM 3147 C C . LYS A 1 403 ? 8.559 -8.136 10.641 1.00 87.25 403 LYS A C 1
ATOM 3149 O O . LYS A 1 403 ? 8.711 -7.066 11.229 1.00 87.25 403 LYS A O 1
ATOM 3154 N N . ARG A 1 404 ? 8.200 -8.205 9.354 1.00 83.00 404 ARG A N 1
ATOM 3155 C CA . ARG A 1 404 ? 7.904 -7.020 8.523 1.00 83.00 404 ARG A CA 1
ATOM 3156 C C . ARG A 1 404 ? 6.651 -6.282 8.985 1.00 83.00 404 ARG A C 1
ATOM 3158 O O . ARG A 1 404 ? 6.680 -5.059 9.145 1.00 83.00 404 ARG A O 1
ATOM 3165 N N . THR A 1 405 ? 5.598 -7.039 9.289 1.00 90.44 405 THR A N 1
ATOM 3166 C CA . THR A 1 405 ? 4.353 -6.507 9.853 1.00 90.44 405 THR A CA 1
ATOM 3167 C C . THR A 1 405 ? 4.650 -5.720 11.129 1.00 90.44 405 THR A C 1
ATOM 3169 O O . THR A 1 405 ? 4.309 -4.543 11.225 1.00 90.44 405 THR A O 1
ATOM 3172 N N . LEU A 1 406 ? 5.380 -6.319 12.075 1.00 92.75 406 LEU A N 1
ATOM 3173 C CA . LEU A 1 406 ? 5.736 -5.657 13.330 1.00 92.75 406 LEU A CA 1
ATOM 3174 C C . LEU A 1 406 ? 6.627 -4.426 13.128 1.00 92.75 406 LEU A C 1
ATOM 3176 O O . LEU A 1 406 ? 6.423 -3.425 13.811 1.00 92.75 406 LEU A O 1
ATOM 3180 N N . ALA A 1 407 ? 7.586 -4.469 12.198 1.00 88.19 407 ALA A N 1
ATOM 3181 C CA . ALA A 1 407 ? 8.416 -3.308 11.875 1.00 88.19 407 ALA A CA 1
ATOM 3182 C C . ALA A 1 407 ? 7.563 -2.130 11.376 1.00 88.19 407 ALA A C 1
ATOM 3184 O O . ALA A 1 407 ? 7.717 -1.009 11.853 1.00 88.19 407 ALA A O 1
ATOM 3185 N N . THR A 1 408 ? 6.595 -2.403 10.500 1.00 89.06 408 THR A N 1
ATOM 3186 C CA . THR A 1 408 ? 5.658 -1.385 10.005 1.00 89.06 408 THR A CA 1
ATOM 3187 C C . THR A 1 408 ? 4.794 -0.815 11.129 1.00 89.06 408 THR A C 1
ATOM 3189 O O . THR A 1 408 ? 4.619 0.398 11.217 1.00 89.06 408 THR A O 1
ATOM 3192 N N . LEU A 1 409 ? 4.281 -1.666 12.025 1.00 95.31 409 LEU A N 1
ATOM 3193 C CA . LEU A 1 409 ? 3.480 -1.215 13.167 1.00 95.31 409 LEU A CA 1
ATOM 3194 C C . LEU A 1 409 ? 4.301 -0.369 14.155 1.00 95.31 409 LEU A C 1
ATOM 3196 O O . LEU A 1 409 ? 3.772 0.590 14.718 1.00 95.31 409 LEU A O 1
ATOM 3200 N N . VAL A 1 410 ? 5.592 -0.678 14.341 1.00 95.06 410 VAL A N 1
ATOM 3201 C CA . VAL A 1 410 ? 6.531 0.162 15.108 1.00 95.06 410 VAL A CA 1
ATOM 3202 C C . VAL A 1 410 ? 6.687 1.531 14.447 1.00 95.06 410 VAL A C 1
ATOM 3204 O O . VAL A 1 410 ? 6.504 2.545 15.119 1.00 95.06 410 VAL A O 1
ATOM 3207 N N . GLU A 1 411 ? 6.963 1.577 13.140 1.00 92.50 411 GLU A N 1
ATOM 3208 C CA . GLU A 1 411 ? 7.118 2.843 12.414 1.00 92.50 411 GLU A CA 1
ATOM 3209 C C . GLU A 1 411 ? 5.842 3.693 12.451 1.00 92.50 411 GLU A C 1
ATOM 3211 O O . GLU A 1 411 ? 5.913 4.903 12.674 1.00 92.50 411 GLU A O 1
ATOM 3216 N N . LEU A 1 412 ? 4.672 3.072 12.274 1.00 95.19 412 LEU A N 1
ATOM 3217 C CA . LEU A 1 412 ? 3.377 3.748 12.340 1.00 95.19 412 LEU A CA 1
ATOM 3218 C C . LEU A 1 412 ? 3.120 4.314 13.740 1.00 95.19 412 LEU A C 1
ATOM 3220 O O . LEU A 1 412 ? 2.748 5.485 13.867 1.00 95.19 412 LEU A O 1
ATOM 3224 N N . ARG A 1 413 ? 3.357 3.516 14.791 1.00 96.12 413 ARG A N 1
ATOM 3225 C CA . ARG A 1 413 ? 3.245 3.961 16.187 1.00 96.12 413 ARG A CA 1
ATOM 3226 C C . ARG A 1 413 ? 4.146 5.161 16.450 1.00 96.12 413 ARG A C 1
ATOM 3228 O O . ARG A 1 413 ? 3.669 6.161 16.981 1.00 96.12 413 ARG A O 1
ATOM 3235 N N . ASP A 1 414 ? 5.427 5.063 16.105 1.00 96.50 414 ASP A N 1
ATOM 3236 C CA . ASP A 1 414 ? 6.409 6.111 16.395 1.00 96.50 414 ASP A CA 1
ATOM 3237 C C . ASP A 1 414 ? 6.090 7.390 15.613 1.00 96.50 414 ASP A C 1
ATOM 3239 O O . ASP A 1 414 ? 6.070 8.479 16.185 1.00 96.50 414 ASP A O 1
ATOM 3243 N N . TYR A 1 415 ? 5.681 7.258 14.348 1.00 96.75 415 TYR A N 1
ATOM 3244 C CA . TYR A 1 415 ? 5.239 8.380 13.522 1.00 96.75 415 TYR A CA 1
ATOM 3245 C C . TYR A 1 415 ? 4.073 9.169 14.139 1.00 96.75 415 TYR A C 1
ATOM 3247 O O . TYR A 1 415 ? 4.062 10.406 14.077 1.00 96.75 415 TYR A O 1
ATOM 3255 N N . LEU A 1 416 ? 3.087 8.471 14.709 1.00 97.62 416 LEU A N 1
ATOM 3256 C CA . LEU A 1 416 ? 1.932 9.083 15.368 1.00 97.62 416 LEU A CA 1
ATOM 3257 C C . LEU A 1 416 ? 2.279 9.633 16.756 1.00 97.62 416 LEU A C 1
ATOM 3259 O O . LEU A 1 416 ? 1.857 10.740 17.101 1.00 97.62 416 LEU A O 1
ATOM 3263 N N . LYS A 1 417 ? 3.108 8.914 17.520 1.00 96.12 417 LYS A N 1
ATOM 3264 C CA . LYS A 1 417 ? 3.606 9.344 18.832 1.00 96.12 417 LYS A CA 1
ATOM 3265 C C . LYS A 1 417 ? 4.369 10.665 18.741 1.00 96.12 417 LYS A C 1
ATOM 3267 O O . LYS A 1 417 ? 4.084 11.571 19.517 1.00 96.12 417 LYS A O 1
ATOM 3272 N N . ASP A 1 418 ? 5.247 10.814 17.751 1.00 96.69 418 ASP A N 1
ATOM 3273 C CA . ASP A 1 418 ? 6.007 12.050 17.500 1.00 96.69 418 ASP A CA 1
ATOM 3274 C C . ASP A 1 418 ? 5.109 13.261 17.190 1.00 96.69 418 ASP A C 1
ATOM 3276 O O . ASP A 1 418 ? 5.540 14.411 17.272 1.00 96.69 418 ASP A O 1
ATOM 3280 N N . ARG A 1 419 ? 3.847 13.011 16.826 1.00 96.38 419 ARG A N 1
ATOM 3281 C CA . ARG A 1 419 ? 2.833 14.025 16.506 1.00 96.38 419 ARG A CA 1
ATOM 3282 C C . ARG A 1 419 ? 1.771 14.169 17.591 1.00 96.38 419 ARG A C 1
ATOM 3284 O O . ARG A 1 419 ? 0.835 14.938 17.402 1.00 96.38 419 ARG A O 1
ATOM 3291 N N . ASN A 1 420 ? 1.918 13.468 18.717 1.00 96.12 420 ASN A N 1
ATOM 3292 C CA . ASN A 1 420 ? 0.933 13.403 19.798 1.00 96.12 420 ASN A CA 1
ATOM 3293 C C . ASN A 1 420 ? -0.463 12.956 19.329 1.00 96.12 420 ASN A C 1
ATOM 3295 O O . ASN A 1 420 ? -1.468 13.409 19.869 1.00 96.12 420 ASN A O 1
ATOM 3299 N N . VAL A 1 421 ? -0.527 12.061 18.338 1.00 96.50 421 VAL A N 1
ATOM 3300 C CA . VAL A 1 421 ? -1.781 11.461 17.868 1.00 96.50 421 VAL A CA 1
ATOM 3301 C C . VAL A 1 421 ? -1.876 10.033 18.425 1.00 96.50 421 VAL A C 1
ATOM 3303 O O . VAL A 1 421 ? -1.051 9.191 18.077 1.00 96.50 421 VAL A O 1
ATOM 3306 N N . PRO A 1 422 ? -2.838 9.722 19.309 1.00 95.56 422 PRO A N 1
ATOM 3307 C CA . PRO A 1 422 ? -3.072 8.369 19.794 1.00 95.56 422 PRO A CA 1
ATOM 3308 C C . PRO A 1 422 ? -3.382 7.375 18.669 1.00 95.56 422 PRO A C 1
ATOM 3310 O O . PRO A 1 422 ? -4.219 7.631 17.801 1.00 95.56 422 PRO A O 1
ATOM 3313 N N . LEU A 1 423 ? -2.745 6.207 18.752 1.00 97.19 423 LEU A N 1
ATOM 3314 C CA . LEU A 1 423 ? -3.032 5.034 17.934 1.00 97.19 423 LEU A CA 1
ATOM 3315 C C . LEU A 1 423 ? -3.863 4.030 18.737 1.00 97.19 423 LEU A C 1
ATOM 3317 O O . LEU A 1 423 ? -3.489 3.673 19.859 1.00 97.19 423 LEU A O 1
ATOM 3321 N N . VAL A 1 424 ? -4.940 3.534 18.136 1.00 97.69 424 VAL A N 1
ATOM 3322 C CA . VAL A 1 424 ? -5.676 2.357 18.603 1.00 97.69 424 VAL A CA 1
ATOM 3323 C C . VAL A 1 424 ? -5.602 1.285 17.525 1.00 97.69 424 VAL A C 1
ATOM 3325 O O . VAL A 1 424 ? -6.061 1.504 16.408 1.00 97.69 424 VAL A O 1
ATOM 3328 N N . LEU A 1 425 ? -5.043 0.127 17.865 1.00 97.75 425 LEU A N 1
ATOM 3329 C CA . LEU A 1 425 ? -5.112 -1.059 17.018 1.00 97.75 425 LEU A CA 1
ATOM 3330 C C . LEU A 1 425 ? -6.444 -1.770 17.284 1.00 97.75 425 LEU A C 1
ATOM 3332 O O . LEU A 1 425 ? -6.721 -2.131 18.429 1.00 97.75 425 LEU A O 1
ATOM 3336 N N . VAL A 1 426 ? -7.266 -1.958 16.255 1.00 98.25 426 VAL A N 1
ATOM 3337 C CA . VAL A 1 426 ? -8.540 -2.687 16.333 1.00 98.25 426 VAL A CA 1
ATOM 3338 C C . VAL A 1 426 ? -8.359 -4.025 15.624 1.00 98.25 426 VAL A C 1
ATOM 3340 O O . VAL A 1 426 ? -8.248 -4.064 14.406 1.00 98.25 426 VAL A O 1
ATOM 3343 N N . LEU A 1 427 ? -8.297 -5.128 16.372 1.00 97.56 427 LEU A N 1
ATOM 3344 C CA . LEU A 1 427 ? -8.098 -6.459 15.792 1.00 97.56 427 LEU A CA 1
ATOM 3345 C C . LEU A 1 427 ? -9.431 -7.081 15.406 1.00 97.56 427 LEU A C 1
ATOM 3347 O O . LEU A 1 427 ? -10.238 -7.412 16.276 1.00 97.56 427 LEU A O 1
ATOM 3351 N N . ILE A 1 428 ? -9.624 -7.295 14.108 1.00 97.56 428 ILE A N 1
ATOM 3352 C CA . ILE A 1 428 ? -10.801 -7.965 13.557 1.00 97.56 428 ILE A CA 1
ATOM 3353 C C . ILE A 1 428 ? -10.466 -9.453 13.365 1.00 97.56 428 ILE A C 1
ATOM 3355 O O . ILE A 1 428 ? -9.507 -9.770 12.652 1.00 97.56 428 ILE A O 1
ATOM 3359 N N . PRO A 1 429 ? -11.211 -10.387 13.990 1.00 96.94 429 PRO A N 1
ATOM 3360 C CA . PRO A 1 429 ? -10.977 -11.812 13.806 1.00 96.94 429 PRO A CA 1
ATOM 3361 C C . PRO A 1 429 ? -11.416 -12.295 12.419 1.00 96.94 429 PRO A C 1
ATOM 3363 O O . PRO A 1 429 ? -12.298 -11.722 11.781 1.00 96.94 429 PRO A O 1
ATOM 3366 N N . ASP A 1 430 ? -10.815 -13.389 11.962 1.00 95.00 430 ASP A N 1
ATOM 3367 C CA . ASP A 1 430 ? -11.286 -14.158 10.811 1.00 95.00 430 ASP A CA 1
ATOM 3368 C C . ASP A 1 430 ? -12.456 -15.052 11.214 1.00 95.00 430 ASP A C 1
ATOM 3370 O O . ASP A 1 430 ? -12.507 -15.607 12.313 1.00 95.00 430 ASP A O 1
ATOM 3374 N N . HIS A 1 431 ? -13.383 -15.235 10.284 1.00 94.31 431 HIS A N 1
ATOM 3375 C CA . HIS A 1 431 ? -14.533 -16.112 10.420 1.00 94.31 431 HIS A CA 1
ATOM 3376 C C . HIS A 1 431 ? -14.128 -17.538 10.834 1.00 94.31 431 HIS A C 1
ATOM 3378 O O . HIS A 1 431 ? -14.775 -18.141 11.693 1.00 94.31 431 HIS A O 1
ATOM 3384 N N . VAL A 1 432 ? -13.010 -18.065 10.307 1.00 94.12 432 VAL A N 1
ATOM 3385 C CA . VAL A 1 432 ? -12.506 -19.403 10.682 1.00 94.12 432 VAL A CA 1
ATOM 3386 C C . VAL A 1 432 ? -12.130 -19.513 12.161 1.00 94.12 432 VAL A C 1
ATOM 3388 O O . VAL A 1 432 ? -12.104 -20.611 12.704 1.00 94.12 432 VAL A O 1
ATOM 3391 N N . GLN A 1 433 ? -11.885 -18.407 12.861 1.00 94.88 433 GLN A N 1
ATOM 3392 C CA . GLN A 1 433 ? -11.589 -18.435 14.295 1.00 94.88 433 GLN A CA 1
ATOM 3393 C C . GLN A 1 433 ? -12.836 -18.653 15.155 1.00 94.88 433 GLN A C 1
ATOM 3395 O O . GLN A 1 433 ? -12.727 -19.142 16.280 1.00 94.88 433 GLN A O 1
ATOM 3400 N N . LEU A 1 434 ? -14.010 -18.324 14.615 1.00 93.75 434 LEU A N 1
ATOM 3401 C CA . LEU A 1 434 ? -15.297 -18.383 15.306 1.00 93.75 434 LEU A CA 1
ATOM 3402 C C . LEU A 1 434 ? -16.082 -19.645 14.930 1.00 93.75 434 LEU A C 1
ATOM 3404 O O . LEU A 1 434 ? -16.693 -20.279 15.791 1.00 93.75 434 LEU A O 1
ATOM 3408 N N . ASP A 1 435 ? -16.029 -20.057 13.661 1.00 91.94 435 ASP A N 1
ATOM 3409 C CA . ASP A 1 435 ? -16.787 -21.206 13.166 1.00 91.94 435 ASP A CA 1
ATOM 3410 C C . ASP A 1 435 ? -16.011 -22.528 13.340 1.00 91.94 435 ASP A C 1
ATOM 3412 O O . ASP A 1 435 ? -15.171 -22.927 12.528 1.00 91.94 435 ASP A O 1
ATOM 3416 N N . ARG A 1 436 ? -16.344 -23.273 14.403 1.00 90.88 436 ARG A N 1
ATOM 3417 C CA . ARG A 1 436 ? -15.780 -24.609 14.682 1.00 90.88 436 ARG A CA 1
ATOM 3418 C C . ARG A 1 436 ? -16.107 -25.648 13.605 1.00 90.88 436 ARG A C 1
ATOM 3420 O O . ARG A 1 436 ? -15.347 -26.605 13.449 1.00 90.88 436 ARG A O 1
ATOM 3427 N N . ALA A 1 437 ? -17.232 -25.524 12.900 1.00 91.00 437 ALA A N 1
ATOM 3428 C CA . ALA A 1 437 ? -17.567 -26.430 11.806 1.00 91.00 437 ALA A CA 1
ATOM 3429 C C . ALA A 1 437 ? -16.676 -26.149 10.592 1.00 91.00 437 ALA A C 1
ATOM 3431 O O . ALA A 1 437 ? -16.109 -27.089 10.035 1.00 91.00 437 ALA A O 1
ATOM 3432 N N . LEU A 1 438 ? -16.465 -24.872 10.266 1.00 92.00 438 LEU A N 1
ATOM 3433 C CA . LEU A 1 438 ? -15.512 -24.445 9.243 1.00 92.00 438 LEU A CA 1
ATOM 3434 C C . LEU A 1 438 ? -14.078 -24.873 9.572 1.00 92.00 438 LEU A C 1
ATOM 3436 O O . LEU A 1 438 ? -13.396 -25.365 8.680 1.00 92.00 438 LEU A O 1
ATOM 3440 N N . GLN A 1 439 ? -13.636 -24.781 10.834 1.00 94.44 439 GLN A N 1
ATOM 3441 C CA . GLN A 1 439 ? -12.325 -25.305 11.252 1.00 94.44 439 GLN A CA 1
ATOM 3442 C C . GLN A 1 439 ? -12.188 -26.801 10.944 1.00 94.44 439 GLN A C 1
ATOM 3444 O O . GLN A 1 439 ? -11.203 -27.221 10.338 1.00 94.44 439 GLN A O 1
ATOM 3449 N N . ARG A 1 440 ? -13.179 -27.615 11.340 1.00 94.56 440 ARG A N 1
ATOM 3450 C CA . ARG A 1 440 ? -13.165 -29.067 11.091 1.00 94.56 440 ARG A CA 1
ATOM 3451 C C . ARG A 1 440 ? -13.153 -29.388 9.601 1.00 94.56 440 ARG A C 1
ATOM 3453 O O . ARG A 1 440 ? -12.400 -30.259 9.178 1.00 94.56 440 ARG A O 1
ATOM 3460 N N . GLU A 1 441 ? -13.969 -28.689 8.820 1.00 93.88 441 GLU A N 1
ATOM 3461 C CA . GLU A 1 441 ? -14.042 -28.864 7.371 1.00 93.88 441 GLU A CA 1
ATOM 3462 C C . GLU A 1 441 ? -12.722 -28.491 6.692 1.00 93.88 441 GLU A C 1
ATOM 3464 O O . GLU A 1 441 ? -12.181 -29.284 5.925 1.00 93.88 441 GLU A O 1
ATOM 3469 N N . PHE A 1 442 ? -12.169 -27.322 7.018 1.00 94.56 442 PHE A N 1
ATOM 3470 C CA . PHE A 1 442 ? -10.883 -26.868 6.502 1.00 94.56 442 PHE A CA 1
ATOM 3471 C C . PHE A 1 442 ? -9.773 -27.886 6.790 1.00 94.56 442 PHE A C 1
ATOM 3473 O O . PHE A 1 442 ? -9.102 -28.334 5.860 1.00 94.56 442 PHE A O 1
ATOM 3480 N N . LEU A 1 443 ? -9.629 -28.313 8.050 1.00 95.69 443 LEU A N 1
ATOM 3481 C CA . LEU A 1 443 ? -8.611 -29.283 8.462 1.00 95.69 443 LEU A CA 1
ATOM 3482 C C . LEU A 1 443 ? -8.780 -30.638 7.764 1.00 95.69 443 LEU A C 1
ATOM 3484 O O . LEU A 1 443 ? -7.786 -31.241 7.356 1.00 95.69 443 LEU A O 1
ATOM 3488 N N . ALA A 1 444 ? -10.022 -31.094 7.575 1.00 94.06 444 ALA A N 1
ATOM 3489 C CA . ALA A 1 444 ? -10.315 -32.316 6.832 1.00 94.06 444 ALA A CA 1
ATOM 3490 C C . ALA A 1 444 ? -9.910 -32.198 5.353 1.00 94.06 444 ALA A C 1
ATOM 3492 O O . ALA A 1 444 ? -9.292 -33.116 4.818 1.00 94.06 444 ALA A O 1
ATOM 3493 N N . VAL A 1 445 ? -10.192 -31.059 4.708 1.00 90.94 445 VAL A N 1
ATOM 3494 C CA . VAL A 1 445 ? -9.841 -30.805 3.299 1.00 90.94 445 VAL A CA 1
ATOM 3495 C C . VAL A 1 445 ? -8.328 -30.793 3.076 1.00 90.94 445 VAL A C 1
ATOM 3497 O O . VAL A 1 445 ? -7.861 -31.280 2.047 1.00 90.94 445 VAL A O 1
ATOM 3500 N N . ILE A 1 446 ? -7.550 -30.264 4.022 1.00 89.94 446 ILE A N 1
ATOM 3501 C CA . ILE A 1 446 ? -6.083 -30.234 3.909 1.00 89.94 446 ILE A CA 1
ATOM 3502 C C . ILE A 1 446 ? -5.391 -31.465 4.515 1.00 89.94 446 ILE A C 1
ATOM 3504 O O . ILE A 1 446 ? -4.168 -31.569 4.435 1.00 89.94 446 ILE A O 1
ATOM 3508 N N . GLY A 1 447 ? -6.145 -32.390 5.117 1.00 91.19 447 GLY A N 1
ATOM 3509 C CA . GLY A 1 447 ? -5.607 -33.588 5.766 1.00 91.19 447 GLY A CA 1
ATOM 3510 C C . GLY A 1 447 ? -4.714 -33.287 6.974 1.00 91.19 447 GLY A C 1
ATOM 3511 O O . GLY A 1 447 ? -3.751 -34.014 7.220 1.00 91.19 447 GLY A O 1
ATOM 3512 N N . ALA A 1 448 ? -4.985 -32.204 7.708 1.00 91.44 448 ALA A N 1
ATOM 3513 C CA . ALA A 1 448 ? -4.155 -31.773 8.827 1.00 91.44 448 ALA A CA 1
ATOM 3514 C C . ALA A 1 448 ? -4.741 -32.155 10.191 1.00 91.44 448 ALA A C 1
ATOM 3516 O O . ALA A 1 448 ? -5.948 -32.089 10.422 1.00 91.44 448 ALA A O 1
ATOM 3517 N N . ALA A 1 449 ? -3.856 -32.515 11.120 1.00 92.12 449 ALA A N 1
ATOM 3518 C CA . ALA A 1 449 ? -4.234 -32.837 12.486 1.00 92.12 449 ALA A CA 1
ATOM 3519 C C . ALA A 1 449 ? -4.578 -31.551 13.280 1.00 92.12 449 ALA A C 1
ATOM 3521 O O . ALA A 1 449 ? -3.797 -30.591 13.229 1.00 92.12 449 ALA A O 1
ATOM 3522 N N . PRO A 1 450 ? -5.715 -31.501 14.010 1.00 93.31 450 PRO A N 1
ATOM 3523 C CA . PRO A 1 450 ? -6.149 -30.297 14.728 1.00 93.31 450 PRO A CA 1
ATOM 3524 C C . PRO A 1 450 ? -5.149 -29.766 15.761 1.00 93.31 450 PRO A C 1
ATOM 3526 O O . PRO A 1 450 ? -5.087 -28.565 16.001 1.00 93.31 450 PRO A O 1
ATOM 3529 N N . ASP A 1 451 ? -4.337 -30.637 16.357 1.00 94.56 451 ASP A N 1
ATOM 3530 C CA . ASP A 1 451 ? -3.333 -30.289 17.364 1.00 94.56 451 ASP A CA 1
ATOM 3531 C C . ASP A 1 451 ? -2.180 -29.439 16.810 1.00 94.56 451 ASP A C 1
ATOM 3533 O O . ASP A 1 451 ? -1.504 -28.767 17.592 1.00 94.56 451 ASP A O 1
ATOM 3537 N N . ARG A 1 452 ? -1.980 -29.415 15.485 1.00 94.25 452 ARG A N 1
ATOM 3538 C CA . ARG A 1 452 ? -0.979 -28.572 14.809 1.00 94.25 452 ARG A CA 1
ATOM 3539 C C . ARG A 1 452 ? -1.420 -27.121 14.621 1.00 94.25 452 ARG A C 1
ATOM 3541 O O . ARG A 1 452 ? -0.589 -26.289 14.253 1.00 94.25 452 ARG A O 1
ATOM 3548 N N . TYR A 1 453 ? -2.693 -26.825 14.868 1.00 95.75 453 TYR A N 1
ATOM 3549 C CA . TYR A 1 453 ? -3.289 -25.512 14.662 1.00 95.75 453 TYR A CA 1
ATOM 3550 C C . TYR A 1 453 ? -3.670 -24.857 15.987 1.00 95.75 453 TYR A C 1
ATOM 3552 O O . TYR A 1 453 ? -4.068 -25.506 16.954 1.00 95.75 453 TYR A O 1
ATOM 3560 N N . ASP A 1 454 ? -3.527 -23.543 16.014 1.00 95.88 454 ASP A N 1
ATOM 3561 C CA . ASP A 1 454 ? -3.982 -22.641 17.052 1.00 95.88 454 ASP A CA 1
ATOM 3562 C C . ASP A 1 454 ? -4.601 -21.421 16.366 1.00 95.88 454 ASP A C 1
ATOM 3564 O O . ASP A 1 454 ? -3.913 -20.486 15.954 1.00 95.88 454 ASP A O 1
ATOM 3568 N N . PHE A 1 455 ? -5.925 -21.451 16.225 1.00 95.44 455 PHE A N 1
ATOM 3569 C CA . PHE A 1 455 ? -6.665 -20.386 15.558 1.00 95.44 455 PHE A CA 1
ATOM 3570 C C . PHE A 1 455 ? -6.645 -19.065 16.333 1.00 95.44 455 PHE A C 1
ATOM 3572 O O . PHE A 1 455 ? -6.975 -18.050 15.741 1.00 95.44 455 PHE A O 1
ATOM 3579 N N . GLU A 1 456 ? -6.246 -19.031 17.608 1.00 95.75 456 GLU A N 1
ATOM 3580 C CA . GLU A 1 456 ? -6.141 -17.790 18.396 1.00 95.75 456 GLU A CA 1
ATOM 3581 C C . GLU A 1 456 ? -4.718 -17.218 18.429 1.00 95.75 456 GLU A C 1
ATOM 3583 O O . GLU A 1 456 ? -4.494 -16.129 18.969 1.00 95.75 456 GLU A O 1
ATOM 3588 N N . LYS A 1 457 ? -3.746 -17.936 17.847 1.00 95.81 457 LYS A N 1
ATOM 3589 C CA . LYS A 1 457 ? -2.345 -17.517 17.757 1.00 95.81 457 LYS A CA 1
ATOM 3590 C C . LYS A 1 457 ? -2.181 -16.065 17.279 1.00 95.81 457 LYS A C 1
ATOM 3592 O O . LYS A 1 457 ? -1.515 -15.325 18.003 1.00 95.81 457 LYS A O 1
ATOM 3597 N N . PRO A 1 458 ? -2.752 -15.615 16.140 1.00 93.88 458 PRO A N 1
ATOM 3598 C CA . PRO A 1 458 ? -2.500 -14.255 15.659 1.00 93.88 458 PRO A CA 1
ATOM 3599 C C . PRO A 1 458 ? -2.964 -13.171 16.647 1.00 93.88 458 PRO A C 1
ATOM 3601 O O . PRO A 1 458 ? -2.213 -12.234 16.910 1.00 93.88 458 PRO A O 1
ATOM 3604 N N . GLN A 1 459 ? -4.131 -13.322 17.280 1.00 95.06 459 GLN A N 1
ATOM 3605 C CA . GLN A 1 459 ? -4.622 -12.377 18.293 1.00 95.06 459 GLN A CA 1
ATOM 3606 C C . GLN A 1 459 ? -3.727 -12.372 19.520 1.00 95.06 459 GLN A C 1
ATOM 3608 O O . GLN A 1 459 ? -3.408 -11.304 20.033 1.00 95.06 459 GLN A O 1
ATOM 3613 N N . ARG A 1 460 ? -3.290 -13.546 19.989 1.00 96.19 460 ARG A N 1
ATOM 3614 C CA . ARG A 1 460 ? -2.371 -13.625 21.127 1.00 96.19 460 ARG A CA 1
ATOM 3615 C C . ARG A 1 460 ? -1.056 -12.906 20.831 1.00 96.19 460 ARG A C 1
ATOM 3617 O O . ARG A 1 460 ? -0.640 -12.080 21.633 1.00 96.19 460 ARG A O 1
ATOM 3624 N N . LEU A 1 461 ? -0.456 -13.156 19.667 1.00 95.50 461 LEU A N 1
ATOM 3625 C CA . LEU A 1 461 ? 0.796 -12.510 19.271 1.00 95.50 461 LEU A CA 1
ATOM 3626 C C . LEU A 1 461 ? 0.656 -10.982 19.153 1.00 95.50 461 LEU A C 1
ATOM 3628 O O . LEU A 1 461 ? 1.539 -10.257 19.610 1.00 95.50 461 LEU A O 1
ATOM 3632 N N . LEU A 1 462 ? -0.450 -10.480 18.587 1.00 95.88 462 LEU A N 1
ATOM 3633 C CA . LEU A 1 462 ? -0.708 -9.035 18.501 1.00 95.88 462 LEU A CA 1
ATOM 3634 C C . LEU A 1 462 ? -1.007 -8.414 19.872 1.00 95.88 462 LEU A C 1
ATOM 3636 O O . LEU A 1 462 ? -0.518 -7.321 20.150 1.00 95.88 462 LEU A O 1
ATOM 3640 N N . ARG A 1 463 ? -1.735 -9.111 20.757 1.00 96.69 463 ARG A N 1
ATOM 3641 C CA . ARG A 1 463 ? -1.946 -8.685 22.154 1.00 96.69 463 ARG A CA 1
ATOM 3642 C C . ARG A 1 463 ? -0.623 -8.512 22.887 1.00 96.69 463 ARG A C 1
ATOM 3644 O O . ARG A 1 463 ? -0.378 -7.448 23.457 1.00 96.69 463 ARG A O 1
ATOM 3651 N N . ASP A 1 464 ? 0.234 -9.527 22.824 1.00 96.44 464 ASP A N 1
ATOM 3652 C CA . ASP A 1 464 ? 1.544 -9.507 23.474 1.00 96.44 464 ASP A CA 1
ATOM 3653 C C . ASP A 1 464 ? 2.422 -8.392 22.891 1.00 96.44 464 ASP A C 1
ATOM 3655 O O . ASP A 1 464 ? 3.072 -7.645 23.627 1.00 96.44 464 ASP A O 1
ATOM 3659 N N . TRP A 1 465 ? 2.405 -8.218 21.564 1.00 95.62 465 TRP A N 1
ATOM 3660 C CA . TRP A 1 465 ? 3.129 -7.133 20.913 1.00 95.62 465 TRP A CA 1
ATOM 3661 C C . TRP A 1 465 ? 2.635 -5.757 21.373 1.00 95.62 465 TRP A C 1
ATOM 3663 O O . TRP A 1 465 ? 3.462 -4.932 21.763 1.00 95.62 465 TRP A O 1
ATOM 3673 N N . CYS A 1 466 ? 1.321 -5.508 21.389 1.00 96.38 466 CYS A N 1
ATOM 3674 C CA . CYS A 1 466 ? 0.746 -4.237 21.837 1.00 96.38 466 CYS A CA 1
ATOM 3675 C C . CYS A 1 466 ? 1.116 -3.918 23.288 1.00 96.38 466 CYS A C 1
ATOM 3677 O O . CYS A 1 466 ? 1.538 -2.792 23.569 1.00 96.38 466 CYS A O 1
ATOM 3679 N N . ALA A 1 467 ? 1.025 -4.906 24.186 1.00 95.69 467 ALA A N 1
ATOM 3680 C CA . ALA A 1 467 ? 1.401 -4.761 25.590 1.00 95.69 467 ALA A CA 1
ATOM 3681 C C . ALA A 1 467 ? 2.882 -4.373 25.746 1.00 95.69 467 ALA A C 1
ATOM 3683 O O . ALA A 1 467 ? 3.205 -3.437 26.476 1.00 95.69 467 ALA A O 1
ATOM 3684 N N . ASN A 1 468 ? 3.770 -5.025 24.991 1.00 95.69 468 ASN A N 1
ATOM 3685 C CA . ASN A 1 468 ? 5.210 -4.751 25.016 1.00 95.69 468 ASN A CA 1
ATOM 3686 C C . ASN A 1 468 ? 5.600 -3.426 24.338 1.00 95.69 468 ASN A C 1
ATOM 3688 O O . ASN A 1 468 ? 6.691 -2.910 24.575 1.00 95.69 468 ASN A O 1
ATOM 3692 N N . ASN A 1 469 ? 4.730 -2.870 23.492 1.00 94.00 469 ASN A N 1
ATOM 3693 C CA . ASN A 1 469 ? 5.011 -1.681 22.687 1.00 94.00 469 ASN A CA 1
ATOM 3694 C C . ASN A 1 469 ? 4.211 -0.441 23.100 1.00 94.00 469 ASN A C 1
ATOM 3696 O O . ASN A 1 469 ? 4.339 0.594 22.440 1.00 94.00 469 ASN A O 1
ATOM 3700 N N . GLY A 1 470 ? 3.409 -0.533 24.167 1.00 91.56 470 GLY A N 1
ATOM 3701 C CA . GLY A 1 470 ? 2.584 0.569 24.666 1.00 91.56 470 GLY A CA 1
ATOM 3702 C C . GLY A 1 470 ? 1.514 1.028 23.672 1.00 91.56 470 GLY A C 1
ATOM 3703 O O . GLY A 1 470 ? 1.166 2.207 23.652 1.00 91.56 470 GLY A O 1
ATOM 3704 N N . VAL A 1 471 ? 1.026 0.125 22.818 1.00 94.50 471 VAL A N 1
ATOM 3705 C CA . VAL A 1 471 ? -0.021 0.416 21.829 1.00 94.50 471 VAL A CA 1
ATOM 3706 C C . VAL A 1 471 ? -1.372 0.058 22.426 1.00 94.50 471 VAL A C 1
ATOM 3708 O O . VAL A 1 471 ? -1.561 -1.044 22.942 1.00 94.50 471 VAL A O 1
ATOM 3711 N N . ARG A 1 472 ? -2.330 0.985 22.352 1.00 95.44 472 ARG A N 1
ATOM 3712 C CA . ARG A 1 472 ? -3.691 0.721 22.809 1.00 95.44 472 ARG A CA 1
ATOM 3713 C C . ARG A 1 472 ? -4.365 -0.261 21.859 1.00 95.44 472 ARG A C 1
ATOM 3715 O O . ARG A 1 472 ? -4.336 -0.065 20.648 1.00 95.44 472 ARG A O 1
ATOM 3722 N N . LEU A 1 473 ? -4.989 -1.284 22.425 1.00 96.69 473 LEU A N 1
ATOM 3723 C CA . LEU A 1 473 ? -5.556 -2.398 21.683 1.00 96.69 473 LEU A CA 1
ATOM 3724 C C . LEU A 1 473 ? -7.039 -2.582 22.012 1.00 96.69 473 LEU A C 1
ATOM 3726 O O . LEU A 1 473 ? -7.422 -2.571 23.183 1.00 96.69 473 LEU A O 1
ATOM 3730 N N . LEU A 1 474 ? -7.840 -2.804 20.974 1.00 97.75 474 LEU A N 1
ATOM 3731 C CA . LEU A 1 474 ? -9.165 -3.404 21.043 1.00 97.75 474 LEU A CA 1
ATOM 3732 C C . LEU A 1 474 ? -9.125 -4.747 20.313 1.00 97.75 474 LEU A C 1
ATOM 3734 O O . LEU A 1 474 ? -9.042 -4.785 19.089 1.00 97.75 474 LEU A O 1
ATOM 3738 N N . ASP A 1 475 ? -9.181 -5.844 21.060 1.00 97.81 475 ASP A N 1
ATOM 3739 C CA . ASP A 1 475 ? -9.312 -7.182 20.487 1.00 97.81 475 ASP A CA 1
ATOM 3740 C C . ASP A 1 475 ? -10.793 -7.555 20.395 1.00 97.81 475 ASP A C 1
ATOM 3742 O O . ASP A 1 475 ? -11.462 -7.675 21.422 1.00 97.81 475 ASP A O 1
ATOM 3746 N N . LEU A 1 476 ? -11.313 -7.710 19.176 1.00 98.06 476 LEU A N 1
ATOM 3747 C CA . LEU A 1 476 ? -12.724 -8.029 18.959 1.00 98.06 476 LEU A CA 1
ATOM 3748 C C . LEU A 1 476 ? -13.025 -9.527 19.059 1.00 98.06 476 LEU A C 1
ATOM 3750 O O . LEU A 1 476 ? -14.200 -9.888 19.096 1.00 98.06 476 LEU A O 1
ATOM 3754 N N . LEU A 1 477 ? -12.019 -10.409 19.118 1.00 97.38 477 LEU A N 1
ATOM 3755 C CA . LEU A 1 477 ? -12.263 -11.852 19.168 1.00 97.38 477 LEU A CA 1
ATOM 3756 C C . LEU A 1 477 ? -13.146 -12.266 20.363 1.00 97.38 477 LEU A C 1
ATOM 3758 O O . LEU A 1 477 ? -14.125 -12.973 20.119 1.00 97.38 477 LEU A O 1
ATOM 3762 N N . PRO A 1 478 ? -12.905 -11.808 21.610 1.00 96.50 478 PRO A N 1
ATOM 3763 C CA . PRO A 1 478 ? -13.773 -12.151 22.738 1.00 96.50 478 PRO A CA 1
ATOM 3764 C C . PRO A 1 478 ? -15.209 -11.634 22.574 1.00 96.50 478 PRO A C 1
ATOM 3766 O O . PRO A 1 478 ? -16.158 -12.354 22.873 1.00 96.50 478 PRO A O 1
ATOM 3769 N N . GLU A 1 479 ? -15.379 -10.414 22.056 1.00 96.19 479 GLU A N 1
ATOM 3770 C CA . GLU A 1 479 ? -16.700 -9.812 21.815 1.00 96.19 479 GLU A CA 1
ATOM 3771 C C . GLU A 1 479 ? -17.479 -10.583 20.742 1.00 96.19 479 GLU A C 1
ATOM 3773 O O . GLU A 1 479 ? -18.680 -10.809 20.874 1.00 96.19 479 GLU A O 1
ATOM 3778 N N . PHE A 1 480 ? -16.791 -11.034 19.691 1.00 97.25 480 PHE A N 1
ATOM 3779 C CA . PHE A 1 480 ? -17.390 -11.806 1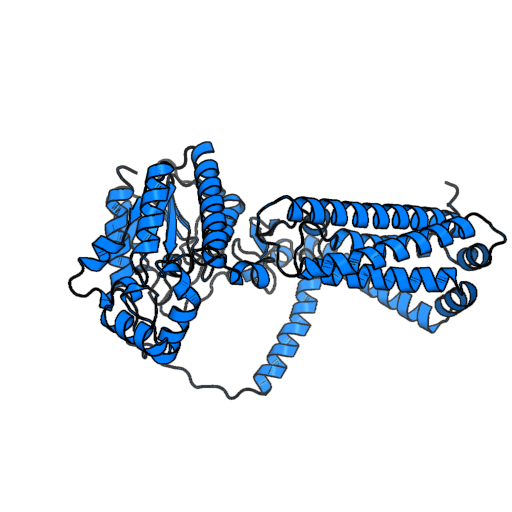8.603 1.00 97.25 480 PHE A CA 1
ATOM 3780 C C . PHE A 1 480 ? -17.729 -13.234 19.046 1.00 97.25 480 PHE A C 1
ATOM 3782 O O . PHE A 1 480 ? -18.765 -13.765 18.656 1.00 97.25 480 PHE A O 1
ATOM 3789 N N . GLN A 1 481 ? -16.889 -13.850 19.885 1.00 95.25 481 GLN A N 1
ATOM 3790 C CA . GLN A 1 481 ? -17.158 -15.159 20.491 1.00 95.25 481 GLN A CA 1
ATOM 3791 C C . GLN A 1 481 ? -18.338 -15.119 21.473 1.00 95.25 481 GLN A C 1
ATOM 3793 O O . GLN A 1 481 ? -19.033 -16.121 21.621 1.00 95.25 481 GLN A O 1
ATOM 3798 N N . ALA A 1 482 ? -18.555 -13.983 22.142 1.00 95.31 482 ALA A N 1
ATOM 3799 C CA . ALA A 1 482 ? -19.654 -13.786 23.084 1.00 95.31 482 ALA A CA 1
ATOM 3800 C C . ALA A 1 482 ? -21.009 -13.513 22.405 1.00 95.31 482 ALA A C 1
ATOM 3802 O O . ALA A 1 482 ? -22.037 -13.493 23.088 1.00 95.31 482 ALA A O 1
ATOM 3803 N N . ASP A 1 483 ? -21.038 -13.297 21.085 1.00 94.50 483 ASP A N 1
ATOM 3804 C CA . ASP A 1 483 ? -22.289 -13.148 20.349 1.00 94.50 483 ASP A CA 1
ATOM 3805 C C . ASP A 1 483 ? -23.112 -14.444 20.402 1.00 94.50 483 ASP A C 1
ATOM 3807 O O . ASP A 1 483 ? -22.574 -15.547 20.331 1.00 94.50 483 ASP A O 1
ATOM 3811 N N . ALA A 1 484 ? -24.436 -14.320 20.519 1.00 89.38 484 ALA A N 1
ATOM 3812 C CA . ALA A 1 484 ? -25.325 -15.480 20.595 1.00 89.38 484 ALA A CA 1
ATOM 3813 C C . ALA A 1 484 ? -25.324 -16.316 19.303 1.00 89.38 484 ALA A C 1
ATOM 3815 O O . ALA A 1 484 ? -25.626 -17.508 19.342 1.00 89.38 484 ALA A O 1
ATOM 3816 N N . ASP A 1 485 ? -24.991 -15.694 18.171 1.00 88.81 485 ASP A N 1
ATOM 3817 C CA . ASP A 1 485 ? -24.837 -16.356 16.881 1.00 88.81 485 ASP A CA 1
ATOM 3818 C C . ASP A 1 485 ? -23.657 -15.722 16.116 1.00 88.81 485 ASP A C 1
ATOM 3820 O O . ASP A 1 485 ? -23.854 -14.854 15.262 1.00 88.81 485 ASP A O 1
ATOM 3824 N N . PRO A 1 486 ? -22.408 -16.144 16.405 1.00 88.06 486 PRO A N 1
ATOM 3825 C CA . PRO A 1 486 ? -21.211 -15.573 15.785 1.00 88.06 486 PRO A CA 1
ATOM 3826 C C . PRO A 1 486 ? -21.178 -15.724 14.258 1.00 88.06 486 PRO A C 1
ATOM 3828 O O . PRO A 1 486 ? -20.552 -14.917 13.571 1.00 88.06 486 PRO A O 1
ATOM 3831 N N . GLY A 1 487 ? -21.872 -16.729 13.709 1.00 84.62 487 GLY A N 1
ATOM 3832 C CA . GLY A 1 487 ? -21.943 -16.968 12.267 1.00 84.62 487 GLY A CA 1
ATOM 3833 C C . GLY A 1 487 ? -22.621 -15.822 11.516 1.00 84.62 487 GLY A C 1
ATOM 3834 O O . GLY A 1 487 ? -22.200 -15.483 10.412 1.00 84.62 487 GLY A O 1
ATOM 3835 N N . ARG A 1 488 ? -23.603 -15.145 12.131 1.00 90.44 488 ARG A N 1
ATOM 3836 C CA . ARG A 1 488 ? -24.290 -13.993 11.517 1.00 90.44 488 ARG A CA 1
ATOM 3837 C C . ARG A 1 488 ? -23.396 -12.772 11.334 1.00 90.44 488 ARG A C 1
ATOM 3839 O O . ARG A 1 488 ? -23.790 -11.834 10.639 1.00 90.44 488 ARG A O 1
ATOM 3846 N N . LEU A 1 489 ? -22.247 -12.722 12.011 1.00 95.06 489 LEU A N 1
ATOM 3847 C CA . LEU A 1 489 ? -21.328 -11.587 11.942 1.00 95.06 489 LEU A CA 1
ATOM 3848 C C . LEU A 1 489 ? -20.583 -11.545 10.600 1.00 95.06 489 LEU A C 1
ATOM 3850 O O . LEU A 1 489 ? -20.083 -10.482 10.244 1.00 95.06 489 LEU A O 1
ATOM 3854 N N . TYR A 1 490 ? -20.587 -12.646 9.837 1.00 92.62 490 TYR A N 1
ATOM 3855 C CA . TYR A 1 490 ? -19.908 -12.804 8.548 1.00 92.62 490 TYR A CA 1
ATOM 3856 C C . TYR A 1 490 ? -20.874 -13.228 7.441 1.00 92.62 490 TYR A C 1
ATOM 3858 O O . TYR A 1 490 ? -21.884 -13.889 7.686 1.00 92.62 490 TYR A O 1
ATOM 3866 N N . PHE A 1 491 ? -20.582 -12.834 6.204 1.00 88.06 491 PHE A N 1
ATOM 3867 C CA . PHE A 1 491 ? -21.342 -13.320 5.054 1.00 88.06 491 PHE A CA 1
ATOM 3868 C C . PHE A 1 491 ? -21.087 -14.818 4.818 1.00 88.06 491 PHE A C 1
ATOM 3870 O O . PHE A 1 491 ? -20.008 -15.352 5.072 1.00 88.06 491 PHE A O 1
ATOM 3877 N N . THR A 1 492 ? -22.084 -15.533 4.292 1.00 83.44 492 THR A N 1
ATOM 3878 C CA . THR A 1 492 ? -21.940 -16.967 4.014 1.00 83.44 492 THR A CA 1
ATOM 3879 C C . THR A 1 492 ? -20.843 -17.226 2.976 1.00 83.44 492 THR A C 1
ATOM 3881 O O . THR A 1 492 ? -20.931 -16.756 1.842 1.00 83.44 492 THR A O 1
ATOM 3884 N N . ASN A 1 493 ? -19.855 -18.052 3.347 1.00 83.81 493 ASN A N 1
ATOM 3885 C CA . ASN A 1 493 ? -18.664 -18.378 2.544 1.00 83.81 493 ASN A CA 1
ATOM 3886 C C . ASN A 1 493 ? -17.801 -17.165 2.190 1.00 83.81 493 ASN A C 1
ATOM 3888 O O . ASN A 1 493 ? -17.188 -17.122 1.124 1.00 83.81 493 ASN A O 1
ATOM 3892 N N . ASP A 1 494 ? -17.757 -16.189 3.085 1.00 85.06 494 ASP A N 1
ATOM 3893 C CA . ASP A 1 494 ? -16.998 -14.970 2.907 1.00 85.06 494 ASP A CA 1
ATOM 3894 C C . ASP A 1 494 ? -16.482 -14.504 4.285 1.00 85.06 494 ASP A C 1
ATOM 3896 O O . ASP A 1 494 ? -17.078 -14.795 5.320 1.00 85.06 494 ASP A O 1
ATOM 3900 N N . TYR A 1 495 ? -15.295 -13.900 4.327 1.00 89.12 495 TYR A N 1
ATOM 3901 C CA . TYR A 1 495 ? -14.676 -13.442 5.573 1.00 89.12 495 TYR A CA 1
ATOM 3902 C C . TYR A 1 495 ? -15.054 -11.996 5.927 1.00 89.12 495 TYR A C 1
ATOM 3904 O O . TYR A 1 495 ? -14.687 -11.543 7.003 1.00 89.12 495 TYR A O 1
ATOM 3912 N N . HIS A 1 496 ? -15.776 -11.275 5.065 1.00 91.50 496 HIS A N 1
ATOM 3913 C CA . HIS A 1 496 ? -16.242 -9.915 5.314 1.00 91.50 496 HIS A CA 1
ATOM 3914 C C . HIS A 1 496 ? -17.416 -9.890 6.294 1.00 91.50 496 HIS A C 1
ATOM 3916 O O . HIS A 1 496 ? -18.275 -10.780 6.320 1.00 91.50 496 HIS A O 1
ATOM 3922 N N . LEU A 1 497 ? -17.457 -8.817 7.081 1.00 92.81 497 LEU A N 1
ATOM 3923 C CA . LEU A 1 497 ? -18.479 -8.588 8.089 1.00 92.81 497 LEU A CA 1
ATOM 3924 C C . LEU A 1 497 ? -19.839 -8.281 7.455 1.00 92.81 497 LEU A C 1
ATOM 3926 O O . LEU A 1 497 ? -19.944 -7.489 6.521 1.00 92.81 497 LEU A O 1
ATOM 3930 N N . THR A 1 498 ? -20.908 -8.836 8.024 1.00 92.50 498 THR A N 1
ATOM 3931 C CA . THR A 1 498 ? -22.274 -8.376 7.736 1.00 92.50 498 THR A CA 1
ATOM 3932 C C . THR A 1 498 ? -22.556 -7.051 8.446 1.00 92.50 498 THR A C 1
ATOM 3934 O O . THR A 1 498 ? -21.788 -6.587 9.294 1.00 92.50 498 THR A O 1
ATOM 3937 N N . ALA A 1 499 ? -23.735 -6.471 8.205 1.00 91.56 499 ALA A N 1
ATOM 3938 C CA . ALA A 1 499 ? -24.206 -5.321 8.973 1.00 91.56 499 ALA A CA 1
ATOM 3939 C C . ALA A 1 499 ? -24.261 -5.606 10.489 1.00 91.56 499 ALA A C 1
ATOM 3941 O O . ALA A 1 499 ? -24.110 -4.695 11.300 1.00 91.56 499 ALA A O 1
ATOM 3942 N N . ALA A 1 500 ? -24.462 -6.866 10.900 1.00 95.44 500 ALA A N 1
ATOM 3943 C CA . ALA A 1 500 ? -24.395 -7.248 12.308 1.00 95.44 500 ALA A CA 1
ATOM 3944 C C . ALA A 1 500 ? -22.959 -7.208 12.847 1.00 95.44 500 ALA A C 1
ATOM 3946 O O . ALA A 1 500 ? -22.752 -6.650 13.925 1.00 95.44 500 ALA A O 1
ATOM 3947 N N . GLY A 1 501 ? -21.989 -7.725 12.084 1.00 96.44 501 GLY A N 1
ATOM 3948 C CA . GLY A 1 501 ? -20.564 -7.634 12.413 1.00 96.44 501 GLY A CA 1
ATOM 3949 C C . GLY A 1 501 ? -20.111 -6.183 12.563 1.00 96.44 501 GLY A C 1
ATOM 3950 O O . GLY A 1 501 ? -19.585 -5.803 13.605 1.00 96.44 501 GLY A O 1
ATOM 3951 N N . HIS A 1 502 ? -20.437 -5.328 11.591 1.00 97.06 502 HIS A N 1
ATOM 3952 C CA . HIS A 1 502 ? -20.127 -3.898 11.658 1.00 97.06 502 HIS A CA 1
ATOM 3953 C C . HIS A 1 502 ? -20.761 -3.180 12.860 1.00 97.06 502 HIS A C 1
ATOM 3955 O O . HIS A 1 502 ? -20.108 -2.348 13.493 1.00 97.06 502 HIS A O 1
ATOM 3961 N N . ARG A 1 503 ? -22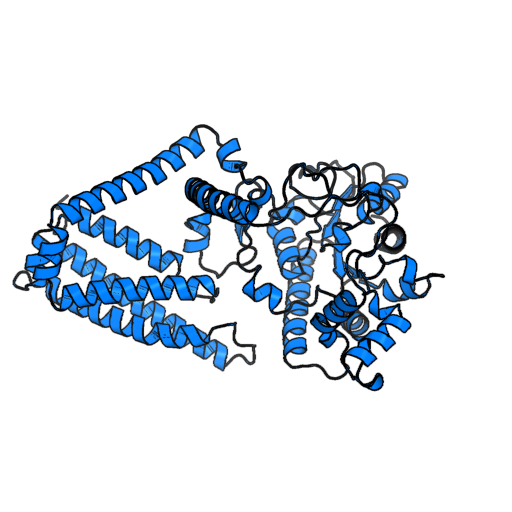.015 -3.502 13.212 1.00 97.56 503 ARG A N 1
ATOM 3962 C CA . ARG A 1 503 ? -22.669 -2.949 14.412 1.00 97.56 503 ARG A CA 1
ATOM 3963 C C . ARG A 1 503 ? -21.945 -3.342 15.698 1.00 97.56 503 ARG A C 1
ATOM 3965 O O . ARG A 1 503 ? -21.792 -2.494 16.577 1.00 97.56 503 ARG A O 1
ATOM 3972 N N . LEU A 1 504 ? -21.512 -4.598 15.812 1.00 97.88 504 LEU A N 1
ATOM 3973 C CA . LEU A 1 504 ? -20.760 -5.071 16.974 1.00 97.88 504 LEU A CA 1
ATOM 3974 C C . LEU A 1 504 ? -19.395 -4.373 17.064 1.00 97.88 504 LEU A C 1
ATOM 3976 O O . LEU A 1 504 ? -19.061 -3.845 18.123 1.00 97.88 504 LEU A O 1
ATOM 3980 N N . THR A 1 505 ? -18.673 -4.266 15.943 1.00 98.06 505 THR A N 1
ATOM 3981 C CA . THR A 1 505 ? -17.406 -3.525 15.847 1.00 98.06 505 THR A CA 1
ATOM 3982 C C . THR A 1 505 ? -17.560 -2.072 16.300 1.00 98.06 505 THR A C 1
ATOM 3984 O O . THR A 1 505 ? -16.833 -1.624 17.184 1.00 98.06 505 THR A O 1
ATOM 3987 N N . ALA A 1 506 ? -18.547 -1.337 15.771 1.00 97.56 506 ALA A N 1
ATOM 3988 C CA . ALA A 1 506 ? -18.782 0.057 16.157 1.00 97.56 506 ALA A CA 1
ATOM 3989 C C . ALA A 1 506 ? -19.053 0.194 17.663 1.00 97.56 506 ALA A C 1
ATOM 3991 O O . ALA A 1 506 ? -18.463 1.044 18.331 1.00 97.56 506 ALA A O 1
ATOM 3992 N N . LYS A 1 507 ? -19.909 -0.677 18.213 1.00 96.69 507 LYS A N 1
ATOM 3993 C CA . LYS A 1 507 ? -20.246 -0.694 19.642 1.00 96.69 507 LYS A CA 1
ATOM 3994 C C . LYS A 1 507 ? -19.016 -0.948 20.520 1.00 96.69 507 LYS A C 1
ATOM 3996 O O . LYS A 1 507 ? -18.885 -0.303 21.557 1.00 96.69 507 LYS A O 1
ATOM 4001 N N . ALA A 1 508 ? -18.129 -1.852 20.107 1.00 97.00 508 ALA A N 1
ATOM 4002 C CA . ALA A 1 508 ? -16.908 -2.181 20.838 1.00 97.00 508 ALA A CA 1
ATOM 4003 C C . ALA A 1 508 ? -15.862 -1.049 20.797 1.00 97.00 508 ALA A C 1
ATOM 4005 O O . ALA A 1 508 ? -15.114 -0.872 21.758 1.00 97.00 508 ALA A O 1
ATOM 4006 N N . ILE A 1 509 ? -15.833 -0.241 19.729 1.00 96.69 509 ILE A N 1
ATOM 4007 C CA . ILE A 1 509 ? -14.897 0.889 19.589 1.00 96.69 509 ILE A CA 1
ATOM 4008 C C . ILE A 1 509 ? -15.290 2.085 20.468 1.00 96.69 509 ILE A C 1
ATOM 4010 O O . ILE A 1 509 ? -14.408 2.751 21.012 1.00 96.69 509 ILE A O 1
ATOM 4014 N N . VAL A 1 510 ? -16.586 2.366 20.651 1.00 93.56 510 VAL A N 1
ATOM 4015 C CA . VAL A 1 510 ? -17.065 3.566 21.375 1.00 93.56 510 VAL A CA 1
ATOM 4016 C C . VAL A 1 510 ? -16.390 3.768 22.748 1.00 93.56 510 VAL A C 1
ATOM 4018 O O . VAL A 1 510 ? -15.870 4.861 22.984 1.00 93.56 510 VAL A O 1
ATOM 4021 N N . PRO A 1 511 ? -16.307 2.767 23.650 1.00 91.38 511 PRO A N 1
ATOM 4022 C CA . PRO A 1 511 ? -15.632 2.928 24.942 1.00 91.38 511 PRO A CA 1
ATOM 4023 C C . PRO A 1 511 ? -14.128 3.199 24.808 1.00 91.38 511 PRO A C 1
ATOM 4025 O O . PRO A 1 511 ? -13.525 3.867 25.652 1.00 91.38 511 PRO A O 1
ATOM 4028 N N . VAL A 1 512 ? -13.512 2.697 23.735 1.00 89.44 512 VAL A N 1
ATOM 4029 C CA . VAL A 1 512 ? -12.083 2.859 23.464 1.00 89.44 512 VAL A CA 1
ATOM 4030 C C . VAL A 1 512 ? -11.770 4.277 22.996 1.00 89.44 512 VAL A C 1
ATOM 4032 O O . VAL A 1 512 ? -10.693 4.788 23.265 1.00 89.44 512 VAL A O 1
ATOM 4035 N N . LEU A 1 513 ? -12.707 5.009 22.412 1.00 86.62 513 LEU A N 1
ATOM 4036 C CA . LEU A 1 513 ? -12.456 6.414 22.085 1.00 86.62 513 LEU A CA 1
ATOM 4037 C C . LEU A 1 513 ? -12.393 7.329 23.323 1.00 86.62 513 LEU A C 1
ATOM 4039 O O . LEU A 1 513 ? -11.812 8.409 23.261 1.00 86.62 513 LEU A O 1
ATOM 4043 N N . GLY A 1 514 ? -12.895 6.878 24.478 1.00 72.31 514 GLY A N 1
ATOM 4044 C CA . GLY A 1 514 ? -12.864 7.647 25.724 1.00 72.31 514 GLY A CA 1
ATOM 4045 C C . GLY A 1 514 ? -13.614 8.983 25.620 1.00 72.31 514 GLY A C 1
ATOM 4046 O O . GLY A 1 514 ? -14.540 9.139 24.826 1.00 72.31 514 GLY A O 1
ATOM 4047 N N . LYS A 1 515 ? -13.224 9.975 26.434 1.00 59.06 515 LYS A N 1
ATOM 4048 C CA . LYS A 1 515 ? -13.771 11.342 26.357 1.00 59.06 515 LYS A CA 1
ATOM 4049 C C . LYS A 1 515 ? -13.091 12.134 25.233 1.00 59.06 515 LYS A C 1
ATOM 4051 O O . LYS A 1 515 ? -12.431 13.122 25.521 1.00 59.06 515 LYS A O 1
ATOM 4056 N N . LEU A 1 516 ? -13.290 11.716 23.984 1.00 59.47 516 LEU A N 1
ATOM 4057 C CA . LEU A 1 516 ? -12.727 12.330 22.769 1.00 59.47 516 LEU A CA 1
ATOM 4058 C C . LEU A 1 516 ? -13.175 13.774 22.495 1.00 59.47 516 LEU A C 1
ATOM 4060 O O . LEU A 1 516 ? -14.201 13.933 21.807 1.00 59.47 516 LEU A O 1
#

Radius of gyration: 28.28 Å; chains: 1; bounding box: 75×63×72 Å

pLDDT: mean 80.13, std 16.82, range [34.25, 98.38]

Secondary structure (DSSP, 8-state):
-PPPPHHHHHHHHHHHHHHHHHHHHHHHHHHHHHHHHS-SPPPTTTHHHHHHHHHHHHHHHHHHHHHHHHTSTTSHHHHHHTTS-HHHHHHHHHHHHHHHHHT--SS--HHHHHHHHHHHHHHHHHHHHHHH-HHHHHHHHHSHHHHHHHHHHHHHHHHHHHHHHHHHHH-TTHHHH-S-TTTTSTTSPPTTPBPTTSS-B--TTSSSS----SSPPTT--EEEEE-SHHHHTTTS-GGGSHHHHHHHHHHTTSTT-EEEE---TT--HHHHHHHHHHTGGGG--SEEEEEEETTT-S--THHHHSSTTPEEEETTEEEESS--S-HHHHHH-GGG-HHHHHHHHHHHHHHHHHHHTTS--PPPPPSSSPPPSS-HHHHHHHHHTTGGGGBSSPPHHHHHHHHHHHHHHHHHHHHHHTTT--EEEEEEPPHHHH-HHHHHHHHHHHT--GGGB-TTHHHHHHHHHHHHHT-EEEE-HHHHHTSS-GGGGB-TT--SB-HHHHHHHHHHHHHHH---

Foldseek 3Di:
DDDDQQLLLLLVLLQVLLVVLVVLLVVLVVVVVVVVVDPADDAPPNVLSVVSNVLSNLSSVLSNLLSVQSVPCPHLLVVLRNVDDNVVSVVVSVVLVLQLLLLSAFPHQPVSSVSNSVSSNVSSVVSNCCNPPVPVVSVVCPDPVNVVVVVVVVVVVCCQVVVLVCCCVVCVCCLQCDVQNQQNAQQSAHFQPDAPAEPAGHHSNNALDHDADLDDDPPAAEEEEEEACQLSQRNYYSCLFLQVVLQVVVCVVGPNHHRHRPYYHQDALLLSLLSCVQPVVSSVHQAYEYEHELQRNLAACVCSRPQQARWGHDPNQTDGSHDSVSVSNSPPNCVSRNVSVVVVVCVVVVVVVVVVVPDDDDDDDDDDQDDAPDDLVVLLVSCVVRVQLFFPDHDPRSVNSNVVSLVSVLVSCVVCVVVNHAYEYEYDAFPCLQDPVSVVVSCVVVVHDPVRGHSCNSVVVVVVSCVVRVHHYDYCSVVLNPDPCSNQQAGVSGRHGDSVVSVSSSVSCNVVVPPD

Sequence (516 aa):
MRTIPAPRMLALLCAAGGVFALAAAGDIVWYLQTLRDAKQAVPPRTGNLVFVLPVLVLLAASLAGSAWRLVRPTSPQGAAASRWSPWFVALWAAVIGYALLLNYPLPPHVHHVDKFLIGALAVLVWSAWFFLKPARLADLLETPGYRWITVALVNVLIFIVAGEAVLRFADPVL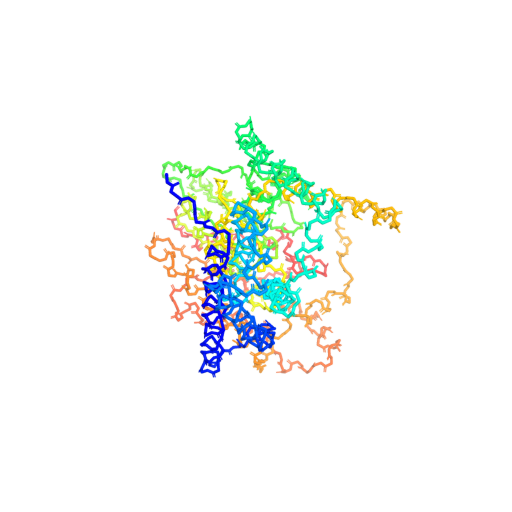ARSGLFGDKQTPAALRPHVPVRGSIGVTNAQGFRDRERTFERAPGVPRVLALGDSMTWGAGVSYDETFTALLERSLQATRPGAEVINVGVPGWGPHEEFHLLKVYGIKLQPDIVLLDFFVGNDIQNERWEDTNLSRILVVAGQSYYVHSNGNRVHDTLGPDRWFLYHDLNYLITVGASRLRRAGEPRAGGTPAGETAPLVSRAHYVKAIRERDDIYRKADSPLFEEHWKRTLATLVELRDYLKDRNVPLVLVLIPDHVQLDRALQREFLAVIGAAPDRYDFEKPQRLLRDWCANNGVRLLDLLPEFQADADPGRLYFTNDYHLTAAGHRLTAKAIVPVLGKL